Protein AF-0000000069569717 (afdb_homodimer)

pLDDT: mean 72.47, std 23.27, range [21.38, 97.19]

InterPro domains:
  IPR011645 Haem NO binding associated [PF07701] (36-197)
  IPR042463 Haem NO binding associated domain superfamily [G3DSA:3.30.450.260] (37-169)

Sequence (420 aa):
MHQNNYSSFRRFDNTPYQKAQTARRNMIERTDLEPVSCVYLFQLFPFSIAFDRTMTIREVGEKIRELFGGEEMVGLPVETFFLIHRPRVIFTWANIYILQKVVVELECLNSHFTKHPICDRRNSASTRNLLLKGQMRLIEEWDAIIYLCVPLLSNLQEMQEVGLYLTDLCLHDSSREIVLAGWQHGARLEISYEKVQISYFFISYMFCRLMHQNNYSSFRRFDNTPYQKAQTARRNMIERTDLEPVSCVYLFQLFPFSIAFDRTMTIREVGEKIRELFGGEEMVGLPVETFFLIHRPRVIFTWANIYILQKVVVELECLNSHFTKHPICDRRNSASTRNLLLKGQMRLIEEWDAIIYLCVPLLSNLQEMQEVGLYLTDLCLHDSSREIVLAGWQHGARLEISYEKVQISYFFISYMFCRL

Radius of gyration: 22.86 Å; Cα contacts (8 Å, |Δi|>4): 633; chains: 2; bounding box: 54×61×109 Å

Organism: Araneus ventricosus (NCBI:txid182803)

Secondary structure (DSSP, 8-state):
--------------HHHHHHHHHHHHHHHH--PPPB-HHHHHHH-TT-EEEETTSBEEEE-HHHHHHTTT---TTSBGGGTEEEEES-----HHHHHHGGGSEEEEEE-GGG----GGG--SS----PPPEEEEEEEEEGGGTEEEEEEEE---SHHHHHHTT--GGGS-TTSSHHHHHHHHHHHHHHHHHTSS-STHHHHHHHHHHHT-/--------------HHHHHHHHHHHHHHHH--PPPB-HHHHHHH-TT-EEEETTSBEEEE-HHHHHHTTT---TTSBGGGTEEEEES-----HHHHHHGGGSEEEEEE-GGG----GGG--SS----PPPEEEEEEEEEGGGTEEEEEEEE---SHHHHHHTT--GGGS-SSSSHHHHHHHHHHHHHHHHHTSS-STHHHHHHHHHHHT-

Structure (mmCIF, N/CA/C/O backbone):
data_AF-0000000069569717-model_v1
#
loop_
_entity.id
_entity.type
_entity.pdbx_description
1 polymer 'guanylate cyclase'
#
loop_
_atom_site.group_PDB
_atom_site.id
_atom_site.type_symbol
_atom_site.label_atom_id
_atom_site.label_alt_id
_atom_site.label_comp_id
_atom_site.label_asym_id
_atom_site.label_entity_id
_atom_site.label_seq_id
_atom_site.pdbx_PDB_ins_code
_atom_site.Cartn_x
_atom_site.Cartn_y
_atom_site.Cartn_z
_atom_site.occupancy
_atom_site.B_iso_or_equiv
_atom_site.auth_seq_id
_atom_site.auth_comp_id
_atom_site.auth_asym_id
_atom_site.auth_atom_id
_atom_site.pdbx_PDB_model_num
ATOM 1 N N . MET A 1 1 ? -8.305 8.938 -55.375 1 29.94 1 MET A N 1
ATOM 2 C CA . MET A 1 1 ? -8.016 9.914 -54.312 1 29.94 1 MET A CA 1
ATOM 3 C C . MET A 1 1 ? -8.219 9.297 -52.938 1 29.94 1 MET A C 1
ATOM 5 O O . MET A 1 1 ? -9.359 9.055 -52.531 1 29.94 1 MET A O 1
ATOM 9 N N . HIS A 1 2 ? -7.441 8.258 -52.5 1 34.59 2 HIS A N 1
ATOM 10 C CA . HIS A 1 2 ? -7.43 7.395 -51.344 1 34.59 2 HIS A CA 1
ATOM 11 C C . HIS A 1 2 ? -7.168 8.203 -50.062 1 34.59 2 HIS A C 1
ATOM 13 O O . HIS A 1 2 ? -6.176 8.93 -49.969 1 34.59 2 HIS A O 1
ATOM 19 N N . GLN A 1 3 ? -8.281 8.758 -49.406 1 32.41 3 GLN A N 1
ATOM 20 C CA . GLN A 1 3 ? -8.328 9.523 -48.156 1 32.41 3 GLN A CA 1
ATOM 21 C C . GLN A 1 3 ? -7.613 8.781 -47.031 1 32.41 3 GLN A C 1
ATOM 23 O O . GLN A 1 3 ? -7.969 7.645 -46.688 1 32.41 3 GLN A O 1
ATOM 28 N N . ASN A 1 4 ? -6.266 8.898 -46.906 1 32.41 4 ASN A N 1
ATOM 29 C CA . ASN A 1 4 ? -5.391 8.484 -45.812 1 32.41 4 ASN A CA 1
ATOM 30 C C . ASN A 1 4 ? -5.934 8.93 -44.469 1 32.41 4 ASN A C 1
ATOM 32 O O . ASN A 1 4 ? -6.02 10.125 -44.188 1 32.41 4 ASN A O 1
ATOM 36 N N . ASN A 1 5 ? -7.02 8.305 -44 1 31.39 5 ASN A N 1
ATOM 37 C CA . ASN A 1 5 ? -7.539 8.469 -42.656 1 31.39 5 ASN A CA 1
ATOM 38 C C . ASN A 1 5 ? -6.434 8.352 -41.625 1 31.39 5 ASN A C 1
ATOM 40 O O . ASN A 1 5 ? -5.926 7.254 -41.375 1 31.39 5 ASN A O 1
ATOM 44 N N . TYR A 1 6 ? -5.441 9.273 -41.656 1 28.61 6 TYR A N 1
ATOM 45 C CA . TYR A 1 6 ? -4.473 9.414 -40.562 1 28.61 6 TYR A CA 1
ATOM 46 C C . TYR A 1 6 ? -5.16 9.375 -39.219 1 28.61 6 TYR A C 1
ATOM 48 O O . TYR A 1 6 ? -6.062 10.18 -38.938 1 28.61 6 TYR A O 1
ATOM 56 N N . SER A 1 7 ? -5.48 8.211 -38.75 1 33.25 7 SER A N 1
ATOM 57 C CA . SER A 1 7 ? -5.875 7.938 -37.375 1 33.25 7 SER A CA 1
ATOM 58 C C . SER A 1 7 ? -5.062 8.773 -36.375 1 33.25 7 SER A C 1
ATOM 60 O O . SER A 1 7 ? -3.83 8.766 -36.438 1 33.25 7 SER A O 1
ATOM 62 N N . SER A 1 8 ? -5.465 10 -36.062 1 31.42 8 SER A N 1
ATOM 63 C CA . SER A 1 8 ? -5.02 10.859 -34.969 1 31.42 8 SER A CA 1
ATOM 64 C C . SER A 1 8 ? -4.676 10.047 -33.719 1 31.42 8 SER A C 1
ATOM 66 O O . SER A 1 8 ? -5.559 9.461 -33.094 1 31.42 8 SER A O 1
ATOM 68 N N . PHE A 1 9 ? -3.691 9.281 -33.75 1 29.78 9 PHE A N 1
ATOM 69 C CA . PHE A 1 9 ? -3.125 8.773 -32.5 1 29.78 9 PHE A CA 1
ATOM 70 C C . PHE A 1 9 ? -2.996 9.891 -31.469 1 29.78 9 PHE A C 1
ATOM 72 O O . PHE A 1 9 ? -2.223 10.828 -31.656 1 29.78 9 PHE A O 1
ATOM 79 N N . ARG A 1 10 ? -4.008 10.266 -30.781 1 32.44 10 ARG A N 1
ATOM 80 C CA . ARG A 1 10 ? -3.973 11.156 -29.625 1 32.44 10 ARG A CA 1
ATOM 81 C C . ARG A 1 10 ? -2.725 10.922 -28.781 1 32.44 10 ARG A C 1
ATOM 83 O O . ARG A 1 10 ? -2.412 9.781 -28.438 1 32.44 10 ARG A O 1
ATOM 90 N N . ARG A 1 11 ? -1.742 11.766 -28.797 1 32.84 11 ARG A N 1
ATOM 91 C CA . ARG A 1 11 ? -0.466 11.922 -28.109 1 32.84 11 ARG A CA 1
ATOM 92 C C . ARG A 1 11 ? -0.593 11.555 -26.625 1 32.84 11 ARG A C 1
ATOM 94 O O . ARG A 1 11 ? -1.501 12.031 -25.953 1 32.84 11 ARG A O 1
ATOM 101 N N . PHE A 1 12 ? -0.183 10.367 -26.234 1 38.44 12 PHE A N 1
ATOM 102 C CA . PHE A 1 12 ? 0.017 9.961 -24.844 1 38.44 12 PHE A CA 1
ATOM 103 C C . PHE A 1 12 ? 0.569 11.117 -24.016 1 38.44 12 PHE A C 1
ATOM 105 O O . PHE A 1 12 ? 1.587 11.711 -24.375 1 38.44 12 PHE A O 1
ATOM 112 N N . ASP A 1 13 ? -0.303 11.844 -23.484 1 40.78 13 ASP A N 1
ATOM 113 C CA . ASP A 1 13 ? 0.156 12.875 -22.562 1 40.78 13 ASP A CA 1
ATOM 114 C C . ASP A 1 13 ? 1.09 12.281 -21.5 1 40.78 13 ASP A C 1
ATOM 116 O O . ASP A 1 13 ? 0.637 11.633 -20.562 1 40.78 13 ASP A O 1
ATOM 120 N N . ASN A 1 14 ? 2.32 12.07 -21.969 1 50.09 14 ASN A N 1
ATOM 121 C CA . ASN A 1 14 ? 3.391 11.523 -21.141 1 50.09 14 ASN A CA 1
ATOM 122 C C . ASN A 1 14 ? 3.729 12.461 -19.984 1 50.09 14 ASN A C 1
ATOM 124 O O . ASN A 1 14 ? 4.746 12.281 -19.312 1 50.09 14 ASN A O 1
ATOM 128 N N . THR A 1 15 ? 2.906 13.492 -19.812 1 51.41 15 THR A N 1
ATOM 129 C CA . THR A 1 15 ? 3.205 14.531 -18.828 1 51.41 15 THR A CA 1
ATOM 130 C C . THR A 1 15 ? 3.289 13.938 -17.422 1 51.41 15 THR A C 1
ATOM 132 O O . THR A 1 15 ? 4.223 14.234 -16.672 1 51.41 15 THR A O 1
ATOM 135 N N . PRO A 1 16 ? 2.402 13.062 -17.188 1 55.47 16 PRO A N 1
ATOM 136 C CA . PRO A 1 16 ? 2.506 12.484 -15.844 1 55.47 16 PRO A CA 1
ATOM 137 C C . PRO A 1 16 ? 3.791 11.688 -15.641 1 55.47 16 PRO A C 1
ATOM 139 O O . PRO A 1 16 ? 4.391 11.75 -14.562 1 55.47 16 PRO A O 1
ATOM 142 N N . TYR A 1 17 ? 4.168 11.016 -16.672 1 57.84 17 TYR A N 1
ATOM 143 C CA . TYR A 1 17 ? 5.402 10.242 -16.594 1 57.84 17 TYR A CA 1
ATOM 144 C C . TYR A 1 17 ? 6.609 11.156 -16.438 1 57.84 17 TYR A C 1
ATOM 146 O O . TYR A 1 17 ? 7.508 10.891 -15.633 1 57.84 17 TYR A O 1
ATOM 154 N N . GLN A 1 18 ? 6.566 12.164 -17.203 1 61.44 18 GLN A N 1
ATOM 155 C CA . GLN A 1 18 ? 7.672 13.117 -17.156 1 61.44 18 GLN A CA 1
ATOM 156 C C . GLN A 1 18 ? 7.766 13.781 -15.781 1 61.44 18 GLN A C 1
ATOM 158 O O . GLN A 1 18 ? 8.859 13.984 -15.258 1 61.44 18 GLN A O 1
ATOM 163 N N . LYS A 1 19 ? 6.652 14.031 -15.289 1 61.69 19 LYS A N 1
ATOM 164 C CA . LYS A 1 19 ? 6.621 14.648 -13.961 1 61.69 19 LYS A CA 1
ATOM 165 C C . LYS A 1 19 ? 7.141 13.695 -12.898 1 61.69 19 LYS A C 1
ATOM 167 O O . LYS A 1 19 ? 7.898 14.102 -12.008 1 61.69 19 LYS A O 1
ATOM 172 N N . ALA A 1 20 ? 6.809 12.422 -13.125 1 65.12 20 ALA A N 1
ATOM 173 C CA . ALA A 1 20 ? 7.281 11.422 -12.172 1 65.12 20 ALA A CA 1
ATOM 174 C C . ALA A 1 20 ? 8.797 11.25 -12.258 1 65.12 20 ALA A C 1
ATOM 176 O O . ALA A 1 20 ? 9.469 11.125 -11.234 1 65.12 20 ALA A O 1
ATOM 177 N N . GLN A 1 21 ? 9.266 11.305 -13.445 1 69 21 GLN A N 1
ATOM 178 C CA . GLN A 1 21 ? 10.703 11.156 -13.633 1 69 21 GLN A CA 1
ATOM 179 C C . GLN A 1 21 ? 11.461 12.352 -13.055 1 69 21 GLN A C 1
ATOM 181 O O . GLN A 1 21 ? 12.523 12.188 -12.461 1 69 21 GLN A O 1
ATOM 186 N N . THR A 1 22 ? 10.898 13.461 -13.336 1 70.44 22 THR A N 1
ATOM 187 C CA . THR A 1 22 ? 11.523 14.672 -12.805 1 70.44 22 THR A CA 1
ATOM 188 C C . THR A 1 22 ? 11.508 14.672 -11.281 1 70.44 22 THR A C 1
ATOM 190 O O . THR A 1 22 ? 12.516 15 -10.648 1 70.44 22 THR A O 1
ATOM 193 N N . ALA A 1 23 ? 10.414 14.227 -10.789 1 71.12 23 ALA A N 1
ATOM 194 C CA . ALA A 1 23 ? 10.305 14.156 -9.336 1 71.12 23 ALA A CA 1
ATOM 195 C C . ALA A 1 23 ? 11.336 13.188 -8.758 1 71.12 23 ALA A C 1
ATOM 197 O O . ALA A 1 23 ? 11.953 13.469 -7.73 1 71.12 23 ALA A O 1
ATOM 198 N N . ARG A 1 24 ? 11.484 12.094 -9.445 1 71.75 24 ARG A N 1
ATOM 199 C CA . ARG A 1 24 ? 12.469 11.102 -9.023 1 71.75 24 ARG A CA 1
ATOM 200 C C . ARG A 1 24 ? 13.875 11.68 -9.031 1 71.75 24 ARG A C 1
ATOM 202 O O . ARG A 1 24 ? 14.633 11.508 -8.07 1 71.75 24 ARG A O 1
ATOM 209 N N . ARG A 1 25 ? 14.203 12.336 -10.062 1 72.38 25 ARG A N 1
ATOM 210 C CA . ARG A 1 25 ? 15.539 12.914 -10.203 1 72.38 25 ARG A CA 1
ATOM 211 C C . ARG A 1 25 ? 15.789 13.977 -9.133 1 72.38 25 ARG A C 1
ATOM 213 O O . ARG A 1 25 ? 16.875 14.031 -8.547 1 72.38 25 ARG A O 1
ATOM 220 N N . ASN A 1 26 ? 14.805 14.75 -8.953 1 75.88 26 ASN A N 1
ATOM 221 C CA . ASN A 1 26 ? 14.922 15.789 -7.938 1 75.88 26 ASN A CA 1
ATOM 222 C C . ASN A 1 26 ? 15.133 15.203 -6.547 1 75.88 26 ASN A C 1
ATOM 224 O O . ASN A 1 26 ? 15.938 15.711 -5.766 1 75.88 26 ASN A O 1
ATOM 228 N N . MET A 1 27 ? 14.453 14.141 -6.383 1 78.44 27 MET A N 1
ATOM 229 C CA . MET A 1 27 ? 14.562 13.508 -5.066 1 78.44 27 MET A CA 1
ATOM 230 C C . MET A 1 27 ? 15.938 12.875 -4.887 1 78.44 27 MET A C 1
ATOM 232 O O . MET A 1 27 ? 16.531 12.953 -3.805 1 78.44 27 MET A O 1
ATOM 236 N N . ILE A 1 28 ? 16.359 12.258 -5.891 1 71.88 28 ILE A N 1
ATOM 237 C CA . ILE A 1 28 ? 17.672 11.617 -5.84 1 71.88 28 ILE A CA 1
ATOM 238 C C . ILE A 1 28 ? 18.75 12.656 -5.508 1 71.88 28 ILE A C 1
ATOM 240 O O . ILE A 1 28 ? 19.656 12.383 -4.711 1 71.88 28 ILE A O 1
ATOM 244 N N . GLU A 1 29 ? 18.625 13.727 -6.094 1 76.19 29 GLU A N 1
ATOM 245 C CA . GLU A 1 29 ? 19.625 14.781 -5.914 1 76.19 29 GLU A CA 1
ATOM 246 C C . GLU A 1 29 ? 19.531 15.398 -4.523 1 76.19 29 GLU A C 1
ATOM 248 O O . GLU A 1 29 ? 20.547 15.82 -3.957 1 76.19 29 GLU A O 1
ATOM 253 N N . ARG A 1 30 ? 18.406 15.367 -3.992 1 78.88 30 ARG A N 1
ATOM 254 C CA . ARG A 1 30 ? 18.188 16.125 -2.768 1 78.88 30 ARG A CA 1
ATOM 255 C C . ARG A 1 30 ? 18.312 15.242 -1.538 1 78.88 30 ARG A C 1
ATOM 257 O O . ARG A 1 30 ? 18.688 15.703 -0.46 1 78.88 30 ARG A O 1
ATOM 264 N N . THR A 1 31 ? 18.031 13.977 -1.781 1 81.88 31 THR A N 1
ATOM 265 C CA . THR A 1 31 ? 17.906 13.164 -0.581 1 81.88 31 THR A CA 1
ATOM 266 C C . THR A 1 31 ? 19.266 12.672 -0.104 1 81.88 31 THR A C 1
ATOM 268 O O . THR A 1 31 ? 20.125 12.344 -0.917 1 81.88 31 THR A O 1
ATOM 271 N N . ASP A 1 32 ? 19.484 12.766 1.186 1 85.5 32 ASP A N 1
ATOM 272 C CA . ASP A 1 32 ? 20.703 12.266 1.801 1 85.5 32 ASP A CA 1
ATOM 273 C C . ASP A 1 32 ? 20.484 10.883 2.418 1 85.5 32 ASP A C 1
ATOM 275 O O . ASP A 1 32 ? 21.328 10.391 3.17 1 85.5 32 ASP A O 1
ATOM 279 N N . LEU A 1 33 ? 19.422 10.281 2.078 1 90.75 33 LEU A N 1
ATOM 280 C CA 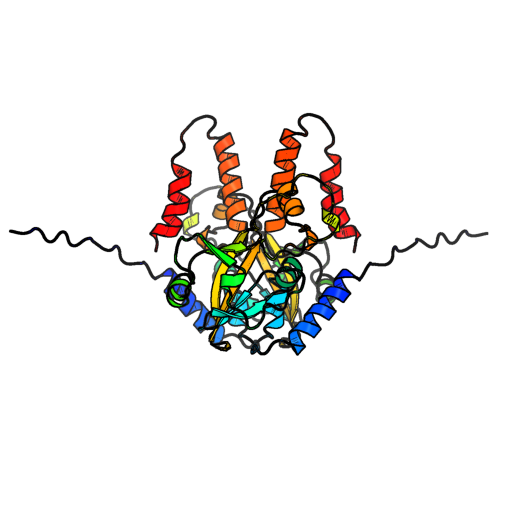. LEU A 1 33 ? 19.094 8.984 2.666 1 90.75 33 LEU A CA 1
ATOM 281 C C . LEU A 1 33 ? 19.781 7.855 1.905 1 90.75 33 LEU A C 1
ATOM 283 O O . LEU A 1 33 ? 19.859 7.891 0.675 1 90.75 33 LEU A O 1
ATOM 287 N N . GLU A 1 34 ? 20.281 6.941 2.617 1 90.69 34 GLU A N 1
ATOM 288 C CA . GLU A 1 34 ? 20.984 5.789 2.062 1 90.69 34 GLU A CA 1
ATOM 289 C C . GLU A 1 34 ? 20 4.785 1.457 1 90.69 34 GLU A C 1
ATOM 291 O O . GLU A 1 34 ? 18.828 4.766 1.814 1 90.69 34 GLU A O 1
ATOM 296 N N . PRO A 1 35 ? 20.547 3.943 0.555 1 91.44 35 PRO A N 1
ATOM 297 C CA . PRO A 1 35 ? 19.719 2.848 0.05 1 91.44 35 PRO A CA 1
ATOM 298 C C . PRO A 1 35 ? 19.266 1.897 1.154 1 91.44 35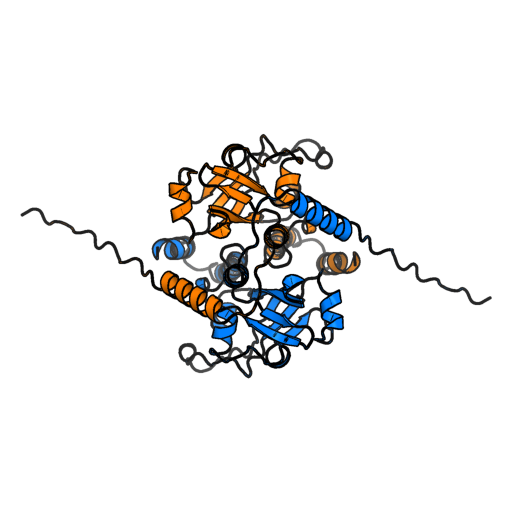 PRO A C 1
ATOM 300 O O . PRO A 1 35 ? 19.922 1.793 2.195 1 91.44 35 PRO A O 1
ATOM 303 N N . VAL A 1 36 ? 18.172 1.292 0.895 1 89.94 36 VAL A N 1
ATOM 304 C CA . VAL A 1 36 ? 17.594 0.417 1.906 1 89.94 36 VAL A CA 1
ATOM 305 C C . VAL A 1 36 ? 17.625 -1.031 1.422 1 89.94 36 VAL A C 1
ATOM 307 O O . VAL A 1 36 ? 17.578 -1.291 0.218 1 89.94 36 VAL A O 1
ATOM 310 N N . SER A 1 37 ? 17.703 -1.924 2.385 1 88.44 37 SER A N 1
ATOM 311 C CA . SER A 1 37 ? 17.688 -3.346 2.059 1 88.44 37 SER A CA 1
ATOM 312 C C . SER A 1 37 ? 16.391 -3.732 1.358 1 88.44 37 SER A C 1
ATOM 314 O O . SER A 1 37 ? 15.32 -3.225 1.699 1 88.44 37 SER A O 1
ATOM 316 N N . CYS A 1 38 ? 16.484 -4.676 0.414 1 88.62 38 CYS A N 1
ATOM 317 C CA . CYS A 1 38 ? 15.312 -5.125 -0.319 1 88.62 38 CYS A CA 1
ATOM 318 C C . CYS A 1 38 ? 14.352 -5.883 0.596 1 88.62 38 CYS A C 1
ATOM 320 O O . CYS A 1 38 ? 13.164 -6 0.296 1 88.62 38 CYS A O 1
ATOM 322 N N . VAL A 1 39 ? 14.852 -6.359 1.654 1 87.31 39 VAL A N 1
ATOM 323 C CA . VAL A 1 39 ? 14.055 -7.117 2.613 1 87.31 39 VAL A CA 1
ATOM 324 C C . VAL A 1 39 ? 12.898 -6.258 3.113 1 87.31 39 VAL A C 1
ATOM 326 O O . VAL A 1 39 ? 11.797 -6.762 3.344 1 87.31 39 VAL A O 1
ATOM 329 N N . TYR A 1 40 ? 13.148 -4.996 3.172 1 84.25 40 TYR A N 1
ATOM 330 C CA . TYR A 1 40 ? 12.125 -4.078 3.65 1 84.25 40 TYR A CA 1
ATOM 331 C C . TYR A 1 40 ? 10.945 -4.023 2.688 1 84.25 40 TYR A C 1
ATOM 333 O O . TYR A 1 40 ? 9.789 -3.961 3.111 1 84.25 40 TYR A O 1
ATOM 341 N N . LEU A 1 41 ? 11.227 -4.086 1.438 1 88.12 41 LEU A N 1
ATOM 342 C CA . LEU A 1 41 ? 10.172 -4.051 0.434 1 88.12 41 LEU A CA 1
ATOM 343 C C . LEU A 1 41 ? 9.273 -5.281 0.547 1 88.12 41 LEU A C 1
ATOM 345 O O . LEU A 1 41 ? 8.047 -5.164 0.515 1 88.12 41 LEU A O 1
ATOM 349 N N . PHE A 1 42 ? 9.906 -6.379 0.802 1 90.88 42 PHE A N 1
ATOM 350 C CA . PHE A 1 42 ? 9.156 -7.629 0.861 1 90.88 42 PHE A CA 1
ATOM 351 C C . PHE A 1 42 ? 8.406 -7.75 2.184 1 90.88 42 PHE A C 1
ATOM 353 O O . PHE A 1 42 ? 7.402 -8.453 2.271 1 90.88 42 PHE A O 1
ATOM 360 N N . GLN A 1 43 ? 8.867 -7.07 3.164 1 85.81 43 GLN A N 1
ATOM 361 C CA . GLN A 1 43 ? 8.133 -7.027 4.426 1 85.81 43 GLN A CA 1
ATOM 362 C C . GLN A 1 43 ? 6.914 -6.117 4.324 1 85.81 43 GLN A C 1
ATOM 364 O O . GLN A 1 43 ? 5.871 -6.398 4.918 1 85.81 43 GLN A O 1
ATOM 369 N N . LEU A 1 44 ? 7.109 -5.082 3.607 1 85.62 44 LEU A N 1
ATOM 370 C CA . LEU A 1 44 ? 6.02 -4.133 3.422 1 85.62 44 LEU A CA 1
ATOM 371 C C . LEU A 1 44 ? 4.945 -4.711 2.506 1 85.62 44 LEU A C 1
ATOM 373 O O . LEU A 1 44 ? 3.76 -4.418 2.67 1 85.62 44 LEU A O 1
ATOM 377 N N . PHE A 1 45 ? 5.395 -5.465 1.612 1 91 45 PHE A N 1
ATOM 378 C CA . PHE A 1 45 ? 4.496 -6.109 0.663 1 91 45 PHE A CA 1
ATOM 379 C C . PHE A 1 45 ? 4.684 -7.621 0.68 1 91 45 PHE A C 1
ATOM 381 O O . PHE A 1 45 ? 5.312 -8.188 -0.217 1 91 45 PHE A O 1
ATOM 388 N N . PRO A 1 46 ? 4.066 -8.234 1.558 1 91.94 46 PRO A N 1
ATOM 389 C CA . PRO A 1 46 ? 4.312 -9.664 1.765 1 91.94 46 PRO A CA 1
ATOM 390 C C . PRO A 1 46 ? 3.828 -10.516 0.598 1 91.94 46 PRO A C 1
ATOM 392 O O . PRO A 1 46 ? 4.199 -11.688 0.493 1 91.94 46 PRO A O 1
ATOM 395 N N . PHE A 1 47 ? 3.08 -9.969 -0.278 1 94.56 47 PHE A N 1
ATOM 396 C CA . PHE A 1 47 ? 2.588 -10.703 -1.435 1 94.56 47 PHE A CA 1
ATOM 397 C C . PHE A 1 47 ? 3.385 -10.352 -2.684 1 94.56 47 PHE A C 1
ATOM 399 O O . PHE A 1 47 ? 3.008 -10.727 -3.795 1 94.56 47 PHE A O 1
ATOM 406 N N . SER A 1 48 ? 4.414 -9.68 -2.527 1 95.69 48 SER A N 1
ATOM 407 C CA . SER A 1 48 ? 5.18 -9.203 -3.674 1 95.69 48 SER A CA 1
ATOM 408 C C . SER A 1 48 ? 5.992 -10.328 -4.301 1 95.69 48 SER A C 1
ATOM 410 O O . SER A 1 48 ? 6.219 -11.367 -3.668 1 95.69 48 SER A O 1
ATOM 412 N N . ILE A 1 49 ? 6.391 -10.109 -5.508 1 96.62 49 ILE A N 1
ATOM 413 C CA . ILE A 1 49 ? 7.152 -11.07 -6.301 1 96.62 49 ILE A CA 1
ATOM 414 C C . ILE A 1 49 ? 8.211 -10.344 -7.117 1 96.62 49 ILE A C 1
ATOM 416 O O . ILE A 1 49 ? 7.93 -9.32 -7.746 1 96.62 49 ILE A O 1
ATOM 420 N N . ALA A 1 50 ? 9.414 -10.836 -7.055 1 97 50 ALA A N 1
ATOM 421 C CA . ALA A 1 50 ? 10.477 -10.328 -7.91 1 97 50 ALA A CA 1
ATOM 422 C C . ALA A 1 50 ? 10.938 -11.383 -8.906 1 97 50 ALA A C 1
ATOM 424 O O . ALA A 1 50 ? 11.18 -12.531 -8.531 1 97 50 ALA A O 1
ATOM 425 N N . PHE A 1 51 ? 11.031 -11.023 -10.141 1 96.94 51 PHE A N 1
ATOM 426 C CA . PHE A 1 51 ? 11.5 -11.953 -11.164 1 96.94 51 PHE A CA 1
ATOM 427 C C . PHE A 1 51 ? 12.336 -11.227 -12.211 1 96.94 51 PHE A C 1
ATOM 429 O O . PHE A 1 51 ? 12.164 -10.031 -12.422 1 96.94 51 PHE A O 1
ATOM 436 N N . ASP A 1 52 ? 13.18 -11.891 -12.805 1 96.31 52 ASP A N 1
ATOM 437 C CA . ASP A 1 52 ? 14.172 -11.266 -13.68 1 96.31 52 ASP A CA 1
ATOM 438 C C . ASP A 1 52 ? 13.742 -11.344 -15.141 1 96.31 52 ASP A C 1
ATOM 440 O O . ASP A 1 52 ? 12.609 -11.727 -15.438 1 96.31 52 ASP A O 1
ATOM 444 N N . ARG A 1 53 ? 14.664 -10.992 -16.016 1 94.94 53 ARG A N 1
ATOM 445 C CA . ARG A 1 53 ? 14.383 -10.859 -17.438 1 94.94 53 ARG A CA 1
ATOM 446 C C . ARG A 1 53 ? 14.008 -12.203 -18.047 1 94.94 53 ARG A C 1
ATOM 448 O O . ARG A 1 53 ? 13.305 -12.258 -19.062 1 94.94 53 ARG A O 1
ATOM 455 N N . THR A 1 54 ? 14.5 -13.25 -17.562 1 96.19 54 THR A N 1
ATOM 456 C CA . THR A 1 54 ? 14.195 -14.586 -18.062 1 96.19 54 THR A CA 1
ATOM 457 C C . THR A 1 54 ? 12.891 -15.102 -17.453 1 96.19 54 THR A C 1
ATOM 459 O O . THR A 1 54 ? 12.555 -16.281 -17.609 1 96.19 54 THR A O 1
ATOM 462 N N . MET A 1 55 ? 12.219 -14.266 -16.703 1 96.5 55 MET A N 1
ATOM 463 C CA . MET A 1 55 ? 10.945 -14.578 -16.062 1 96.5 55 MET A CA 1
ATOM 464 C C . MET A 1 55 ? 11.125 -15.602 -14.953 1 96.5 55 MET A C 1
ATOM 466 O O . MET A 1 55 ? 10.227 -16.406 -14.695 1 96.5 55 MET A O 1
ATOM 470 N N . THR A 1 56 ? 12.266 -15.578 -14.406 1 97.12 56 THR A N 1
ATOM 471 C CA . THR A 1 56 ? 12.586 -16.469 -13.297 1 97.12 56 THR A CA 1
ATOM 472 C C . THR A 1 56 ? 12.43 -15.734 -11.961 1 97.12 56 THR A C 1
ATOM 474 O O . THR A 1 56 ? 12.93 -14.625 -11.797 1 97.12 56 THR A O 1
ATOM 477 N N . ILE A 1 57 ? 11.75 -16.344 -11.039 1 96.75 57 ILE A N 1
ATOM 478 C CA . ILE A 1 57 ? 11.5 -15.75 -9.734 1 96.75 57 ILE A CA 1
ATOM 479 C C . ILE A 1 57 ? 12.812 -15.617 -8.969 1 96.75 57 ILE A C 1
ATOM 481 O O . ILE A 1 57 ? 13.578 -16.578 -8.875 1 96.75 57 ILE A O 1
ATOM 485 N N . ARG A 1 58 ? 13.047 -14.461 -8.422 1 96.06 58 ARG A N 1
ATOM 486 C CA . ARG A 1 58 ? 14.25 -14.188 -7.648 1 96.06 58 ARG A CA 1
ATOM 487 C C . ARG A 1 58 ? 13.938 -14.133 -6.156 1 96.06 58 ARG A C 1
ATOM 489 O O . ARG A 1 58 ? 14.797 -14.445 -5.324 1 96.06 58 ARG A O 1
ATOM 496 N N . GLU A 1 59 ? 12.773 -13.68 -5.848 1 94.94 59 GLU A N 1
ATOM 497 C CA . GLU A 1 59 ? 12.344 -13.578 -4.457 1 94.94 59 GLU A CA 1
ATOM 498 C C . GLU A 1 59 ? 10.828 -13.414 -4.359 1 94.94 59 GLU A C 1
ATOM 500 O O . GLU A 1 59 ? 10.195 -12.906 -5.289 1 94.94 59 GLU A O 1
ATOM 505 N N . VAL A 1 60 ? 10.281 -13.922 -3.344 1 95.12 60 VAL A N 1
ATOM 506 C CA . VAL A 1 60 ? 8.852 -13.742 -3.08 1 95.12 60 VAL A CA 1
ATOM 507 C C . VAL A 1 60 ? 8.641 -13.336 -1.622 1 95.12 60 VAL A C 1
ATOM 509 O O . VAL A 1 60 ? 9.461 -13.672 -0.757 1 95.12 60 VAL A O 1
ATOM 512 N N . GLY A 1 61 ? 7.562 -12.594 -1.411 1 93.88 61 GLY A N 1
ATOM 513 C CA . GLY A 1 61 ? 7.188 -12.266 -0.044 1 93.88 61 GLY A CA 1
ATOM 514 C C . GLY A 1 61 ? 6.754 -13.477 0.762 1 93.88 61 GLY A C 1
ATOM 515 O O . GLY A 1 61 ? 6.426 -14.523 0.195 1 93.88 61 GLY A O 1
ATOM 516 N N . GLU A 1 62 ? 6.703 -13.281 2.016 1 90.06 62 GLU A N 1
ATOM 517 C CA . GLU A 1 62 ? 6.465 -14.375 2.949 1 90.06 62 GLU A CA 1
ATOM 518 C C . GLU A 1 62 ? 5.07 -14.961 2.766 1 90.06 62 GLU A C 1
ATOM 520 O O . GLU A 1 62 ? 4.887 -16.188 2.857 1 90.06 62 GLU A O 1
ATOM 525 N N . LYS A 1 63 ? 4.117 -14.141 2.521 1 89.88 63 LYS A N 1
ATOM 526 C CA . LYS A 1 63 ? 2.746 -14.633 2.4 1 89.88 63 LYS A CA 1
ATOM 527 C C . LYS A 1 63 ? 2.553 -15.406 1.1 1 89.88 63 LYS A C 1
ATOM 529 O O . LYS A 1 63 ? 1.773 -16.359 1.049 1 89.88 63 LYS A O 1
ATOM 534 N N . ILE A 1 64 ? 3.246 -15.008 0.063 1 92.31 64 ILE A N 1
ATOM 535 C CA . ILE A 1 64 ? 3.232 -15.789 -1.172 1 92.31 64 ILE A CA 1
ATOM 536 C C . ILE A 1 64 ? 3.842 -17.156 -0.923 1 92.31 64 ILE A C 1
ATOM 538 O O . ILE A 1 64 ? 3.295 -18.172 -1.356 1 92.31 64 ILE A O 1
ATOM 542 N N . ARG A 1 65 ? 4.977 -17.141 -0.28 1 90.19 65 ARG A N 1
ATOM 543 C CA . ARG A 1 65 ? 5.633 -18.406 0.042 1 90.19 65 ARG A CA 1
ATOM 544 C C . ARG A 1 65 ? 4.707 -19.312 0.834 1 90.19 65 ARG A C 1
ATOM 546 O O . ARG A 1 65 ? 4.625 -20.516 0.561 1 90.19 65 ARG A O 1
ATOM 553 N N . GLU A 1 66 ? 4.047 -18.734 1.796 1 86 66 GLU A N 1
ATOM 554 C CA . GLU A 1 66 ? 3.121 -19.516 2.621 1 86 66 GLU A CA 1
ATOM 555 C C . GLU A 1 66 ? 1.947 -20.031 1.797 1 86 66 GLU A C 1
ATOM 557 O O . GLU A 1 66 ? 1.503 -21.172 1.986 1 86 66 GLU A O 1
ATOM 562 N N . LEU A 1 67 ? 1.415 -19.203 0.998 1 85.19 67 LEU A N 1
ATOM 563 C CA . LEU A 1 67 ? 0.269 -19.547 0.164 1 85.19 67 LEU A CA 1
ATOM 564 C C . LEU A 1 67 ? 0.569 -20.781 -0.694 1 85.19 67 LEU A C 1
ATOM 566 O O . LEU A 1 67 ? -0.312 -21.609 -0.925 1 85.19 67 LEU A O 1
ATOM 570 N N . PHE A 1 68 ? 1.747 -20.875 -1.104 1 88.25 68 PHE A N 1
ATOM 571 C CA . PHE A 1 68 ? 2.113 -21.984 -1.978 1 88.25 68 PHE A CA 1
ATOM 572 C C . PHE A 1 68 ? 2.754 -23.109 -1.179 1 88.25 68 PHE A C 1
ATOM 574 O O . PHE A 1 68 ? 3.408 -23.984 -1.747 1 88.25 68 PHE A O 1
ATOM 581 N N . GLY A 1 69 ? 2.59 -23.078 0.12 1 79.25 69 GLY A N 1
ATOM 582 C CA . GLY A 1 69 ? 2.961 -24.188 0.985 1 79.25 69 GLY A CA 1
ATOM 583 C C . GLY A 1 69 ? 4.449 -24.25 1.285 1 79.25 69 GLY A C 1
ATOM 584 O O . GLY A 1 69 ? 5.012 -25.328 1.48 1 79.25 69 GLY A O 1
ATOM 585 N N . GLY A 1 70 ? 5.039 -23.094 1.162 1 76.38 70 GLY A N 1
ATOM 586 C CA . GLY A 1 70 ? 6.461 -23.062 1.469 1 76.38 70 GLY A CA 1
ATOM 587 C C . GLY A 1 70 ? 7.316 -23.625 0.344 1 76.38 70 GLY A C 1
ATOM 588 O O . GLY A 1 70 ? 8.516 -23.844 0.524 1 76.38 70 GLY A O 1
ATOM 589 N N . GLU A 1 71 ? 6.766 -23.922 -0.719 1 73.25 71 GLU A N 1
ATOM 590 C CA . GLU A 1 71 ? 7.516 -24.422 -1.863 1 73.25 71 GLU A CA 1
ATOM 591 C C . GLU A 1 71 ? 8.625 -23.453 -2.264 1 73.25 71 GLU A C 1
ATOM 593 O O . GLU A 1 71 ? 8.492 -22.25 -2.107 1 73.25 71 GLU A O 1
ATOM 598 N N . GLU A 1 72 ? 9.617 -24.172 -2.654 1 85.88 72 GLU A N 1
ATOM 599 C CA . GLU A 1 72 ? 10.688 -23.344 -3.203 1 85.88 72 GLU A CA 1
ATOM 600 C C . GLU A 1 72 ? 10.297 -22.766 -4.566 1 85.88 72 GLU A C 1
ATOM 602 O O . GLU A 1 72 ? 10.117 -23.516 -5.527 1 85.88 72 GLU A O 1
ATOM 607 N N . MET A 1 73 ? 10.031 -21.531 -4.605 1 92.25 73 MET A N 1
ATOM 608 C CA . MET A 1 73 ? 9.578 -20.859 -5.812 1 92.25 73 MET A CA 1
ATOM 609 C C . MET A 1 73 ? 10.742 -20.156 -6.508 1 92.25 73 MET A C 1
ATOM 611 O O . MET A 1 73 ? 10.719 -19.953 -7.723 1 92.25 73 MET A O 1
ATOM 615 N N . VAL A 1 74 ? 11.727 -19.844 -5.754 1 93.25 74 VAL A N 1
ATOM 616 C CA . VAL A 1 74 ? 12.875 -19.109 -6.285 1 93.25 74 VAL A CA 1
ATOM 617 C C . VAL A 1 74 ? 13.609 -19.969 -7.309 1 93.25 74 VAL A C 1
ATOM 619 O O . VAL A 1 74 ? 13.875 -21.156 -7.062 1 93.25 74 VAL A O 1
ATOM 622 N N . GLY A 1 75 ? 13.898 -19.406 -8.414 1 94.88 75 GLY A N 1
ATOM 623 C CA . GLY A 1 75 ? 14.586 -20.141 -9.469 1 94.88 75 GLY A CA 1
ATOM 624 C C . GLY A 1 75 ? 13.633 -20.766 -10.477 1 94.88 75 GLY A C 1
ATOM 625 O O . GLY A 1 75 ? 14.07 -21.297 -11.492 1 94.88 75 GLY A O 1
ATOM 626 N N . LEU A 1 76 ? 12.383 -20.719 -10.25 1 95.62 76 LEU A N 1
ATOM 627 C CA . LEU A 1 76 ? 11.391 -21.297 -11.148 1 95.62 76 LEU A CA 1
ATOM 628 C C . LEU A 1 76 ? 10.695 -20.203 -11.961 1 95.62 76 LEU A C 1
ATOM 630 O O . LEU A 1 76 ? 10.719 -19.031 -11.578 1 95.62 76 LEU A O 1
ATOM 634 N N . PRO A 1 77 ? 10.086 -20.578 -13.094 1 96.5 77 PRO A N 1
ATOM 635 C CA . PRO A 1 77 ? 9.367 -19.594 -13.906 1 96.5 77 PRO A CA 1
ATOM 636 C C . PRO A 1 77 ? 8.125 -19.047 -13.211 1 96.5 77 PRO A C 1
ATOM 638 O O . PRO A 1 77 ? 7.344 -19.812 -12.633 1 96.5 77 PRO A O 1
ATOM 641 N N . VAL A 1 78 ? 7.957 -17.734 -13.258 1 96.19 78 VAL A N 1
ATOM 642 C CA . VAL A 1 78 ? 6.863 -17.047 -12.57 1 96.19 78 VAL A CA 1
ATOM 643 C C . VAL A 1 78 ? 5.527 -17.578 -13.094 1 96.19 78 VAL A C 1
ATOM 645 O O . VAL A 1 78 ? 4.559 -17.672 -12.336 1 96.19 78 VAL A O 1
ATOM 648 N N . GLU A 1 79 ? 5.465 -17.969 -14.352 1 94.38 79 GLU A N 1
ATOM 649 C CA . GLU A 1 79 ? 4.23 -18.422 -14.977 1 94.38 79 GLU A CA 1
ATOM 650 C C . GLU A 1 79 ? 3.801 -19.781 -14.43 1 94.38 79 GLU A C 1
ATOM 652 O O . GLU A 1 79 ? 2.676 -20.234 -14.672 1 94.38 79 GLU A O 1
ATOM 657 N N . THR A 1 80 ? 4.66 -20.5 -13.789 1 93.44 80 THR A N 1
ATOM 658 C CA . THR A 1 80 ? 4.309 -21.75 -13.133 1 93.44 80 THR A CA 1
ATOM 659 C C . THR A 1 80 ? 3.271 -21.516 -12.031 1 93.44 80 THR A C 1
ATOM 661 O O . THR A 1 80 ? 2.432 -22.375 -11.773 1 93.44 80 THR A O 1
ATOM 664 N N . PHE A 1 81 ? 3.262 -20.266 -11.523 1 94.06 81 PHE A N 1
ATOM 665 C CA . PHE A 1 81 ? 2.473 -20.047 -10.312 1 94.06 81 PHE A CA 1
ATOM 666 C C . PHE A 1 81 ? 1.416 -18.969 -10.555 1 94.06 81 PHE A C 1
ATOM 668 O O . PHE A 1 81 ? 0.424 -18.891 -9.828 1 94.06 81 PHE A O 1
ATOM 675 N N . PHE A 1 82 ? 1.692 -18.156 -11.562 1 94.94 82 PHE A N 1
ATOM 676 C CA . PHE A 1 82 ? 0.843 -16.984 -11.734 1 94.94 82 PHE A CA 1
ATOM 677 C C . PHE A 1 82 ? 0.454 -16.812 -13.195 1 94.94 82 PHE A C 1
ATOM 679 O O . PHE A 1 82 ? 1.247 -17.094 -14.094 1 94.94 82 PHE A O 1
ATOM 686 N N . LEU A 1 83 ? -0.724 -16.25 -13.359 1 94.19 83 LEU A N 1
ATOM 687 C CA . LEU A 1 83 ? -1.209 -15.82 -14.664 1 94.19 83 LEU A CA 1
ATOM 688 C C . LEU A 1 83 ? -1.7 -14.375 -14.609 1 94.19 83 LEU A C 1
ATOM 690 O O . LEU A 1 83 ? -2.27 -13.945 -13.609 1 94.19 83 LEU A O 1
ATOM 694 N N . ILE A 1 84 ? -1.468 -13.672 -15.711 1 93.25 84 ILE A N 1
ATOM 695 C CA . ILE A 1 84 ? -2.004 -12.312 -15.781 1 93.25 84 ILE A CA 1
ATOM 696 C C . ILE A 1 84 ? -3.512 -12.367 -16.016 1 93.25 84 ILE A C 1
ATOM 698 O O . ILE A 1 84 ? -3.973 -12.93 -17.016 1 93.25 84 ILE A O 1
ATOM 702 N N . HIS A 1 85 ? -4.227 -11.859 -15.117 1 91.81 85 HIS A N 1
ATOM 703 C CA . HIS A 1 85 ? -5.68 -11.797 -15.227 1 91.81 85 HIS A CA 1
ATOM 704 C C . HIS A 1 85 ? -6.129 -10.523 -15.938 1 91.81 85 HIS A C 1
ATOM 706 O O . HIS A 1 85 ? -6.988 -10.578 -16.828 1 91.81 85 HIS A O 1
ATOM 712 N N . ARG A 1 86 ? -5.641 -9.391 -15.547 1 89.44 86 ARG A N 1
ATOM 713 C CA . ARG A 1 86 ? -5.84 -8.094 -16.172 1 89.44 86 ARG A CA 1
ATOM 714 C C . ARG A 1 86 ? -4.559 -7.273 -16.156 1 89.44 86 ARG A C 1
ATOM 716 O O . ARG A 1 86 ? -3.824 -7.277 -15.164 1 89.44 86 ARG A O 1
ATOM 723 N N . PRO A 1 87 ? -4.164 -6.594 -17.188 1 87.38 87 PRO A N 1
ATOM 724 C CA . PRO A 1 87 ? -4.809 -6.672 -18.5 1 87.38 87 PRO A CA 1
ATOM 725 C C . PRO A 1 87 ? -4.582 -8.016 -19.188 1 87.38 87 PRO A C 1
ATOM 727 O O . PRO A 1 87 ? -3.727 -8.797 -18.766 1 87.38 87 PRO A O 1
ATOM 730 N N . ARG A 1 88 ? -5.316 -8.258 -20.172 1 85.19 88 ARG A N 1
ATOM 731 C CA . ARG A 1 88 ? -5.207 -9.531 -20.875 1 85.19 88 ARG A CA 1
ATOM 732 C C . ARG A 1 88 ? -4.062 -9.516 -21.875 1 85.19 88 ARG A C 1
ATOM 734 O O . ARG A 1 88 ? -4.25 -9.133 -23.031 1 85.19 88 ARG A O 1
ATOM 741 N N . VAL A 1 89 ? -2.945 -9.836 -21.516 1 87.25 89 VAL A N 1
ATOM 742 C CA . VAL A 1 89 ? -1.742 -9.938 -22.328 1 87.25 89 VAL A CA 1
ATOM 743 C C . VAL A 1 89 ? -0.967 -11.203 -21.969 1 87.25 89 VAL A C 1
ATOM 745 O O . VAL A 1 89 ? -1.227 -11.812 -20.922 1 87.25 89 VAL A O 1
ATOM 748 N N . ILE A 1 90 ? -0.11 -11.594 -22.875 1 90.62 90 ILE A N 1
ATOM 749 C CA . ILE A 1 90 ? 0.751 -12.734 -22.578 1 90.62 90 ILE A CA 1
ATOM 750 C C . ILE A 1 90 ? 1.769 -12.352 -21.5 1 90.62 90 ILE A C 1
ATOM 752 O O . ILE A 1 90 ? 2.281 -11.227 -21.5 1 90.62 90 ILE A O 1
ATOM 756 N N . PHE A 1 91 ? 2.08 -13.219 -20.578 1 92.25 91 PHE A N 1
ATOM 757 C CA . PHE A 1 91 ? 2.975 -12.969 -19.453 1 92.25 91 PHE A CA 1
ATOM 758 C C . PHE A 1 91 ? 4.43 -13.102 -19.891 1 92.25 91 PHE A C 1
ATOM 760 O O . PHE A 1 91 ? 5.082 -14.102 -19.578 1 92.25 91 PHE A O 1
ATOM 767 N N . THR A 1 92 ? 4.895 -12.109 -20.578 1 92.19 92 THR A N 1
ATOM 768 C CA . THR A 1 92 ? 6.273 -12.055 -21.031 1 92.19 92 THR A CA 1
ATOM 769 C C . THR A 1 92 ? 6.969 -10.797 -20.516 1 92.19 92 THR A C 1
ATOM 771 O O . THR A 1 92 ? 6.309 -9.836 -20.125 1 92.19 92 THR A O 1
ATOM 774 N N . TRP A 1 93 ? 8.289 -10.883 -20.562 1 92.56 93 TRP A N 1
ATOM 775 C CA . TRP A 1 93 ? 9.086 -9.734 -20.125 1 92.56 93 TRP A CA 1
ATOM 776 C C . TRP A 1 93 ? 8.742 -8.492 -20.938 1 92.56 93 TRP A C 1
ATOM 778 O O . TRP A 1 93 ? 8.586 -7.402 -20.391 1 92.56 93 TRP A O 1
ATOM 788 N N . ALA A 1 94 ? 8.656 -8.633 -22.219 1 90.75 94 ALA A N 1
ATOM 789 C CA . ALA A 1 94 ? 8.375 -7.508 -23.109 1 90.75 94 ALA A CA 1
ATOM 790 C C . ALA A 1 94 ? 7.051 -6.848 -22.75 1 90.75 94 ALA A C 1
ATOM 792 O O . ALA A 1 94 ? 6.957 -5.621 -22.672 1 90.75 94 ALA A O 1
ATOM 793 N N . ASN A 1 95 ? 6.059 -7.598 -22.5 1 88.69 95 ASN A N 1
ATOM 794 C CA . ASN A 1 95 ? 4.742 -7.07 -22.156 1 88.69 95 ASN A CA 1
ATOM 795 C C . ASN A 1 95 ? 4.742 -6.414 -20.781 1 88.69 95 ASN A C 1
ATOM 797 O O . ASN A 1 95 ? 4.133 -5.359 -20.594 1 88.69 95 ASN A O 1
ATOM 801 N N . ILE A 1 96 ? 5.441 -7.016 -19.891 1 86.94 96 ILE A N 1
ATOM 802 C CA . ILE A 1 96 ? 5.469 -6.527 -18.516 1 86.94 96 ILE A CA 1
ATOM 803 C C . ILE A 1 96 ? 6.199 -5.188 -18.453 1 86.94 96 ILE A C 1
ATOM 805 O O . ILE A 1 96 ? 5.82 -4.297 -17.688 1 86.94 96 ILE A O 1
ATOM 809 N N . TYR A 1 97 ? 7.137 -5.156 -19.266 1 83.88 97 TYR A N 1
ATOM 810 C CA . TYR A 1 97 ? 7.938 -3.938 -19.297 1 83.88 97 TYR A CA 1
ATOM 811 C C . TYR A 1 97 ? 7.078 -2.73 -19.656 1 83.88 97 TYR A C 1
ATOM 813 O O . TYR A 1 97 ? 7.27 -1.642 -19.094 1 83.88 97 TYR A O 1
ATOM 821 N N . ILE A 1 98 ? 6.105 -2.938 -20.438 1 81.25 98 ILE A N 1
ATOM 822 C CA . ILE A 1 98 ? 5.273 -1.831 -20.891 1 81.25 98 ILE A CA 1
ATOM 823 C C . ILE A 1 98 ? 4.164 -1.567 -19.875 1 81.25 98 ILE A C 1
ATOM 825 O O . ILE A 1 98 ? 3.568 -0.487 -19.859 1 81.25 98 ILE A O 1
ATOM 829 N N . LEU A 1 99 ? 3.863 -2.512 -18.984 1 79.19 99 LEU A N 1
ATOM 830 C CA . LEU A 1 99 ? 2.744 -2.422 -18.062 1 79.19 99 LEU A CA 1
ATOM 831 C C . LEU A 1 99 ? 3.17 -1.734 -16.766 1 79.19 99 LEU A C 1
ATOM 833 O O . LEU A 1 99 ? 2.414 -1.714 -15.789 1 79.19 99 LEU A O 1
ATOM 837 N N . GLN A 1 100 ? 4.305 -1.068 -16.672 1 79.88 100 GLN A N 1
ATOM 838 C CA . GLN A 1 100 ? 4.848 -0.53 -15.438 1 79.88 100 GLN A CA 1
ATOM 839 C C . GLN A 1 100 ? 3.998 0.63 -14.922 1 79.88 100 GLN A C 1
ATOM 841 O O . GLN A 1 100 ? 4.039 0.958 -13.734 1 79.88 100 GLN A O 1
ATOM 846 N N . LYS A 1 101 ? 3.201 1.162 -15.766 1 73.31 101 LYS A N 1
ATOM 847 C CA . LYS A 1 101 ? 2.449 2.346 -15.359 1 73.31 101 LYS A CA 1
ATOM 848 C C . LYS A 1 101 ? 0.974 2.018 -15.156 1 73.31 101 LYS A C 1
ATOM 850 O O . LYS A 1 101 ? 0.15 2.918 -14.977 1 73.31 101 LYS A O 1
ATOM 855 N N . VAL A 1 102 ? 0.681 0.741 -15.211 1 79.25 102 VAL A N 1
ATOM 856 C CA . VAL A 1 102 ? -0.724 0.38 -15.047 1 79.25 102 VAL A CA 1
ATOM 857 C C . VAL A 1 102 ? -0.859 -0.683 -13.961 1 79.25 102 VAL A C 1
ATOM 859 O O . VAL A 1 102 ? 0.125 -1.321 -13.578 1 79.25 102 VAL A O 1
ATOM 862 N N . VAL A 1 103 ? -2.07 -0.703 -13.461 1 86.25 103 VAL A N 1
ATOM 863 C CA . VAL A 1 103 ? -2.404 -1.729 -12.477 1 86.25 103 VAL A CA 1
ATOM 864 C C . VAL A 1 103 ? -2.51 -3.088 -13.164 1 86.25 103 VAL A C 1
ATOM 866 O O . VAL A 1 103 ? -3.08 -3.199 -14.25 1 86.25 103 VAL A O 1
ATOM 869 N N . VAL A 1 104 ? -1.916 -4.082 -12.578 1 91.56 104 VAL A N 1
ATOM 870 C CA . VAL A 1 104 ? -1.939 -5.445 -13.094 1 91.56 104 VAL A CA 1
ATOM 871 C C . VAL A 1 104 ? -2.582 -6.379 -12.07 1 91.56 104 VAL A C 1
ATOM 873 O O . VAL A 1 104 ? -2.311 -6.277 -10.875 1 91.56 104 VAL A O 1
ATOM 876 N N . GLU A 1 105 ? -3.477 -7.184 -12.578 1 92 105 GLU A N 1
ATOM 877 C CA . GLU A 1 105 ? -4.051 -8.242 -11.75 1 92 105 GLU A CA 1
ATOM 878 C C . GLU A 1 105 ? -3.469 -9.602 -12.109 1 92 105 GLU A C 1
ATOM 880 O O . GLU A 1 105 ? -3.492 -10.008 -13.273 1 92 105 GLU A O 1
ATOM 885 N N . LEU A 1 106 ? -2.926 -10.297 -11.094 1 95.38 106 LEU A N 1
ATOM 886 C CA . LEU A 1 106 ? -2.408 -11.648 -11.281 1 95.38 106 LEU A CA 1
ATOM 887 C C . LEU A 1 106 ? -3.293 -12.672 -10.57 1 95.38 106 LEU A C 1
ATOM 889 O O . LEU A 1 106 ? -3.816 -12.406 -9.484 1 95.38 106 LEU A O 1
ATOM 893 N N . GLU A 1 107 ? -3.422 -13.781 -11.227 1 93.81 107 GLU A N 1
ATOM 894 C CA . GLU A 1 107 ? -4.105 -14.93 -10.641 1 93.81 107 GLU A CA 1
ATOM 895 C C . GLU A 1 107 ? -3.105 -15.953 -10.102 1 93.81 107 GLU A C 1
ATOM 897 O O . GLU A 1 107 ? -2.17 -16.344 -10.805 1 93.81 107 GLU A O 1
ATOM 902 N N . CYS A 1 108 ? -3.324 -16.344 -8.812 1 93.5 108 CYS A N 1
ATOM 903 C CA . CYS A 1 108 ? -2.504 -17.391 -8.227 1 93.5 108 CYS A CA 1
ATOM 904 C C . CYS A 1 108 ? -3.039 -18.766 -8.594 1 93.5 108 CYS A C 1
ATOM 906 O O . CYS A 1 108 ? -4.172 -19.109 -8.258 1 93.5 108 CYS A O 1
ATOM 908 N N . LEU A 1 109 ? -2.209 -19.531 -9.164 1 89 109 LEU A N 1
ATOM 909 C CA . LEU A 1 109 ? -2.65 -20.828 -9.633 1 89 109 LEU A CA 1
ATOM 910 C C . LEU A 1 109 ? -2.604 -21.859 -8.516 1 89 109 LEU A C 1
ATOM 912 O O . LEU A 1 109 ? -1.553 -22.078 -7.902 1 89 109 LEU A O 1
ATOM 916 N N . ASN A 1 110 ? -3.885 -22.234 -7.98 1 71.62 110 ASN A N 1
ATOM 917 C CA . ASN A 1 110 ? -4.109 -23.125 -6.844 1 71.62 110 ASN A CA 1
ATOM 918 C C . ASN A 1 110 ? -3.455 -24.484 -7.059 1 71.62 110 ASN A C 1
ATOM 920 O O . ASN A 1 110 ? -3.246 -25.234 -6.105 1 71.62 110 ASN A O 1
ATOM 924 N N . SER A 1 111 ? -3.475 -24.891 -8.273 1 58.59 111 SER A N 1
ATOM 925 C CA . SER A 1 111 ? -2.979 -26.25 -8.422 1 58.59 111 SER A CA 1
ATOM 926 C C . SER A 1 111 ? -1.777 -26.5 -7.516 1 58.59 111 SER A C 1
ATOM 928 O O . SER A 1 111 ? -1.485 -27.641 -7.172 1 58.59 111 SER A O 1
ATOM 930 N N . HIS A 1 112 ? -1.239 -25.438 -6.918 1 55.44 112 HIS A N 1
ATOM 931 C CA . HIS A 1 112 ? -0.036 -25.594 -6.109 1 55.44 112 HIS A CA 1
ATOM 932 C C . HIS A 1 112 ? -0.251 -25.047 -4.699 1 55.44 112 HIS A C 1
ATOM 934 O O . HIS A 1 112 ? 0.708 -24.859 -3.949 1 55.44 112 HIS A O 1
ATOM 940 N N . PHE A 1 113 ? -1.517 -24.656 -4.469 1 57.66 113 PHE A N 1
ATOM 941 C CA . PHE A 1 113 ? -1.76 -24.156 -3.119 1 57.66 113 PHE A CA 1
ATOM 942 C C . PHE A 1 113 ? -1.693 -25.297 -2.104 1 57.66 113 PHE A C 1
ATOM 944 O O . PHE A 1 113 ? -2.082 -26.422 -2.402 1 57.66 113 PHE A O 1
ATOM 951 N N . THR A 1 114 ? -0.744 -25.25 -1.155 1 53.34 114 THR A N 1
ATOM 952 C CA . THR A 1 114 ? -0.787 -26.234 -0.09 1 53.34 114 THR A CA 1
ATOM 953 C C . THR A 1 114 ? -2.143 -26.219 0.613 1 53.34 114 THR A C 1
ATOM 955 O O . THR A 1 114 ? -2.709 -25.156 0.849 1 53.34 114 THR A O 1
ATOM 958 N N . LYS A 1 115 ? -2.908 -27.188 0.371 1 48 115 LYS A N 1
ATOM 959 C CA . LYS A 1 115 ? -4.109 -27.438 1.163 1 48 115 LYS A CA 1
ATOM 960 C C . LYS A 1 115 ? -3.863 -27.141 2.641 1 48 115 LYS A C 1
ATOM 962 O O . LYS A 1 115 ? -2.994 -27.75 3.264 1 48 115 LYS A O 1
ATOM 967 N N . HIS A 1 116 ? -3.732 -25.953 3.057 1 46.44 116 HIS A N 1
ATOM 968 C CA . HIS A 1 116 ? -3.674 -25.859 4.512 1 46.44 116 HIS A CA 1
ATOM 969 C C . HIS A 1 116 ? -4.73 -26.734 5.168 1 46.44 116 HIS A C 1
ATOM 971 O O . HIS A 1 116 ? -5.883 -26.766 4.727 1 46.44 116 HIS A O 1
ATOM 977 N N . PRO A 1 117 ? -4.285 -27.781 5.961 1 41.06 117 PRO A N 1
ATOM 978 C CA . PRO A 1 117 ? -5.164 -28.688 6.695 1 41.06 117 PRO A CA 1
ATOM 979 C C . PRO A 1 117 ? -6.336 -27.984 7.359 1 41.06 117 PRO A C 1
ATOM 981 O O . PRO A 1 117 ? -7.309 -28.625 7.762 1 41.06 117 PRO A O 1
ATOM 984 N N . ILE A 1 118 ? -6.039 -26.922 8.039 1 39.19 118 ILE A N 1
ATOM 985 C CA . ILE A 1 118 ? -7.156 -26.391 8.805 1 39.19 118 ILE A CA 1
ATOM 986 C C . ILE A 1 118 ? -8.375 -26.219 7.898 1 39.19 118 ILE A C 1
ATOM 988 O O . ILE A 1 118 ? -9.492 -26.047 8.383 1 39.19 118 ILE A O 1
ATOM 992 N N . CYS A 1 119 ? -8.133 -25.688 6.754 1 40.28 119 CYS A N 1
ATOM 993 C CA . CYS A 1 119 ? -9.336 -25.734 5.938 1 40.28 119 CYS A CA 1
ATOM 994 C C . CYS A 1 119 ? -9.695 -27.172 5.574 1 40.28 119 CYS A C 1
ATOM 996 O O . CYS A 1 119 ? -9.57 -27.578 4.418 1 40.28 119 CYS A O 1
ATOM 998 N N . ASP A 1 120 ? -9.148 -28.109 6.215 1 36.78 120 ASP A N 1
ATOM 999 C CA . ASP A 1 120 ? -9.727 -29.438 6.082 1 36.78 120 ASP A CA 1
ATOM 1000 C C . ASP A 1 120 ? -11.25 -29.359 6.004 1 36.78 120 ASP A C 1
ATOM 1002 O O . ASP A 1 120 ? -11.945 -30.359 6.254 1 36.78 120 ASP A O 1
ATOM 1006 N N . ARG A 1 121 ? -11.922 -28.438 6.773 1 34.84 121 ARG A N 1
ATOM 1007 C CA . ARG A 1 121 ? -13.336 -28.781 6.652 1 34.84 121 ARG A CA 1
ATOM 1008 C C . ARG A 1 121 ? -13.68 -29.172 5.219 1 34.84 121 ARG A C 1
ATOM 1010 O O . ARG A 1 121 ? -13.07 -28.672 4.27 1 34.84 121 ARG A O 1
ATOM 1017 N N . ARG A 1 122 ? -14.719 -30.094 5.145 1 37.38 122 ARG A N 1
ATOM 1018 C CA . ARG A 1 122 ? -15.344 -30.875 4.086 1 37.38 122 ARG A CA 1
ATOM 1019 C C . ARG A 1 122 ? -15.289 -30.141 2.754 1 37.38 122 ARG A C 1
ATOM 1021 O O . ARG A 1 122 ? -14.773 -30.656 1.766 1 37.38 122 ARG A O 1
ATOM 1028 N N . ASN A 1 123 ? -16.531 -29.656 2.285 1 37.03 123 ASN A N 1
ATOM 1029 C CA . ASN A 1 123 ? -17.344 -29.484 1.089 1 37.03 123 ASN A CA 1
ATOM 1030 C C . ASN A 1 123 ? -16.828 -28.344 0.217 1 37.03 123 ASN A C 1
ATOM 1032 O O . ASN A 1 123 ? -17.016 -28.359 -1.003 1 37.03 123 ASN A O 1
ATOM 1036 N N . SER A 1 124 ? -16.828 -27.016 0.683 1 39.56 124 SER A N 1
ATOM 1037 C CA . SER A 1 124 ? -16.844 -25.969 -0.323 1 39.56 124 SER A CA 1
ATOM 1038 C C . SER A 1 124 ? -15.43 -25.594 -0.761 1 39.56 124 SER A C 1
ATOM 1040 O O . SER A 1 124 ? -14.703 -24.922 -0.032 1 39.56 124 SER A O 1
ATOM 1042 N N . ALA A 1 125 ? -14.438 -26.406 -1.032 1 43.28 125 ALA A N 1
ATOM 1043 C CA . ALA A 1 125 ? -13.305 -26.109 -1.907 1 43.28 125 ALA A CA 1
ATOM 1044 C C . ALA A 1 125 ? -13.5 -24.781 -2.623 1 43.28 125 ALA A C 1
ATOM 1046 O O . ALA A 1 125 ? -14.258 -24.703 -3.594 1 43.28 125 ALA A O 1
ATOM 1047 N N . SER A 1 126 ? -13.602 -23.781 -1.975 1 49.44 126 SER A N 1
ATOM 1048 C CA . SER A 1 126 ? -13.711 -22.594 -2.818 1 49.44 126 SER A CA 1
ATOM 1049 C C . SER A 1 126 ? -12.648 -22.594 -3.91 1 49.44 126 SER A C 1
ATOM 1051 O O . SER A 1 126 ? -11.453 -22.766 -3.627 1 49.44 126 SER A O 1
ATOM 1053 N N . THR A 1 127 ? -12.852 -23.234 -4.977 1 58.31 127 THR A N 1
ATOM 1054 C CA . THR A 1 127 ? -12.219 -23.375 -6.285 1 58.31 127 THR A CA 1
ATOM 1055 C C . THR A 1 127 ? -11.688 -22.031 -6.781 1 58.31 127 THR A C 1
ATOM 1057 O O . THR A 1 127 ? -11.094 -21.953 -7.859 1 58.31 127 THR A O 1
ATOM 1060 N N . ARG A 1 128 ? -11.758 -21.078 -5.82 1 71.94 128 ARG A N 1
ATOM 1061 C CA . ARG A 1 128 ? -11.43 -19.797 -6.461 1 71.94 128 ARG A CA 1
ATOM 1062 C C . ARG A 1 128 ? -9.961 -19.453 -6.258 1 71.94 128 ARG A C 1
ATOM 1064 O O . ARG A 1 128 ? -9.438 -19.547 -5.145 1 71.94 128 ARG A O 1
ATOM 1071 N N . ASN A 1 129 ? -9.32 -19.188 -7.246 1 87.62 129 ASN A N 1
ATOM 1072 C CA . ASN A 1 129 ? -7.938 -18.719 -7.223 1 87.62 129 ASN A CA 1
ATOM 1073 C C . ASN A 1 129 ? -7.836 -17.312 -6.645 1 87.62 129 ASN A C 1
ATOM 1075 O O . ASN A 1 129 ? -8.727 -16.484 -6.859 1 87.62 129 ASN A O 1
ATOM 1079 N N . LEU A 1 130 ? -6.812 -17.156 -5.855 1 90.5 130 LEU A N 1
ATOM 1080 C CA . LEU A 1 130 ? -6.559 -15.82 -5.316 1 90.5 130 LEU A CA 1
ATOM 1081 C C . LEU A 1 130 ? -6.098 -14.867 -6.414 1 90.5 130 LEU A C 1
ATOM 1083 O O . LEU A 1 130 ? -5.242 -15.219 -7.23 1 90.5 130 LEU A O 1
ATOM 1087 N N . LEU A 1 131 ? -6.746 -13.734 -6.41 1 92.06 131 LEU A N 1
ATOM 1088 C CA . LEU A 1 131 ? -6.297 -12.672 -7.297 1 92.06 131 LEU A CA 1
ATOM 1089 C C . LEU A 1 131 ? -5.484 -11.633 -6.535 1 92.06 131 LEU A C 1
ATOM 1091 O O . LEU A 1 131 ? -5.812 -11.297 -5.395 1 92.06 131 LEU A O 1
ATOM 1095 N N . LEU A 1 132 ? -4.461 -11.203 -7.137 1 93.88 132 LEU A N 1
ATOM 1096 C CA . LEU A 1 132 ? -3.623 -10.125 -6.625 1 93.88 132 LEU A CA 1
ATOM 1097 C C . LEU A 1 132 ? -3.762 -8.875 -7.484 1 93.88 132 LEU A C 1
ATOM 1099 O O . LEU A 1 132 ? -3.945 -8.969 -8.703 1 93.88 132 LEU A O 1
ATOM 1103 N N . LYS A 1 133 ? -3.713 -7.789 -6.887 1 92.06 133 LYS A N 1
ATOM 1104 C CA . LYS A 1 133 ? -3.73 -6.492 -7.559 1 92.06 133 LYS A CA 1
ATOM 1105 C C . LYS A 1 133 ? -2.486 -5.68 -7.215 1 92.06 133 LYS A C 1
ATOM 1107 O O . LYS A 1 133 ? -2.154 -5.508 -6.039 1 92.06 133 LYS A O 1
ATOM 1112 N N . GLY A 1 134 ? -1.846 -5.219 -8.258 1 92.06 134 GLY A N 1
ATOM 1113 C CA . GLY A 1 134 ? -0.625 -4.484 -7.969 1 92.06 134 GLY A CA 1
ATOM 1114 C C . GLY A 1 134 ? -0.007 -3.844 -9.195 1 92.06 134 GLY A C 1
ATOM 1115 O O . GLY A 1 134 ? -0.66 -3.723 -10.234 1 92.06 134 GLY A O 1
ATOM 1116 N N . GLN A 1 135 ? 1.161 -3.346 -8.945 1 88.62 135 GLN A N 1
ATOM 1117 C CA . GLN A 1 135 ? 1.911 -2.664 -9.992 1 88.62 135 GLN A CA 1
ATOM 1118 C C . GLN A 1 135 ? 3.295 -3.281 -10.172 1 88.62 135 GLN A C 1
ATOM 1120 O O . GLN A 1 135 ? 3.945 -3.652 -9.195 1 88.62 135 GLN A O 1
ATOM 1125 N N . MET A 1 136 ? 3.713 -3.385 -11.453 1 91.75 136 MET A N 1
ATOM 1126 C CA . MET A 1 136 ? 5.051 -3.855 -11.805 1 91.75 136 MET A CA 1
ATOM 1127 C C . MET A 1 136 ? 6.02 -2.686 -11.945 1 91.75 136 MET A C 1
ATOM 1129 O O . MET A 1 136 ? 5.664 -1.643 -12.5 1 91.75 136 MET A O 1
ATOM 1133 N N . ARG A 1 137 ? 7.145 -2.912 -11.367 1 90.31 137 ARG A N 1
ATOM 1134 C CA . ARG A 1 137 ? 8.172 -1.879 -11.453 1 90.31 137 ARG A CA 1
ATOM 1135 C C . ARG A 1 137 ? 9.539 -2.49 -11.719 1 90.31 137 ARG A C 1
ATOM 1137 O O . ARG A 1 137 ? 9.938 -3.461 -11.07 1 90.31 137 ARG A O 1
ATOM 1144 N N . LEU A 1 138 ? 10.195 -1.827 -12.648 1 91.38 138 LEU A N 1
ATOM 1145 C CA . LEU A 1 138 ? 11.57 -2.236 -12.914 1 91.38 138 LEU A CA 1
ATOM 1146 C C . LEU A 1 138 ? 12.516 -1.68 -11.852 1 91.38 138 LEU A C 1
ATOM 1148 O O . LEU A 1 138 ? 12.5 -0.479 -11.57 1 91.38 138 LEU A O 1
ATOM 1152 N N . ILE A 1 139 ? 13.227 -2.545 -11.219 1 90.94 139 ILE A N 1
ATOM 1153 C CA . ILE A 1 139 ? 14.32 -2.158 -10.328 1 90.94 139 ILE A CA 1
ATOM 1154 C C . ILE A 1 139 ? 15.656 -2.338 -11.047 1 90.94 139 ILE A C 1
ATOM 1156 O O . ILE A 1 139 ? 16.125 -3.465 -11.227 1 90.94 139 ILE A O 1
ATOM 1160 N N . GLU A 1 140 ? 16.25 -1.209 -11.344 1 87.88 140 GLU A N 1
ATOM 1161 C CA . GLU A 1 140 ? 17.469 -1.231 -12.148 1 87.88 140 GLU A CA 1
ATOM 1162 C C . GLU A 1 140 ? 18.594 -1.971 -11.43 1 87.88 140 GLU A C 1
ATOM 1164 O O . GLU A 1 140 ? 19.328 -2.75 -12.039 1 87.88 140 GLU A O 1
ATOM 1169 N N . GLU A 1 141 ? 18.734 -1.764 -10.117 1 88.06 141 GLU A N 1
ATOM 1170 C CA . GLU A 1 141 ? 19.781 -2.4 -9.32 1 88.06 141 GLU A CA 1
ATOM 1171 C C . GLU A 1 141 ? 19.688 -3.922 -9.406 1 88.06 141 GLU A C 1
ATOM 1173 O O . GLU A 1 141 ? 20.703 -4.617 -9.297 1 88.06 141 GLU A O 1
ATOM 1178 N N . TRP A 1 142 ? 18.453 -4.426 -9.656 1 91.94 142 TRP A N 1
ATOM 1179 C CA . TRP A 1 142 ? 18.203 -5.863 -9.695 1 91.94 142 TRP A CA 1
ATOM 1180 C C . TRP A 1 142 ? 18.203 -6.383 -11.125 1 91.94 142 TRP A C 1
ATOM 1182 O O . TRP A 1 142 ? 18.281 -7.59 -11.359 1 91.94 142 TRP A O 1
ATOM 1192 N N . ASP A 1 143 ? 18.141 -5.488 -12.062 1 92 143 ASP A N 1
ATOM 1193 C CA . ASP A 1 143 ? 17.766 -5.891 -13.414 1 92 143 ASP A CA 1
ATOM 1194 C C . ASP A 1 143 ? 16.594 -6.871 -13.375 1 92 143 ASP A C 1
ATOM 1196 O O . ASP A 1 143 ? 16.656 -7.957 -13.953 1 92 143 ASP A O 1
ATOM 1200 N N . ALA A 1 144 ? 15.68 -6.52 -12.594 1 94.69 144 ALA A N 1
ATOM 1201 C CA . ALA A 1 144 ? 14.5 -7.344 -12.328 1 94.69 144 ALA A CA 1
ATOM 1202 C C . ALA A 1 144 ? 13.273 -6.477 -12.07 1 94.69 144 ALA A C 1
ATOM 1204 O O . ALA A 1 144 ? 13.398 -5.281 -11.789 1 94.69 144 ALA A O 1
ATOM 1205 N N . ILE A 1 145 ? 12.141 -7.125 -12.25 1 95 145 ILE A N 1
ATOM 1206 C CA . ILE A 1 145 ? 10.867 -6.477 -11.961 1 95 145 ILE A CA 1
ATOM 1207 C C . ILE A 1 145 ? 10.344 -6.934 -10.602 1 95 145 ILE A C 1
ATOM 1209 O O . ILE A 1 145 ? 10.453 -8.109 -10.25 1 95 145 ILE A O 1
ATOM 1213 N N . ILE A 1 146 ? 9.922 -5.977 -9.883 1 95.06 146 ILE A N 1
ATOM 1214 C CA . ILE A 1 146 ? 9.172 -6.328 -8.688 1 95.06 146 ILE A CA 1
ATOM 1215 C C . ILE A 1 146 ? 7.691 -6.039 -8.906 1 95.06 146 ILE A C 1
ATOM 1217 O O . ILE A 1 146 ? 7.328 -5.008 -9.477 1 95.06 146 ILE A O 1
ATOM 1221 N N . TYR A 1 147 ? 6.895 -7 -8.609 1 95.81 147 TYR A N 1
ATOM 1222 C CA . TYR A 1 147 ? 5.445 -6.848 -8.578 1 95.81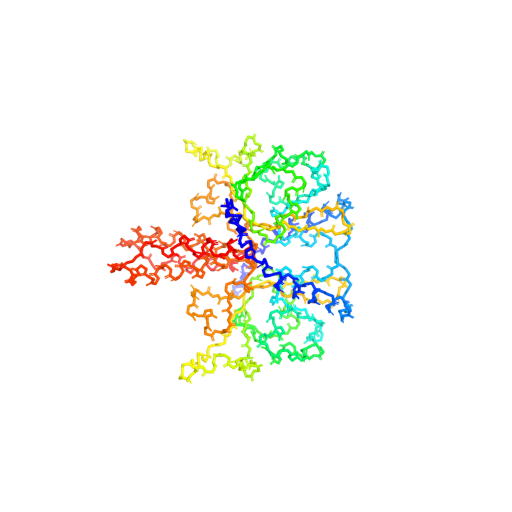 147 TYR A CA 1
ATOM 1223 C C . TYR A 1 147 ? 4.961 -6.555 -7.16 1 95.81 147 TYR A C 1
ATOM 1225 O O . TYR A 1 147 ? 4.961 -7.441 -6.305 1 95.81 147 TYR A O 1
ATOM 1233 N N . LEU A 1 148 ? 4.617 -5.281 -6.918 1 93.31 148 LEU A N 1
ATOM 1234 C CA . LEU A 1 148 ? 4.082 -4.84 -5.637 1 93.31 148 LEU A CA 1
ATOM 1235 C C . LEU A 1 148 ? 2.561 -4.941 -5.617 1 93.31 148 LEU A C 1
ATOM 1237 O O . LEU A 1 148 ? 1.88 -4.25 -6.383 1 93.31 148 LEU A O 1
ATOM 1241 N N . CYS A 1 149 ? 2.068 -5.773 -4.672 1 93.5 149 CYS A N 1
ATOM 1242 C CA . CYS A 1 149 ? 0.654 -6.105 -4.82 1 93.5 149 CYS A CA 1
ATOM 1243 C C . CYS A 1 149 ? 0.022 -6.41 -3.467 1 93.5 149 CYS A C 1
ATOM 1245 O O . CYS A 1 149 ? 0.721 -6.504 -2.457 1 93.5 149 CYS A O 1
ATOM 1247 N N . VAL A 1 150 ? -1.293 -6.426 -3.49 1 89.56 150 VAL A N 1
ATOM 1248 C CA . VAL A 1 150 ? -2.131 -6.848 -2.371 1 89.56 150 VAL A CA 1
ATOM 1249 C C . VAL A 1 150 ? -3.201 -7.82 -2.865 1 89.56 150 VAL A C 1
ATOM 1251 O O . VAL A 1 150 ? -3.533 -7.836 -4.051 1 89.56 150 VAL A O 1
ATOM 1254 N N . PRO A 1 151 ? -3.645 -8.695 -2.012 1 91.56 151 PRO A N 1
ATOM 1255 C CA . PRO A 1 151 ? -4.742 -9.57 -2.428 1 91.56 151 PRO A CA 1
ATOM 1256 C C . PRO A 1 151 ? -6.012 -8.805 -2.775 1 91.56 151 PRO A C 1
ATOM 1258 O O . PRO A 1 151 ? -6.34 -7.816 -2.113 1 91.56 151 PRO A O 1
ATOM 1261 N N . LEU A 1 152 ? -6.59 -9.211 -3.826 1 89.56 152 LEU A N 1
ATOM 1262 C CA . LEU A 1 152 ? -7.883 -8.656 -4.211 1 89.56 152 LEU A CA 1
ATOM 1263 C C . LEU A 1 152 ? -9.023 -9.406 -3.527 1 89.56 152 LEU A C 1
ATOM 1265 O O . LEU A 1 152 ? -9.453 -10.461 -4.008 1 89.56 152 LEU A O 1
ATOM 1269 N N . LEU A 1 153 ? -9.484 -8.844 -2.404 1 86.19 153 LEU A N 1
ATOM 1270 C CA . LEU A 1 153 ? -10.523 -9.469 -1.595 1 86.19 153 LEU A CA 1
ATOM 1271 C C . LEU A 1 153 ? -11.672 -8.5 -1.346 1 86.19 153 LEU A C 1
ATOM 1273 O O . LEU A 1 153 ? -11.445 -7.309 -1.114 1 86.19 153 LEU A O 1
ATOM 1277 N N . SER A 1 154 ? -12.875 -9.039 -1.387 1 80 154 SER A N 1
ATOM 1278 C CA . SER A 1 154 ? -14.023 -8.148 -1.262 1 80 154 SER A CA 1
ATOM 1279 C C . SER A 1 154 ? -14.703 -8.305 0.097 1 80 154 SER A C 1
ATOM 1281 O O . SER A 1 154 ? -15.453 -7.43 0.524 1 80 154 SER A O 1
ATOM 1283 N N . ASN A 1 155 ? -14.477 -9.469 0.694 1 78.69 155 ASN A N 1
ATOM 1284 C CA . ASN A 1 155 ? -15.133 -9.719 1.972 1 78.69 155 ASN A CA 1
ATOM 1285 C C . ASN A 1 155 ? -14.422 -10.805 2.766 1 78.69 155 ASN A C 1
ATOM 1287 O O . ASN A 1 155 ? -13.492 -11.445 2.26 1 78.69 155 ASN A O 1
ATOM 1291 N N . LEU A 1 156 ? -14.898 -10.969 3.939 1 79.62 156 LEU A N 1
ATOM 1292 C CA . LEU A 1 156 ? -14.266 -11.898 4.875 1 79.62 156 LEU A CA 1
ATOM 1293 C C . LEU A 1 156 ? -14.406 -13.336 4.395 1 79.62 156 LEU A C 1
ATOM 1295 O O . LEU A 1 156 ? -13.508 -14.156 4.594 1 79.62 156 LEU A O 1
ATOM 1299 N N . GLN A 1 157 ? -15.602 -13.609 3.83 1 78.94 157 GLN A N 1
ATOM 1300 C CA . GLN A 1 157 ? -15.828 -14.961 3.346 1 78.94 157 GLN A CA 1
ATOM 1301 C C . GLN A 1 157 ? -14.805 -15.344 2.279 1 78.94 157 GLN A C 1
ATOM 1303 O O . GLN A 1 157 ? -14.188 -16.422 2.354 1 78.94 157 GLN A O 1
ATOM 1308 N N . GLU A 1 158 ? -14.656 -14.469 1.319 1 81.75 158 GLU A N 1
ATOM 1309 C CA . GLU A 1 158 ? -13.664 -14.688 0.274 1 81.75 158 GLU A CA 1
ATOM 1310 C C . GLU A 1 158 ? -12.266 -14.844 0.866 1 81.75 158 GLU A C 1
ATOM 1312 O O . GLU A 1 158 ? -11.492 -15.703 0.435 1 81.75 158 GLU A O 1
ATOM 1317 N N . MET A 1 159 ? -11.953 -14.008 1.807 1 83.56 159 MET A N 1
ATOM 1318 C CA . MET A 1 159 ? -10.648 -14.047 2.469 1 83.56 159 MET A CA 1
ATOM 1319 C C . MET A 1 159 ? -10.414 -15.406 3.125 1 83.56 159 MET A C 1
ATOM 1321 O O . MET A 1 159 ? -9.344 -16 2.973 1 83.56 159 MET A O 1
ATOM 1325 N N . GLN A 1 160 ? -11.406 -15.898 3.789 1 78.75 160 GLN A N 1
ATOM 1326 C CA . GLN A 1 160 ? -11.312 -17.188 4.465 1 78.75 160 GLN A CA 1
ATOM 1327 C C . GLN A 1 160 ? -11.172 -18.328 3.461 1 78.75 160 GLN A C 1
ATOM 1329 O O . GLN A 1 160 ? -10.43 -19.281 3.697 1 78.75 160 GLN A O 1
ATOM 1334 N N . GLU A 1 161 ? -11.883 -18.219 2.406 1 81.94 161 GLU A N 1
ATOM 1335 C CA . GLU A 1 161 ? -11.883 -19.25 1.383 1 81.94 161 GLU A CA 1
ATOM 1336 C C . GLU A 1 161 ? -10.492 -19.453 0.801 1 81.94 161 GLU A C 1
ATOM 1338 O O . GLU A 1 161 ? -10.141 -20.562 0.387 1 81.94 161 GLU A O 1
ATOM 1343 N N . VAL A 1 162 ? -9.758 -18.438 0.805 1 81 162 VAL A N 1
ATOM 1344 C CA . VAL A 1 162 ? -8.422 -18.562 0.227 1 81 162 VAL A CA 1
ATOM 1345 C C . VAL A 1 162 ? -7.395 -18.781 1.338 1 81 162 VAL A C 1
ATOM 1347 O O . VAL A 1 162 ? -6.188 -18.75 1.087 1 81 162 VAL A O 1
ATOM 1350 N N . GLY A 1 163 ? -7.809 -18.828 2.555 1 77.5 163 GLY A N 1
ATOM 1351 C CA . GLY A 1 163 ? -6.945 -19.172 3.674 1 77.5 163 GLY A CA 1
ATOM 1352 C C . GLY A 1 163 ? -6.176 -17.984 4.223 1 77.5 163 GLY A C 1
ATOM 1353 O O . GLY A 1 163 ? -5.074 -18.141 4.754 1 77.5 163 GLY A O 1
ATOM 1354 N N . LEU A 1 164 ? -6.691 -16.891 4.039 1 82.44 164 LEU A N 1
ATOM 1355 C CA . LEU A 1 164 ? -6.039 -15.688 4.547 1 82.44 164 LEU A CA 1
ATOM 1356 C C . LEU A 1 164 ? -6.797 -15.117 5.742 1 82.44 164 LEU A C 1
ATOM 1358 O O . LEU A 1 164 ? -7.973 -15.43 5.941 1 82.44 164 LEU A O 1
ATOM 1362 N N . TYR A 1 165 ? -6.039 -14.367 6.508 1 80.25 165 TYR A N 1
ATOM 1363 C CA . TYR A 1 165 ? -6.594 -13.656 7.652 1 80.25 165 TYR A CA 1
ATOM 1364 C C . TYR A 1 165 ? -6.352 -12.156 7.535 1 80.25 165 TYR A C 1
ATOM 1366 O O . TYR A 1 165 ? -5.48 -11.719 6.777 1 80.25 165 TYR A O 1
ATOM 1374 N N . LEU A 1 166 ? -7.133 -11.438 8.234 1 80.25 166 LEU A N 1
ATOM 1375 C CA . LEU A 1 166 ? -6.996 -9.984 8.219 1 80.25 166 LEU A CA 1
ATOM 1376 C C . LEU A 1 166 ? -5.574 -9.578 8.594 1 80.25 166 LEU A C 1
ATOM 1378 O O . LEU A 1 166 ? -5.059 -8.578 8.078 1 80.25 166 LEU A O 1
ATOM 1382 N N . THR A 1 167 ? -4.934 -10.352 9.438 1 76.81 167 THR A N 1
ATOM 1383 C CA . THR A 1 167 ? -3.59 -10.055 9.922 1 76.81 167 THR A CA 1
ATOM 1384 C C . THR A 1 167 ? -2.564 -10.242 8.805 1 76.81 167 THR A C 1
ATOM 1386 O O . THR A 1 167 ? -1.422 -9.797 8.922 1 76.81 167 THR A O 1
ATOM 1389 N N . ASP A 1 168 ? -3.006 -10.906 7.789 1 79 168 ASP A N 1
ATOM 1390 C CA . ASP A 1 168 ? -2.109 -11.141 6.656 1 79 168 ASP A CA 1
ATOM 1391 C C . ASP A 1 168 ? -2.113 -9.945 5.699 1 79 168 ASP A C 1
ATOM 1393 O O . ASP A 1 168 ? -1.247 -9.844 4.832 1 79 168 ASP A O 1
ATOM 1397 N N . LEU A 1 169 ? -3.094 -9.07 5.828 1 84.12 169 LEU A N 1
ATOM 1398 C CA . LEU A 1 169 ? -3.207 -7.91 4.953 1 84.12 169 LEU A CA 1
ATOM 1399 C C . LEU A 1 169 ? -2.314 -6.773 5.438 1 84.12 169 LEU A C 1
ATOM 1401 O O . LEU A 1 169 ? -2.064 -6.645 6.641 1 84.12 169 LEU A O 1
ATOM 1405 N N . CYS A 1 170 ? -1.924 -5.984 4.508 1 80.19 170 CYS A N 1
ATOM 1406 C CA . CYS A 1 170 ? -0.99 -4.906 4.82 1 80.19 170 CYS A CA 1
ATOM 1407 C C . CYS A 1 170 ? -1.644 -3.859 5.711 1 80.19 170 CYS A C 1
ATOM 1409 O O . CYS A 1 170 ? -2.812 -3.521 5.527 1 80.19 170 CYS A O 1
ATOM 1411 N N . LEU A 1 171 ? -0.849 -3.311 6.602 1 72.5 171 LEU A N 1
ATOM 1412 C CA . LEU A 1 171 ? -1.337 -2.314 7.547 1 72.5 171 LEU A CA 1
ATOM 1413 C C . LEU A 1 171 ? -1.39 -0.933 6.906 1 72.5 171 LEU A C 1
ATOM 1415 O O . LEU A 1 171 ? -2.156 -0.071 7.34 1 72.5 171 LEU A O 1
ATOM 1419 N N . HIS A 1 172 ? -0.69 -0.724 5.898 1 76.62 172 HIS A N 1
ATOM 1420 C CA . HIS A 1 172 ? -0.566 0.607 5.316 1 76.62 172 HIS A CA 1
ATOM 1421 C C . HIS A 1 172 ? -1.504 0.774 4.125 1 76.62 172 HIS A C 1
ATOM 1423 O O . HIS A 1 172 ? -1.546 1.842 3.508 1 76.62 172 HIS A O 1
ATOM 1429 N N . ASP A 1 173 ? -2.271 -0.268 3.779 1 79.75 173 ASP A N 1
ATOM 1430 C CA . ASP A 1 173 ? -3.203 -0.093 2.67 1 79.75 173 ASP A CA 1
ATOM 1431 C C . ASP A 1 173 ? -4.648 -0.171 3.148 1 79.75 173 ASP A C 1
ATOM 1433 O O . ASP A 1 173 ? -4.906 -0.277 4.348 1 79.75 173 ASP A O 1
ATOM 1437 N N . SER A 1 174 ? -5.523 -0.077 2.277 1 83.62 174 SER A N 1
ATOM 1438 C CA . SER A 1 174 ? -6.938 0.015 2.629 1 83.62 174 SER A CA 1
ATOM 1439 C C . SER A 1 174 ? -7.641 -1.327 2.453 1 83.62 174 SER A C 1
ATOM 1441 O O . SER A 1 174 ? -8.867 -1.402 2.504 1 83.62 174 SER A O 1
ATOM 1443 N N . SER A 1 175 ? -6.855 -2.363 2.238 1 82.75 175 SER A N 1
ATOM 1444 C CA . SER A 1 175 ? -7.445 -3.664 1.934 1 82.75 175 SER A CA 1
ATOM 1445 C C . SER A 1 175 ? -8.266 -4.188 3.107 1 82.75 175 SER A C 1
ATOM 1447 O O . SER A 1 175 ? -9.328 -4.777 2.912 1 82.75 175 SER A O 1
ATOM 1449 N N . ARG A 1 176 ? -7.828 -3.93 4.258 1 79.19 176 ARG A N 1
ATOM 1450 C CA . ARG A 1 176 ? -8.547 -4.379 5.445 1 79.19 176 ARG A CA 1
ATOM 1451 C C . ARG A 1 176 ? -9.922 -3.713 5.539 1 79.19 176 ARG A C 1
ATOM 1453 O O . ARG A 1 176 ? -10.906 -4.363 5.879 1 79.19 176 ARG A O 1
ATOM 1460 N N . GLU A 1 177 ? -9.898 -2.51 5.207 1 81 177 GLU A N 1
ATOM 1461 C CA . GLU A 1 177 ? -11.156 -1.763 5.227 1 81 177 GLU A CA 1
ATOM 1462 C C . GLU A 1 177 ? -12.148 -2.32 4.211 1 81 177 GLU A C 1
ATOM 1464 O O . GLU A 1 177 ? -13.344 -2.396 4.488 1 81 177 GLU A O 1
ATOM 1469 N N . ILE A 1 178 ? -11.695 -2.672 3.107 1 81.12 178 ILE A N 1
ATOM 1470 C CA . ILE A 1 178 ? -12.547 -3.199 2.047 1 81.12 178 ILE A CA 1
ATOM 1471 C C . ILE A 1 178 ? -13.172 -4.516 2.496 1 81.12 178 ILE A C 1
ATOM 1473 O O . ILE A 1 178 ? -14.383 -4.719 2.352 1 81.12 178 ILE A O 1
ATOM 1477 N N . VAL A 1 179 ? -12.406 -5.344 3.057 1 78.19 179 VAL A N 1
ATOM 1478 C CA . VAL A 1 179 ? -12.875 -6.66 3.486 1 78.19 179 VAL A CA 1
ATOM 1479 C C . VAL A 1 179 ? -13.891 -6.508 4.617 1 78.19 179 VAL A C 1
ATOM 1481 O O . VAL A 1 179 ? -14.938 -7.156 4.613 1 78.19 179 VAL A O 1
ATOM 1484 N N . LEU A 1 180 ? -13.523 -5.59 5.457 1 78.94 180 LEU A N 1
ATOM 1485 C CA . LEU A 1 180 ? -14.406 -5.363 6.594 1 78.94 180 LEU A CA 1
ATOM 1486 C C . LEU A 1 180 ? -15.703 -4.695 6.152 1 78.94 180 LEU A C 1
ATOM 1488 O O . LEU A 1 180 ? -16.781 -5.035 6.645 1 78.94 180 LEU A O 1
ATOM 1492 N N . ALA A 1 181 ? -15.602 -3.801 5.266 1 75.44 181 ALA A N 1
ATOM 1493 C CA . ALA A 1 181 ? -16.781 -3.148 4.711 1 75.44 181 ALA A CA 1
ATOM 1494 C C . ALA A 1 181 ? -17.688 -4.152 3.986 1 75.44 181 ALA A C 1
ATOM 1496 O O . ALA A 1 181 ? -18.906 -4.09 4.094 1 75.44 181 ALA A O 1
ATOM 1497 N N . GLY A 1 182 ? -17.094 -4.988 3.273 1 69.31 182 GLY A N 1
ATOM 1498 C CA . GLY A 1 182 ? -17.844 -6.035 2.596 1 69.31 182 GLY A CA 1
ATOM 1499 C C . GLY A 1 182 ? -18.594 -6.938 3.551 1 69.31 182 GLY A C 1
ATOM 1500 O O . GLY A 1 182 ? -19.719 -7.34 3.27 1 69.31 182 GLY A O 1
ATOM 1501 N N . TRP A 1 183 ? -17.984 -7.113 4.602 1 64.56 183 TRP A N 1
ATOM 1502 C CA . TRP A 1 183 ? -18.594 -7.926 5.648 1 64.56 183 TRP A CA 1
ATOM 1503 C C . TRP A 1 183 ? -19.766 -7.191 6.289 1 64.56 183 TRP A C 1
ATOM 1505 O O . TRP A 1 183 ? -20.828 -7.773 6.504 1 64.56 183 TRP A O 1
ATOM 1515 N N . GLN A 1 184 ? -19.578 -5.922 6.539 1 62.81 184 GLN A N 1
ATOM 1516 C CA . GLN A 1 184 ? -20.625 -5.117 7.16 1 62.81 184 GLN A CA 1
ATOM 1517 C C . GLN A 1 184 ? -21.844 -5.004 6.25 1 62.81 184 GLN A C 1
ATOM 1519 O O . GLN A 1 184 ? -22.984 -5.047 6.719 1 62.81 184 GLN A O 1
ATOM 1524 N N . HIS A 1 185 ? -21.562 -4.832 5.016 1 59.53 185 HIS A N 1
ATOM 1525 C CA . HIS A 1 185 ? -22.656 -4.742 4.059 1 59.53 185 HIS A CA 1
ATOM 1526 C C . HIS A 1 185 ? -23.406 -6.066 3.953 1 59.53 185 HIS A C 1
ATOM 1528 O O . HIS A 1 185 ? -24.641 -6.086 3.902 1 59.53 185 HIS A O 1
ATOM 1534 N N . GLY A 1 186 ? -22.578 -7.039 3.924 1 50.03 186 GLY A N 1
ATOM 1535 C CA . GLY A 1 186 ? -23.219 -8.344 3.953 1 50.03 186 GLY A CA 1
ATOM 1536 C C . GLY A 1 186 ? -24 -8.594 5.234 1 50.03 186 GLY A C 1
ATOM 1537 O O . GLY A 1 186 ? -25.094 -9.148 5.203 1 50.03 186 GLY A O 1
ATOM 1538 N N . ALA A 1 187 ? -23.375 -8.109 6.293 1 46.28 187 ALA A N 1
ATOM 1539 C CA . ALA A 1 187 ? -24.031 -8.242 7.594 1 46.28 187 ALA A CA 1
ATOM 1540 C C . ALA A 1 187 ? -25.281 -7.375 7.664 1 46.28 187 ALA A C 1
ATOM 1542 O O . ALA A 1 187 ? -26.297 -7.777 8.258 1 46.28 187 ALA A O 1
ATOM 1543 N N . ARG A 1 188 ? -25.031 -6.051 7.262 1 43 188 ARG A N 1
ATOM 1544 C CA . ARG A 1 188 ? -26.234 -5.207 7.211 1 43 188 ARG A CA 1
ATOM 1545 C C . ARG A 1 188 ? -27.328 -5.867 6.391 1 43 188 ARG A C 1
ATOM 1547 O O . ARG A 1 188 ? -28.516 -5.785 6.746 1 43 188 ARG A O 1
ATOM 1554 N N . LEU A 1 189 ? -26.891 -6.43 5.355 1 40.72 189 LEU A N 1
ATOM 1555 C CA . LEU A 1 189 ? -27.906 -7.207 4.645 1 40.72 189 LEU A CA 1
ATOM 1556 C C . LEU A 1 189 ? -28.453 -8.32 5.527 1 40.72 189 LEU A C 1
ATOM 1558 O O . LEU A 1 189 ? -29.656 -8.617 5.492 1 40.72 189 LEU A O 1
ATOM 1562 N N . GLU A 1 190 ? -27.484 -8.75 6.293 1 35.5 190 GLU A N 1
ATOM 1563 C CA . GLU A 1 190 ? -27.953 -9.766 7.227 1 35.5 190 GLU A CA 1
ATOM 1564 C C . GLU A 1 190 ? -28.484 -9.133 8.516 1 35.5 190 GLU A C 1
ATOM 1566 O O . GLU A 1 190 ? -29.453 -9.625 9.102 1 35.5 190 GLU A O 1
ATOM 1571 N N . ILE A 1 191 ? -27.75 -8.117 9.07 1 38 191 ILE A N 1
ATOM 1572 C CA . ILE A 1 191 ? -28.188 -7.465 10.305 1 38 191 ILE A CA 1
ATOM 1573 C C . ILE A 1 191 ? -29.422 -6.613 10.016 1 38 191 ILE A C 1
ATOM 1575 O O . ILE A 1 191 ? -30.078 -6.137 10.945 1 38 191 ILE A O 1
ATOM 1579 N N . SER A 1 192 ? -30.188 -6.031 9.094 1 34.41 192 SER A N 1
ATOM 1580 C CA . SER A 1 192 ? -31.578 -5.719 9.398 1 34.41 192 SER A CA 1
ATOM 1581 C C . SER A 1 192 ? -32.125 -6.66 10.461 1 34.41 192 SER A C 1
ATOM 1583 O O . SER A 1 192 ? -33.188 -6.387 11.055 1 34.41 192 SER A O 1
ATOM 1585 N N . TYR A 1 193 ? -31.781 -7.762 10.82 1 28.7 193 TYR A N 1
ATOM 1586 C CA . TYR A 1 193 ? -32.125 -8.43 12.07 1 28.7 193 TYR A CA 1
ATOM 1587 C C . TYR A 1 193 ? -31.188 -8.023 13.188 1 28.7 193 TYR A C 1
ATOM 1589 O O . TYR A 1 193 ? -31.625 -7.633 14.273 1 28.7 193 TYR A O 1
ATOM 1597 N N . GLU A 1 194 ? -30.078 -8.633 13.891 1 29.75 194 GLU A N 1
ATOM 1598 C CA . GLU A 1 194 ? -29.516 -8.562 15.234 1 29.75 194 GLU A CA 1
ATOM 1599 C C . GLU A 1 194 ? -28.422 -7.512 15.328 1 29.75 194 GLU A C 1
ATOM 1601 O O . GLU A 1 194 ? -27.891 -7.062 14.305 1 29.75 194 GLU A O 1
ATOM 1606 N N . LYS A 1 195 ? -27.094 -7.547 16.219 1 30.47 195 LYS A N 1
ATOM 1607 C CA . LYS A 1 195 ? -26.188 -6.801 17.062 1 30.47 195 LYS A CA 1
ATOM 1608 C C . LYS A 1 195 ? -25.312 -5.855 16.25 1 30.47 195 LYS A C 1
ATOM 1610 O O . LYS A 1 195 ? -24.828 -6.227 15.172 1 30.47 195 LYS A O 1
ATOM 1615 N N . VAL A 1 196 ? -25.125 -4.496 16.438 1 31.03 196 VAL A N 1
ATOM 1616 C CA . VAL A 1 196 ? -24.312 -3.311 16.688 1 31.03 196 VAL A CA 1
ATOM 1617 C C . VAL A 1 196 ? -22.969 -3.717 17.312 1 31.03 196 VAL A C 1
ATOM 1619 O O . VAL A 1 196 ? -21.984 -2.998 17.188 1 31.03 196 VAL A O 1
ATOM 1622 N N . GLN A 1 197 ? -22.781 -4.742 18.172 1 30.78 197 GLN A N 1
ATOM 1623 C CA . GLN A 1 197 ? -21.734 -5.105 19.125 1 30.78 197 GLN A CA 1
ATOM 1624 C C . GLN A 1 197 ? -20.438 -5.449 18.406 1 30.78 197 GLN A C 1
ATOM 1626 O O . GLN A 1 197 ? -19.344 -5.191 18.922 1 30.78 197 GLN A O 1
ATOM 1631 N N . ILE A 1 198 ? -20.453 -6.082 17.312 1 30.77 198 ILE A N 1
ATOM 1632 C CA . ILE A 1 198 ? -19.266 -6.77 16.828 1 30.77 198 ILE A CA 1
ATOM 1633 C C . ILE A 1 198 ? -18.328 -5.762 16.172 1 30.77 198 ILE A C 1
ATOM 1635 O O . ILE A 1 198 ? -17.156 -6.07 15.922 1 30.77 198 ILE A O 1
ATOM 1639 N N . SER A 1 199 ? -18.734 -4.609 15.938 1 30.86 199 SER A N 1
ATOM 1640 C CA . SER A 1 199 ? -17.891 -3.662 15.211 1 30.86 199 SER A CA 1
ATOM 1641 C C . SER A 1 199 ? -16.672 -3.273 16.031 1 30.86 199 SER A C 1
ATOM 1643 O O . SER A 1 199 ? -15.578 -3.092 15.469 1 30.86 199 SER A O 1
ATOM 1645 N N . TYR A 1 200 ? -16.844 -2.875 17.344 1 31.17 200 TYR A N 1
ATOM 1646 C CA . TYR A 1 200 ? -15.82 -2.42 18.266 1 31.17 200 TYR A CA 1
ATOM 1647 C C . TYR A 1 200 ? -14.812 -3.531 18.562 1 31.17 200 TYR A C 1
ATOM 1649 O O . TYR A 1 200 ? -13.633 -3.264 18.797 1 31.17 200 TYR A O 1
ATOM 1657 N N . PHE A 1 201 ? -15.297 -4.754 18.75 1 30.66 201 PHE A N 1
ATOM 1658 C CA . PHE A 1 201 ? -14.461 -5.875 19.156 1 30.66 201 PHE A CA 1
ATOM 1659 C C . PHE A 1 201 ? -13.383 -6.16 18.125 1 30.66 201 PHE A C 1
ATOM 1661 O O . PHE A 1 201 ? -12.234 -6.43 18.469 1 30.66 201 PHE A O 1
ATOM 1668 N N . PHE A 1 202 ? -13.773 -6.086 16.906 1 31.39 202 PHE A N 1
ATOM 1669 C CA . PHE A 1 202 ? -12.781 -6.473 15.922 1 31.39 202 PHE A CA 1
ATOM 1670 C C . PHE A 1 202 ? -11.695 -5.406 15.797 1 31.39 202 PHE A C 1
ATOM 1672 O O . PHE A 1 202 ? -10.516 -5.73 15.656 1 31.39 202 PHE A O 1
ATOM 1679 N N . ILE A 1 203 ? -12.039 -4.152 15.922 1 33.53 203 ILE A N 1
ATOM 1680 C CA . ILE A 1 203 ? -11.023 -3.107 15.984 1 33.53 203 ILE A CA 1
ATOM 1681 C C . ILE A 1 203 ? -10.219 -3.246 17.266 1 33.53 203 ILE A C 1
ATOM 1683 O O . ILE A 1 203 ? -8.992 -3.141 17.266 1 33.53 203 ILE A O 1
ATOM 1687 N N . SER A 1 204 ? -10.891 -3.373 18.406 1 30.69 204 SER A N 1
ATOM 1688 C CA . SER A 1 204 ? -10.266 -3.576 19.703 1 30.69 204 SER A CA 1
ATOM 1689 C C . SER A 1 204 ? -9.445 -4.863 19.734 1 30.69 204 SER A C 1
ATOM 1691 O O . SER A 1 204 ? -8.406 -4.922 20.391 1 30.69 204 SER A O 1
ATOM 1693 N N . TYR A 1 205 ? -10.023 -6.043 19.281 1 30.42 205 TYR A N 1
ATOM 1694 C CA . TYR A 1 205 ? -9.258 -7.281 19.281 1 30.42 205 TYR A CA 1
ATOM 1695 C C . TYR A 1 205 ? -7.996 -7.141 18.438 1 30.42 205 TYR A C 1
ATOM 1697 O O . TYR A 1 205 ? -7.016 -7.859 18.641 1 30.42 205 TYR A O 1
ATOM 1705 N N . MET A 1 206 ? -8.047 -6.434 17.391 1 30.8 206 MET A N 1
ATOM 1706 C CA . MET A 1 206 ? -6.809 -6.156 16.672 1 30.8 206 MET A CA 1
ATOM 1707 C C . MET A 1 206 ? -5.863 -5.32 17.531 1 30.8 206 MET A C 1
ATOM 1709 O O . MET A 1 206 ? -4.645 -5.391 17.375 1 30.8 206 MET A O 1
ATOM 1713 N N . PHE A 1 207 ? -6.355 -4.355 18.375 1 27.84 207 PHE A N 1
ATOM 1714 C CA . PHE A 1 207 ? -5.547 -3.68 19.375 1 27.84 207 PHE A CA 1
ATOM 1715 C C . PHE A 1 207 ? -5.215 -4.621 20.531 1 27.84 207 PHE A C 1
ATOM 1717 O O . PHE A 1 207 ? -4.227 -4.418 21.25 1 27.84 207 PHE A O 1
ATOM 1724 N N . CYS A 1 208 ? -6.23 -5.348 21.078 1 26.62 208 CYS A N 1
ATOM 1725 C CA . CYS A 1 208 ? -5.957 -6.066 22.312 1 26.62 208 CYS A CA 1
ATOM 1726 C C . CYS A 1 208 ? -4.883 -7.125 22.109 1 26.62 208 CYS A C 1
ATOM 1728 O O . CYS A 1 208 ? -4.363 -7.688 23.062 1 26.62 208 CYS A O 1
ATOM 1730 N N . ARG A 1 209 ? -4.863 -7.828 21.016 1 26.44 209 ARG A N 1
ATOM 1731 C CA . ARG A 1 209 ? -3.77 -8.789 21.125 1 26.44 209 ARG A CA 1
ATOM 1732 C C . ARG A 1 209 ? -2.416 -8.094 21.078 1 26.44 209 ARG A C 1
ATOM 1734 O O . ARG A 1 209 ? -1.374 -8.75 21.031 1 26.44 209 ARG A O 1
ATOM 1741 N N . LEU A 1 210 ? -2.363 -6.734 21.062 1 21.41 210 LEU A N 1
ATOM 1742 C CA . LEU A 1 210 ? -1.14 -6.227 21.688 1 21.41 210 LEU A CA 1
ATOM 1743 C C . LEU A 1 210 ? -1.272 -6.176 23.203 1 21.41 210 LEU A C 1
ATOM 1745 O O . LEU A 1 210 ? -2.299 -5.734 23.719 1 21.41 210 LEU A O 1
ATOM 1749 N N . MET B 1 1 ? -4.77 -9.492 55.344 1 30.23 1 MET B N 1
ATOM 1750 C CA . MET B 1 1 ? -4.531 -10.453 54.25 1 30.23 1 MET B CA 1
ATOM 1751 C C . MET B 1 1 ? -4.824 -9.836 52.906 1 30.23 1 MET B C 1
ATOM 1753 O O . MET B 1 1 ? -5.984 -9.609 52.562 1 30.23 1 MET B O 1
ATOM 1757 N N . HIS B 1 2 ? -4.086 -8.781 52.438 1 34.53 2 HIS B N 1
ATOM 1758 C CA . HIS B 1 2 ? -4.133 -7.914 51.281 1 34.53 2 HIS B CA 1
ATOM 1759 C C . HIS B 1 2 ? -3.926 -8.711 49.969 1 34.53 2 HIS B C 1
ATOM 1761 O O . HIS B 1 2 ? -2.926 -9.422 49.844 1 34.53 2 HIS B O 1
ATOM 1767 N N . GLN B 1 3 ? -5.066 -9.32 49.406 1 32.84 3 GLN B N 1
ATOM 1768 C CA . GLN B 1 3 ? -5.148 -10.086 48.156 1 32.84 3 GLN B CA 1
ATOM 1769 C C . GLN B 1 3 ? -4.547 -9.312 47 1 32.84 3 GLN B C 1
ATOM 1771 O O . GLN B 1 3 ? -4.98 -8.195 46.688 1 32.84 3 GLN B O 1
ATOM 1776 N N . ASN B 1 4 ? -3.213 -9.359 46.844 1 32.66 4 ASN B N 1
ATOM 1777 C CA . ASN B 1 4 ? -2.436 -8.891 45.688 1 32.66 4 ASN B CA 1
ATOM 1778 C C . ASN B 1 4 ? -3.033 -9.375 44.375 1 32.66 4 ASN B C 1
ATOM 1780 O O . ASN B 1 4 ? -3.057 -10.578 44.094 1 32.66 4 ASN B O 1
ATOM 1784 N N . ASN B 1 5 ? -4.176 -8.812 44 1 31.5 5 ASN B N 1
ATOM 1785 C CA . ASN B 1 5 ? -4.77 -9 42.656 1 31.5 5 ASN B CA 1
ATOM 1786 C C . ASN B 1 5 ? -3.742 -8.805 41.562 1 31.5 5 ASN B C 1
ATOM 1788 O O . ASN B 1 5 ? -3.336 -7.68 41.281 1 31.5 5 ASN B O 1
ATOM 1792 N N . TYR B 1 6 ? -2.668 -9.625 41.562 1 28.8 6 TYR B N 1
ATOM 1793 C CA . TYR B 1 6 ? -1.759 -9.68 40.438 1 28.8 6 TYR B CA 1
ATOM 1794 C C . TYR B 1 6 ? -2.529 -9.742 39.125 1 28.8 6 TYR B C 1
ATOM 1796 O O . TYR B 1 6 ? -3.35 -10.641 38.906 1 28.8 6 TYR B O 1
ATOM 1804 N N . SER B 1 7 ? -2.98 -8.617 38.656 1 33.06 7 SER B N 1
ATOM 1805 C CA . SER B 1 7 ? -3.498 -8.398 37.281 1 33.06 7 SER B CA 1
ATOM 1806 C C . SER B 1 7 ? -2.693 -9.188 36.25 1 33.06 7 SER B C 1
ATOM 1808 O O . SER B 1 7 ? -1.463 -9.125 36.25 1 33.06 7 SER B O 1
ATOM 1810 N N . SER B 1 8 ? -3.047 -10.43 35.938 1 32.22 8 SER B N 1
ATOM 1811 C CA . SER B 1 8 ? -2.623 -11.273 34.812 1 32.22 8 SER B CA 1
ATOM 1812 C C . SER B 1 8 ? -2.371 -10.445 33.562 1 32.22 8 SER B C 1
ATOM 1814 O O . SER B 1 8 ? -3.301 -9.859 33 1 32.22 8 SER B O 1
ATOM 1816 N N . PHE B 1 9 ? -1.405 -9.648 33.562 1 28.95 9 PHE B N 1
ATOM 1817 C CA . PHE B 1 9 ? -0.929 -9.109 32.281 1 28.95 9 PHE B CA 1
ATOM 1818 C C . PHE B 1 9 ? -0.815 -10.211 31.25 1 28.95 9 PHE B C 1
ATOM 1820 O O . PHE B 1 9 ? 0.012 -11.117 31.375 1 28.95 9 PHE B O 1
ATOM 1827 N N . ARG B 1 10 ? -1.875 -10.609 30.594 1 32.94 10 ARG B N 1
ATOM 1828 C CA . ARG B 1 10 ? -1.886 -11.492 29.438 1 32.94 10 ARG B CA 1
ATOM 1829 C C . ARG B 1 10 ? -0.675 -11.234 28.547 1 32.94 10 ARG B C 1
ATOM 1831 O O . ARG B 1 10 ? -0.382 -10.094 28.203 1 32.94 10 ARG B O 1
ATOM 1838 N N . ARG B 1 11 ? 0.318 -12.078 28.531 1 33.06 11 ARG B N 1
ATOM 1839 C CA . ARG B 1 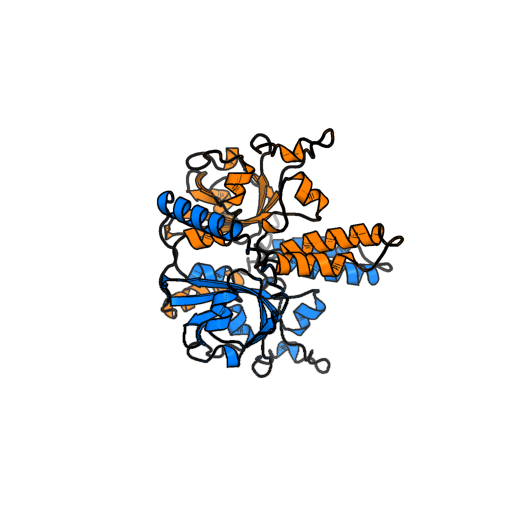11 ? 1.553 -12.211 27.766 1 33.06 11 ARG B CA 1
ATOM 1840 C C . ARG B 1 11 ? 1.333 -11.844 26.297 1 33.06 11 ARG B C 1
ATOM 1842 O O . ARG B 1 11 ? 0.395 -12.328 25.656 1 33.06 11 ARG B O 1
ATOM 1849 N N . PHE B 1 12 ? 1.741 -10.633 25.891 1 38.28 12 PHE B N 1
ATOM 1850 C CA . PHE B 1 12 ? 1.845 -10.219 24.5 1 38.28 12 PHE B CA 1
ATOM 1851 C C . PHE B 1 12 ? 2.352 -11.359 23.625 1 38.28 12 PHE B C 1
ATOM 1853 O O . PHE B 1 12 ? 3.402 -11.945 23.906 1 38.28 12 PHE B O 1
ATOM 1860 N N . ASP B 1 13 ? 1.452 -12.109 23.141 1 41.28 13 ASP B N 1
ATOM 1861 C CA . ASP B 1 13 ? 1.86 -13.117 22.172 1 41.28 13 ASP B CA 1
ATOM 1862 C C . ASP B 1 13 ? 2.713 -12.508 21.062 1 41.28 13 ASP B C 1
ATOM 1864 O O . ASP B 1 13 ? 2.189 -11.852 20.156 1 41.28 13 ASP B O 1
ATOM 1868 N N . ASN B 1 14 ? 3.963 -12.273 21.469 1 49.56 14 ASN B N 1
ATOM 1869 C CA . ASN B 1 14 ? 4.965 -11.711 20.562 1 49.56 14 ASN B CA 1
ATOM 1870 C C . ASN B 1 14 ? 5.246 -12.641 19.391 1 49.56 14 ASN B C 1
ATOM 1872 O O . ASN B 1 14 ? 6.219 -12.438 18.656 1 49.56 14 ASN B O 1
ATOM 1876 N N . THR B 1 15 ? 4.438 -13.688 19.25 1 51.34 15 THR B N 1
ATOM 1877 C CA . THR B 1 15 ? 4.691 -14.711 18.25 1 51.34 15 THR B CA 1
ATOM 1878 C C . THR B 1 15 ? 4.68 -14.109 16.844 1 51.34 15 THR B C 1
ATOM 1880 O O . THR B 1 15 ? 5.57 -14.391 16.031 1 51.34 15 THR B O 1
ATOM 1883 N N . PRO B 1 16 ? 3.758 -13.258 16.656 1 55.34 16 PRO B N 1
ATOM 1884 C CA . PRO B 1 16 ? 3.77 -12.68 15.312 1 55.34 16 PRO B CA 1
ATOM 1885 C C . PRO B 1 16 ? 5.027 -11.859 15.039 1 55.34 16 PRO B C 1
ATOM 1887 O O . PRO B 1 16 ? 5.562 -11.898 13.93 1 55.34 16 PRO B O 1
ATOM 1890 N N . TYR B 1 17 ? 5.469 -11.188 16.047 1 57.72 17 TYR B N 1
ATOM 1891 C CA . TYR B 1 17 ? 6.68 -10.391 15.891 1 57.72 17 TYR B CA 1
ATOM 1892 C C . TYR B 1 17 ? 7.895 -11.281 15.664 1 57.72 17 TYR B C 1
ATOM 1894 O O . TYR B 1 17 ? 8.727 -10.992 14.805 1 57.72 17 TYR B O 1
ATOM 1902 N N . GLN B 1 18 ? 7.93 -12.305 16.438 1 62.09 18 GLN B N 1
ATOM 1903 C CA . GLN B 1 18 ? 9.047 -13.234 16.297 1 62.09 18 GLN B CA 1
ATOM 1904 C C . GLN B 1 18 ? 9.055 -13.891 14.93 1 62.09 18 GLN B C 1
ATOM 1906 O O . GLN B 1 18 ? 10.117 -14.078 14.328 1 62.09 18 GLN B O 1
ATOM 1911 N N . LYS B 1 19 ? 7.926 -14.148 14.484 1 62.59 19 LYS B N 1
ATOM 1912 C CA . LYS B 1 19 ? 7.812 -14.766 13.164 1 62.59 19 LYS B CA 1
ATOM 1913 C C . LYS B 1 19 ? 8.242 -13.797 12.07 1 62.59 19 LYS B C 1
ATOM 1915 O O . LYS B 1 19 ? 8.945 -14.188 11.133 1 62.59 19 LYS B O 1
ATOM 1920 N N . ALA B 1 20 ? 7.91 -12.539 12.344 1 65.56 20 ALA B N 1
ATOM 1921 C CA . ALA B 1 20 ? 8.297 -11.531 11.359 1 65.56 20 ALA B CA 1
ATOM 1922 C C . ALA B 1 20 ? 9.812 -11.336 11.344 1 65.56 20 ALA B C 1
ATOM 1924 O O . ALA B 1 20 ? 10.414 -11.188 10.281 1 65.56 20 ALA B O 1
ATOM 1925 N N . GLN B 1 21 ? 10.367 -11.391 12.492 1 69.75 21 GLN B N 1
ATOM 1926 C CA . GLN B 1 21 ? 11.812 -11.219 12.586 1 69.75 21 GLN B CA 1
ATOM 1927 C C . GLN B 1 21 ? 12.547 -12.398 11.953 1 69.75 21 GLN B C 1
ATOM 1929 O O . GLN B 1 21 ? 13.57 -12.219 11.281 1 69.75 21 GLN B O 1
ATOM 1934 N N . THR B 1 22 ? 12.023 -13.516 12.258 1 71.31 22 THR B N 1
ATOM 1935 C CA . THR B 1 22 ? 12.633 -14.711 11.688 1 71.31 22 THR B CA 1
ATOM 1936 C C . THR B 1 22 ? 12.508 -14.703 10.164 1 71.31 22 THR B C 1
ATOM 1938 O O . THR B 1 22 ? 13.477 -15.008 9.461 1 71.31 22 THR B O 1
ATOM 1941 N N . ALA B 1 23 ? 11.359 -14.289 9.75 1 71.69 23 ALA B N 1
ATOM 1942 C CA . ALA B 1 23 ? 11.148 -14.211 8.305 1 71.69 23 ALA B CA 1
ATOM 1943 C C . ALA B 1 23 ? 12.117 -13.227 7.656 1 71.69 23 ALA B C 1
ATOM 1945 O O . ALA B 1 23 ? 12.672 -13.492 6.59 1 71.69 23 ALA B O 1
ATOM 1946 N N . ARG B 1 24 ? 12.289 -12.125 8.344 1 72.06 24 ARG B N 1
ATOM 1947 C CA . ARG B 1 24 ? 13.219 -11.117 7.852 1 72.06 24 ARG B CA 1
ATOM 1948 C C . ARG B 1 24 ? 14.641 -11.672 7.766 1 72.06 24 ARG B C 1
ATOM 1950 O O . ARG B 1 24 ? 15.328 -11.477 6.762 1 72.06 24 ARG B O 1
ATOM 1957 N N . ARG B 1 25 ? 15.047 -12.312 8.766 1 73.19 25 ARG B N 1
ATOM 1958 C CA . ARG B 1 25 ? 16.391 -12.859 8.82 1 73.19 25 ARG B CA 1
ATOM 1959 C C . ARG B 1 25 ? 16.594 -13.922 7.734 1 73.19 25 ARG B C 1
ATOM 1961 O O . ARG B 1 25 ? 17.641 -13.953 7.078 1 73.19 25 ARG B O 1
ATOM 1968 N N . ASN B 1 26 ? 15.625 -14.719 7.617 1 76.25 26 ASN B N 1
ATOM 1969 C CA . ASN B 1 26 ? 15.688 -15.758 6.594 1 76.25 26 ASN B CA 1
ATOM 1970 C C . ASN B 1 26 ? 15.797 -15.156 5.195 1 76.25 26 ASN B C 1
ATOM 1972 O O . ASN B 1 26 ? 16.562 -15.648 4.359 1 76.25 26 ASN B O 1
ATOM 1976 N N . MET B 1 27 ? 15.078 -14.109 5.082 1 78.88 27 MET B N 1
ATOM 1977 C CA . MET B 1 27 ? 15.094 -13.477 3.766 1 78.88 27 MET B CA 1
ATOM 1978 C C . MET B 1 27 ? 16.438 -12.812 3.492 1 78.88 27 MET B C 1
ATOM 1980 O O . MET B 1 27 ? 16.953 -12.883 2.375 1 78.88 27 MET B O 1
ATOM 1984 N N . ILE B 1 28 ? 16.922 -12.195 4.473 1 72.12 28 ILE B N 1
ATOM 1985 C CA . ILE B 1 28 ? 18.219 -11.531 4.336 1 72.12 28 ILE B CA 1
ATOM 1986 C C . ILE B 1 28 ? 19.281 -12.547 3.934 1 72.12 28 ILE B C 1
ATOM 1988 O O . ILE B 1 28 ? 20.125 -12.258 3.084 1 72.12 28 ILE B O 1
ATOM 1992 N N . GLU B 1 29 ? 19.219 -13.625 4.516 1 76.75 29 GLU B N 1
ATOM 1993 C CA . GLU B 1 29 ? 20.219 -14.656 4.27 1 76.75 29 GLU B CA 1
ATOM 1994 C C . GLU B 1 29 ? 20.047 -15.273 2.883 1 76.75 29 GLU B C 1
ATOM 1996 O O . GLU B 1 29 ? 21.031 -15.672 2.246 1 76.75 29 GLU B O 1
ATOM 2001 N N . ARG B 1 30 ? 18.891 -15.281 2.434 1 79.25 30 ARG B N 1
ATOM 2002 C CA . ARG B 1 30 ? 18.609 -16.047 1.227 1 79.25 30 ARG B CA 1
ATOM 2003 C C . ARG B 1 30 ? 18.625 -15.156 -0.008 1 79.25 30 ARG B C 1
ATOM 2005 O O . ARG B 1 30 ? 18.938 -15.609 -1.107 1 79.25 30 ARG B O 1
ATOM 2012 N N . THR B 1 31 ? 18.328 -13.906 0.244 1 82.25 31 THR B N 1
ATOM 2013 C CA . THR B 1 31 ? 18.094 -13.094 -0.945 1 82.25 31 THR B CA 1
ATOM 2014 C C . THR B 1 31 ? 19.406 -12.578 -1.515 1 82.25 31 THR B C 1
ATOM 2016 O O . THR B 1 31 ? 20.328 -12.227 -0.763 1 82.25 31 THR B O 1
ATOM 2019 N N . ASP B 1 32 ? 19.547 -12.656 -2.822 1 85.75 32 ASP B N 1
ATOM 2020 C CA . ASP B 1 32 ? 20.719 -12.133 -3.52 1 85.75 32 ASP B CA 1
ATOM 2021 C C . ASP B 1 32 ? 20.422 -10.766 -4.125 1 85.75 32 ASP B C 1
ATOM 2023 O O . ASP B 1 32 ? 21.188 -10.273 -4.953 1 85.75 32 ASP B O 1
ATOM 2027 N N . LEU B 1 33 ? 19.375 -10.18 -3.703 1 90.81 33 LEU B N 1
ATOM 2028 C CA . LEU B 1 33 ? 18.984 -8.898 -4.27 1 90.81 33 LEU B CA 1
ATOM 2029 C C . LEU B 1 33 ? 19.703 -7.75 -3.562 1 90.81 33 LEU B C 1
ATOM 2031 O O . LEU B 1 33 ? 19.875 -7.781 -2.342 1 90.81 33 LEU B O 1
ATOM 2035 N N . GLU B 1 34 ? 20.141 -6.832 -4.309 1 90.75 34 GLU B N 1
ATOM 2036 C CA . GLU B 1 34 ? 20.859 -5.664 -3.809 1 90.75 34 GLU B CA 1
ATOM 2037 C C . GLU B 1 34 ? 19.922 -4.68 -3.131 1 90.75 34 GLU B C 1
ATOM 2039 O O . GLU B 1 34 ? 18.719 -4.668 -3.412 1 90.75 34 GLU B O 1
ATOM 2044 N N . PRO B 1 35 ? 20.516 -3.826 -2.268 1 91.56 35 PRO B N 1
ATOM 2045 C CA . PRO B 1 35 ? 19.703 -2.744 -1.703 1 91.56 35 PRO B CA 1
ATOM 2046 C C . PRO B 1 35 ? 19.156 -1.8 -2.771 1 91.56 35 PRO B C 1
ATOM 2048 O O . PRO B 1 35 ? 19.734 -1.685 -3.854 1 91.56 35 PRO B O 1
ATOM 2051 N N . VAL B 1 36 ? 18.078 -1.218 -2.443 1 90.12 36 VAL B N 1
ATOM 2052 C CA . VAL B 1 36 ? 17.406 -0.353 -3.412 1 90.12 36 VAL B CA 1
ATOM 2053 C C . VAL B 1 36 ? 17.453 1.095 -2.932 1 90.12 36 VAL B C 1
ATOM 2055 O O . VAL B 1 36 ? 17.469 1.355 -1.726 1 90.12 36 VAL B O 1
ATOM 2058 N N . SER B 1 37 ? 17.469 1.997 -3.891 1 88.38 37 SER B N 1
ATOM 2059 C CA . SER B 1 37 ? 17.438 3.42 -3.564 1 88.38 37 SER B CA 1
ATOM 2060 C C . SER B 1 37 ? 16.188 3.787 -2.773 1 88.38 37 SER B C 1
ATOM 2062 O O . SER B 1 37 ? 15.102 3.268 -3.041 1 88.38 37 SER B O 1
ATOM 2064 N N . CYS B 1 38 ? 16.344 4.734 -1.837 1 88.75 38 CYS B N 1
ATOM 2065 C CA . CYS B 1 38 ? 15.211 5.168 -1.021 1 88.75 38 CYS B CA 1
ATOM 2066 C C . CYS B 1 38 ? 14.18 5.906 -1.866 1 88.75 38 CYS B C 1
ATOM 2068 O O . CYS B 1 38 ? 13.016 6.008 -1.481 1 88.75 38 CYS B O 1
ATOM 2070 N N . VAL B 1 39 ? 14.594 6.391 -2.957 1 87.31 39 VAL B N 1
ATOM 2071 C CA . VAL B 1 39 ? 13.719 7.137 -3.854 1 87.31 39 VAL B CA 1
ATOM 2072 C C . VAL B 1 39 ? 12.547 6.254 -4.273 1 87.31 39 VAL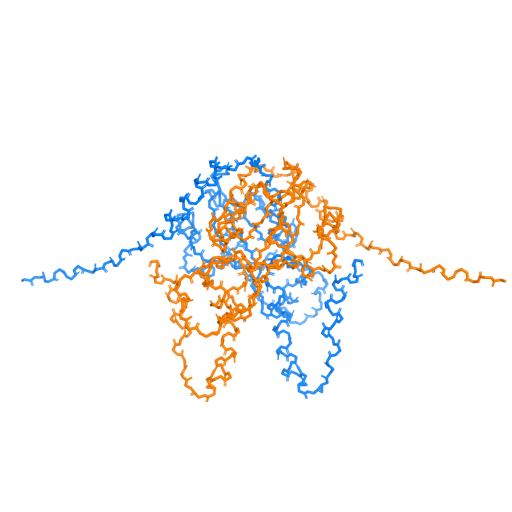 B C 1
ATOM 2074 O O . VAL B 1 39 ? 11.422 6.738 -4.426 1 87.31 39 VAL B O 1
ATOM 2077 N N . TYR B 1 40 ? 12.828 5 -4.352 1 84.19 40 TYR B N 1
ATOM 2078 C CA . TYR B 1 40 ? 11.789 4.059 -4.758 1 84.19 40 TYR B CA 1
ATOM 2079 C C . TYR B 1 40 ? 10.68 3.984 -3.711 1 84.19 40 TYR B C 1
ATOM 2081 O O . TYR B 1 40 ? 9.5 3.9 -4.055 1 84.19 40 TYR B O 1
ATOM 2089 N N . LEU B 1 41 ? 11.039 4.043 -2.484 1 88.06 41 LEU B N 1
ATOM 2090 C CA . LEU B 1 41 ? 10.055 3.988 -1.408 1 88.06 41 LEU B CA 1
ATOM 2091 C C . LEU B 1 41 ? 9.133 5.199 -1.454 1 88.06 41 LEU B C 1
ATOM 2093 O O . LEU B 1 41 ? 7.914 5.059 -1.333 1 88.06 41 LEU B O 1
ATOM 2097 N N . PHE B 1 42 ? 9.719 6.32 -1.753 1 90.88 42 PHE B N 1
ATOM 2098 C CA . PHE B 1 42 ? 8.938 7.555 -1.753 1 90.88 42 PHE B CA 1
ATOM 2099 C C . PHE B 1 42 ? 8.102 7.664 -3.02 1 90.88 42 PHE B C 1
ATOM 2101 O O . PHE B 1 42 ? 7.078 8.359 -3.033 1 90.88 42 PHE B O 1
ATOM 2108 N N . GLN B 1 43 ? 8.5 6.992 -4.027 1 85.88 43 GLN B N 1
ATOM 2109 C CA . GLN B 1 43 ? 7.68 6.938 -5.234 1 85.88 43 GLN B CA 1
ATOM 2110 C C . GLN B 1 43 ? 6.484 6.008 -5.047 1 85.88 43 GLN B C 1
ATOM 2112 O O . GLN B 1 43 ? 5.398 6.27 -5.566 1 85.88 43 GLN B O 1
ATOM 2117 N N . LEU B 1 44 ? 6.754 4.973 -4.355 1 85.62 44 LEU B N 1
ATOM 2118 C CA . LEU B 1 44 ? 5.695 4.004 -4.094 1 85.62 44 LEU B CA 1
ATOM 2119 C C . LEU B 1 44 ? 4.684 4.559 -3.1 1 85.62 44 LEU B C 1
ATOM 2121 O O . LEU B 1 44 ? 3.492 4.246 -3.178 1 85.62 44 LEU B O 1
ATOM 2125 N N . PHE B 1 45 ? 5.184 5.312 -2.238 1 91.06 45 PHE B N 1
ATOM 2126 C CA . PHE B 1 45 ? 4.34 5.941 -1.227 1 91.06 45 PHE B CA 1
ATOM 2127 C C . PHE B 1 45 ? 4.496 7.457 -1.255 1 91.06 45 PHE B C 1
ATOM 2129 O O . PHE B 1 45 ? 5.184 8.031 -0.405 1 91.06 45 PHE B O 1
ATOM 2136 N N . PRO B 1 46 ? 3.812 8.062 -2.09 1 92 46 PRO B N 1
ATOM 2137 C CA . PRO B 1 46 ? 4.02 9.492 -2.312 1 92 46 PRO B CA 1
ATOM 2138 C C . PRO B 1 46 ? 3.605 10.344 -1.113 1 92 46 PRO B C 1
ATOM 2140 O O . PRO B 1 46 ? 3.967 11.523 -1.032 1 92 46 PRO B O 1
ATOM 2143 N N . PHE B 1 47 ? 2.93 9.773 -0.185 1 94.56 47 PHE B N 1
ATOM 2144 C CA . PHE B 1 47 ? 2.506 10.508 1.004 1 94.56 47 PHE B CA 1
ATOM 2145 C C . PHE B 1 47 ? 3.396 10.164 2.193 1 94.56 47 PHE B C 1
ATOM 2147 O O . PHE B 1 47 ? 3.096 10.539 3.328 1 94.56 47 PHE B O 1
ATOM 2154 N N . SER B 1 48 ? 4.426 9.508 1.959 1 95.69 48 SER B N 1
ATOM 2155 C CA . SER B 1 48 ? 5.277 9.047 3.049 1 95.69 48 SER B CA 1
ATOM 2156 C C . SER B 1 48 ? 6.117 10.195 3.613 1 95.69 48 SER B C 1
ATOM 2158 O O . SER B 1 48 ? 6.277 11.227 2.967 1 95.69 48 SER B O 1
ATOM 2160 N N . ILE B 1 49 ? 6.594 9.984 4.801 1 96.62 49 ILE B N 1
ATOM 2161 C CA . ILE B 1 49 ? 7.395 10.953 5.539 1 96.62 49 ILE B CA 1
ATOM 2162 C C . ILE B 1 49 ? 8.531 10.242 6.273 1 96.62 49 ILE B C 1
ATOM 2164 O O . ILE B 1 49 ? 8.312 9.211 6.914 1 96.62 49 ILE B O 1
ATOM 2168 N N . ALA B 1 50 ? 9.711 10.766 6.133 1 97.06 50 ALA B N 1
ATOM 2169 C CA . ALA B 1 50 ? 10.844 10.273 6.91 1 97.06 50 ALA B CA 1
ATOM 2170 C C . ALA B 1 50 ? 11.352 11.344 7.875 1 97.06 50 ALA B C 1
ATOM 2172 O O . ALA B 1 50 ? 11.539 12.5 7.488 1 97.06 50 ALA B O 1
ATOM 2173 N N . PHE B 1 51 ? 11.547 10.984 9.086 1 97 51 PHE B N 1
ATOM 2174 C CA . PHE B 1 51 ? 12.062 11.922 10.078 1 97 51 PHE B CA 1
ATOM 2175 C C . PHE B 1 51 ? 12.984 11.211 11.062 1 97 51 PHE B C 1
ATOM 2177 O O . PHE B 1 51 ? 12.859 10.008 11.289 1 97 51 PHE B O 1
ATOM 2184 N N . ASP B 1 52 ? 13.867 11.891 11.594 1 96.38 52 ASP B N 1
ATOM 2185 C CA . ASP B 1 52 ? 14.93 11.289 12.391 1 96.38 52 ASP B CA 1
ATOM 2186 C C . ASP B 1 52 ? 14.602 11.367 13.883 1 96.38 52 ASP B C 1
ATOM 2188 O O . ASP B 1 52 ? 13.484 11.719 14.258 1 96.38 52 ASP B O 1
ATOM 2192 N N . ARG B 1 53 ? 15.594 11.016 14.688 1 95 53 ARG B N 1
ATOM 2193 C CA . ARG B 1 53 ? 15.422 10.883 16.125 1 95 53 ARG B CA 1
ATOM 2194 C C . ARG B 1 53 ? 15.07 12.219 16.766 1 95 53 ARG B C 1
ATOM 2196 O O . ARG B 1 53 ? 14.438 12.266 17.828 1 95 53 ARG B O 1
ATOM 2203 N N . THR B 1 54 ? 15.508 13.273 16.234 1 96.31 54 THR B N 1
ATOM 2204 C CA . THR B 1 54 ? 15.211 14.602 16.75 1 96.31 54 THR B CA 1
ATOM 2205 C C . THR B 1 54 ? 13.859 15.094 16.25 1 96.31 54 THR B C 1
ATOM 2207 O O . THR B 1 54 ? 13.516 16.266 16.422 1 96.31 54 THR B O 1
ATOM 2210 N N . MET B 1 55 ? 13.148 14.25 15.555 1 96.62 55 MET B N 1
ATOM 2211 C CA . MET B 1 55 ? 11.82 14.539 15.016 1 96.62 55 MET B CA 1
ATOM 2212 C C . MET B 1 55 ? 11.906 15.57 13.891 1 96.62 55 MET B C 1
ATOM 2214 O O . MET B 1 55 ? 10.977 16.359 13.695 1 96.62 55 MET B O 1
ATOM 2218 N N . THR B 1 56 ? 13.008 15.555 13.258 1 97.19 56 THR B N 1
ATOM 2219 C CA . THR B 1 56 ? 13.227 16.453 12.125 1 97.19 56 THR B CA 1
ATOM 2220 C C . THR B 1 56 ? 12.992 15.711 10.805 1 97.19 56 THR B C 1
ATOM 2222 O O . THR B 1 56 ? 13.492 14.609 10.609 1 97.19 56 THR B O 1
ATOM 2225 N N . ILE B 1 57 ? 12.227 16.312 9.945 1 96.81 57 ILE B N 1
ATOM 2226 C CA . ILE B 1 57 ? 11.898 15.711 8.656 1 96.81 57 ILE B CA 1
ATOM 2227 C C . ILE B 1 57 ? 13.156 15.602 7.797 1 96.81 57 ILE B C 1
ATOM 2229 O O . ILE B 1 57 ? 13.898 16.578 7.652 1 96.81 57 ILE B O 1
ATOM 2233 N N . ARG B 1 58 ? 13.359 14.453 7.242 1 96.12 58 ARG B N 1
ATOM 2234 C CA . ARG B 1 58 ? 14.516 14.203 6.379 1 96.12 58 ARG B CA 1
ATOM 2235 C C . ARG B 1 58 ? 14.094 14.141 4.914 1 96.12 58 ARG B C 1
ATOM 2237 O O . ARG B 1 58 ? 14.891 14.461 4.023 1 96.12 58 ARG B O 1
ATOM 2244 N N . GLU B 1 59 ? 12.922 13.68 4.688 1 95 59 GLU B N 1
ATOM 2245 C CA . GLU B 1 59 ? 12.398 13.562 3.33 1 95 59 GLU B CA 1
ATOM 2246 C C . GLU B 1 59 ? 10.883 13.367 3.342 1 95 59 GLU B C 1
ATOM 2248 O O . GLU B 1 59 ? 10.32 12.852 4.309 1 95 59 GLU B O 1
ATOM 2253 N N . VAL B 1 60 ? 10.25 13.867 2.363 1 95.19 60 VAL B N 1
ATOM 2254 C CA . VAL B 1 60 ? 8.812 13.664 2.201 1 95.19 60 VAL B CA 1
ATOM 2255 C C . VAL B 1 60 ? 8.508 13.25 0.761 1 95.19 60 VAL B C 1
ATOM 2257 O O . VAL B 1 60 ? 9.258 13.594 -0.158 1 95.19 60 VAL B O 1
ATOM 2260 N N . GLY B 1 61 ? 7.441 12.484 0.62 1 93.94 61 GLY B N 1
ATOM 2261 C CA . GLY B 1 61 ? 6.977 12.156 -0.718 1 93.94 61 GLY B CA 1
ATOM 2262 C C . GLY B 1 61 ? 6.461 13.352 -1.489 1 93.94 61 GLY B C 1
ATOM 2263 O O . GLY B 1 61 ? 6.156 14.391 -0.899 1 93.94 61 GLY B O 1
ATOM 2264 N N . GLU B 1 62 ? 6.324 13.156 -2.736 1 90.25 62 GLU B N 1
ATOM 2265 C CA . GLU B 1 62 ? 6 14.25 -3.652 1 90.25 62 GLU B CA 1
ATOM 2266 C C . GLU B 1 62 ? 4.609 14.812 -3.369 1 90.25 62 GLU B C 1
ATOM 2268 O O . GLU B 1 62 ? 4.398 16.016 -3.447 1 90.25 62 GLU B O 1
ATOM 2273 N N . LYS B 1 63 ? 3.695 13.977 -3.045 1 89.88 63 LYS B N 1
ATOM 2274 C CA . LYS B 1 63 ? 2.328 14.445 -2.83 1 89.88 63 LYS B CA 1
ATOM 2275 C C . LYS B 1 63 ? 2.211 15.211 -1.519 1 89.88 63 LYS B C 1
ATOM 2277 O O . LYS B 1 63 ? 1.417 16.156 -1.413 1 89.88 63 LYS B O 1
ATOM 2282 N N . ILE B 1 64 ? 2.988 14.828 -0.541 1 92.38 64 ILE B N 1
ATOM 2283 C CA . ILE B 1 64 ? 3.043 15.602 0.692 1 92.38 64 ILE B CA 1
ATOM 2284 C C . ILE B 1 64 ? 3.611 16.984 0.402 1 92.38 64 ILE B C 1
ATOM 2286 O O . ILE B 1 64 ? 3.076 18 0.874 1 92.38 64 ILE B O 1
ATOM 2290 N N . ARG B 1 65 ? 4.691 16.984 -0.323 1 90.44 65 ARG B N 1
ATOM 2291 C CA . ARG B 1 65 ? 5.301 18.266 -0.688 1 90.44 65 ARG B CA 1
ATOM 2292 C C . ARG B 1 65 ? 4.301 19.156 -1.414 1 90.44 65 ARG B C 1
ATOM 2294 O O . ARG B 1 65 ? 4.215 20.359 -1.133 1 90.44 65 ARG B O 1
ATOM 2301 N N . GLU B 1 66 ? 3.584 18.578 -2.324 1 86.19 66 GLU B N 1
ATOM 2302 C CA . GLU B 1 66 ? 2.588 19.328 -3.086 1 86.19 66 GLU B CA 1
ATOM 2303 C C . GLU B 1 66 ? 1.468 19.828 -2.182 1 86.19 66 GLU B C 1
ATOM 2305 O O . GLU B 1 66 ? 0.992 20.953 -2.344 1 86.19 66 GLU B O 1
ATOM 2310 N N . LEU B 1 67 ? 1.02 19 -1.34 1 85.38 67 LEU B N 1
ATOM 2311 C CA . LEU B 1 67 ? -0.071 19.328 -0.428 1 85.38 67 LEU B CA 1
ATOM 2312 C C . LEU B 1 67 ? 0.269 20.547 0.408 1 85.38 67 LEU B C 1
ATOM 2314 O O . LEU B 1 67 ? -0.607 21.359 0.71 1 85.38 67 LEU B O 1
ATOM 2318 N N . PHE B 1 68 ? 1.469 20.672 0.722 1 88.62 68 PHE B N 1
ATOM 2319 C CA . PHE B 1 68 ? 1.878 21.781 1.569 1 88.62 68 PHE B CA 1
ATOM 2320 C C . PHE B 1 68 ? 2.451 22.922 0.731 1 88.62 68 PHE B C 1
ATOM 2322 O O . PHE B 1 68 ? 3.16 23.781 1.25 1 88.62 68 PHE B O 1
ATOM 2329 N N . GLY B 1 69 ? 2.182 22.891 -0.56 1 80 69 GLY B N 1
ATOM 2330 C CA . GLY B 1 69 ? 2.479 24 -1.446 1 80 69 GLY B CA 1
ATOM 2331 C C . GLY B 1 69 ? 3.938 24.078 -1.854 1 80 69 GLY B C 1
ATOM 2332 O O . GLY B 1 69 ? 4.473 25.156 -2.09 1 80 69 GLY B O 1
ATOM 2333 N N . GLY B 1 70 ? 4.547 22.922 -1.771 1 76.81 70 GLY B N 1
ATOM 2334 C CA . GLY B 1 70 ? 5.941 22.922 -2.176 1 76.81 70 GLY B CA 1
ATOM 2335 C C . GLY B 1 70 ? 6.871 23.484 -1.119 1 76.81 70 GLY B C 1
ATOM 2336 O O . GLY B 1 70 ? 8.039 23.75 -1.394 1 76.81 70 GLY B O 1
ATOM 2337 N N . GLU B 1 71 ? 6.402 23.766 -0.009 1 73.56 71 GLU B N 1
ATOM 2338 C CA . GLU B 1 71 ? 7.223 24.297 1.079 1 73.56 71 GLU B CA 1
ATOM 2339 C C . GLU B 1 71 ? 8.383 23.344 1.401 1 73.56 71 GLU B C 1
ATOM 2341 O O . GLU B 1 71 ? 8.258 22.125 1.253 1 73.56 71 GLU B O 1
ATOM 2346 N N . GLU B 1 72 ? 9.367 24.094 1.723 1 86.19 72 GLU B N 1
ATOM 2347 C CA . GLU B 1 72 ? 10.492 23.281 2.199 1 86.19 72 GLU B CA 1
ATOM 2348 C C . GLU B 1 72 ? 10.203 22.703 3.586 1 86.19 72 GLU B C 1
ATOM 2350 O O . GLU B 1 72 ? 10.086 23.453 4.559 1 86.19 72 GLU B O 1
ATOM 2355 N N . MET B 1 73 ? 9.984 21.453 3.635 1 92.38 73 MET B N 1
ATOM 2356 C CA . MET B 1 73 ? 9.625 20.766 4.871 1 92.38 73 MET B CA 1
ATOM 2357 C C . MET B 1 73 ? 10.844 20.094 5.488 1 92.38 73 MET B C 1
ATOM 2359 O O . MET B 1 73 ? 10.906 19.891 6.703 1 92.38 73 MET B O 1
ATOM 2363 N N . VAL B 1 74 ? 11.781 19.797 4.668 1 93.31 74 VAL B N 1
ATOM 2364 C CA . VAL B 1 74 ? 12.977 19.078 5.117 1 93.31 74 VAL B CA 1
ATOM 2365 C C . VAL B 1 74 ? 13.766 19.969 6.086 1 93.31 74 VAL B C 1
ATOM 2367 O O . VAL B 1 74 ? 13.984 21.141 5.816 1 93.31 74 VAL B O 1
ATOM 2370 N N . GLY B 1 75 ? 14.141 19.406 7.156 1 94.94 75 GLY B N 1
ATOM 2371 C CA . GLY B 1 75 ? 14.883 20.141 8.156 1 94.94 75 GLY B CA 1
ATOM 2372 C C . GLY B 1 75 ? 14 20.766 9.227 1 94.94 75 GLY B C 1
ATOM 2373 O O . GLY B 1 75 ? 14.5 21.312 10.211 1 94.94 75 GLY B O 1
ATOM 2374 N N . LEU B 1 76 ? 12.727 20.688 9.094 1 95.69 76 LEU B N 1
ATOM 2375 C CA . LEU B 1 76 ? 11.789 21.25 10.062 1 95.69 76 LEU B CA 1
ATOM 2376 C C . LEU B 1 76 ? 11.172 20.156 10.922 1 95.69 76 LEU B C 1
ATOM 2378 O O . LEU B 1 76 ? 11.18 18.984 10.539 1 95.69 76 LEU B O 1
ATOM 2382 N N . PRO B 1 77 ? 10.648 20.5 12.102 1 96.69 77 PRO B N 1
ATOM 2383 C CA . PRO B 1 77 ? 10.008 19.516 12.969 1 96.69 77 PRO B CA 1
ATOM 2384 C C . PRO B 1 77 ? 8.727 18.938 12.359 1 96.69 77 PRO B C 1
ATOM 2386 O O . PRO B 1 77 ? 7.898 19.688 11.844 1 96.69 77 PRO B O 1
ATOM 2389 N N . VAL B 1 78 ? 8.586 17.625 12.422 1 96.38 78 VAL B N 1
ATOM 2390 C CA . VAL B 1 78 ? 7.457 16.938 11.82 1 96.38 78 VAL B CA 1
ATOM 2391 C C . VAL B 1 78 ? 6.152 17.438 12.438 1 96.38 78 VAL B C 1
ATOM 2393 O O . VAL B 1 78 ? 5.129 17.516 11.75 1 96.38 78 VAL B O 1
ATOM 2396 N N . GLU B 1 79 ? 6.172 17.844 13.688 1 94.62 79 GLU B N 1
ATOM 2397 C CA . GLU B 1 79 ? 4.977 18.266 14.398 1 94.62 79 GLU B CA 1
ATOM 2398 C C . GLU B 1 79 ? 4.488 19.625 13.891 1 94.62 79 GLU B C 1
ATOM 2400 O O . GLU B 1 79 ? 3.381 20.062 14.211 1 94.62 79 GLU B O 1
ATOM 2405 N N . THR B 1 80 ? 5.293 20.344 13.188 1 93.69 80 THR B N 1
ATOM 2406 C CA . THR B 1 80 ? 4.875 21.594 12.555 1 93.69 80 THR B CA 1
ATOM 2407 C C . THR B 1 80 ? 3.766 21.344 11.539 1 93.69 80 THR B C 1
ATOM 2409 O O . THR B 1 80 ? 2.898 22.188 11.336 1 93.69 80 THR B O 1
ATOM 2412 N N . PHE B 1 81 ? 3.736 20.094 11.023 1 94.44 81 PHE B N 1
ATOM 2413 C CA . PHE B 1 81 ? 2.865 19.844 9.883 1 94.44 81 PHE B CA 1
ATOM 2414 C C . PHE B 1 81 ? 1.849 18.766 10.195 1 94.44 81 PHE B C 1
ATOM 2416 O O . PHE B 1 81 ? 0.81 18.656 9.539 1 94.44 81 PHE B O 1
ATOM 2423 N N . PHE B 1 82 ? 2.207 17.938 11.188 1 95.12 82 PHE B N 1
ATOM 2424 C CA . PHE B 1 82 ? 1.394 16.75 11.414 1 95.12 82 PHE B CA 1
ATOM 2425 C C . PHE B 1 82 ? 1.113 16.578 12.898 1 95.12 82 PHE B C 1
ATOM 2427 O O . PHE B 1 82 ? 1.967 16.875 13.742 1 95.12 82 PHE B O 1
ATOM 2434 N N . LEU B 1 83 ? -0.039 16 13.141 1 94.31 83 LEU B N 1
ATOM 2435 C CA . LEU B 1 83 ? -0.422 15.562 14.477 1 94.31 83 LEU B CA 1
ATOM 2436 C C . LEU B 1 83 ? -0.888 14.109 14.461 1 94.31 83 LEU B C 1
ATOM 2438 O O . LEU B 1 83 ? -1.524 13.672 13.5 1 94.31 83 LEU B O 1
ATOM 2442 N N . ILE B 1 84 ? -0.56 13.406 15.539 1 93.44 84 ILE B N 1
ATOM 2443 C CA . ILE B 1 84 ? -1.066 12.039 15.641 1 93.44 84 ILE B CA 1
ATOM 2444 C C . ILE B 1 84 ? -2.555 12.07 15.984 1 93.44 84 ILE B C 1
ATOM 2446 O O . ILE B 1 84 ? -2.949 12.617 17.016 1 93.44 84 ILE B O 1
ATOM 2450 N N . HIS B 1 85 ? -3.324 11.539 15.141 1 92.12 85 HIS B N 1
ATOM 2451 C CA . HIS B 1 85 ? -4.766 11.461 15.352 1 92.12 85 HIS B CA 1
ATOM 2452 C C . HIS B 1 85 ? -5.145 10.188 16.094 1 92.12 85 HIS B C 1
ATOM 2454 O O . HIS B 1 85 ? -5.941 10.227 17.031 1 92.12 85 HIS B O 1
ATOM 2460 N N . ARG B 1 86 ? -4.668 9.07 15.664 1 89.62 86 ARG B N 1
ATOM 2461 C CA . ARG B 1 86 ? -4.801 7.77 16.312 1 89.62 86 ARG B CA 1
ATOM 2462 C C . ARG B 1 86 ? -3.51 6.969 16.203 1 89.62 86 ARG B C 1
ATOM 2464 O O . ARG B 1 86 ? -2.846 6.988 15.164 1 89.62 86 ARG B O 1
ATOM 2471 N N . PRO B 1 87 ? -3.043 6.309 17.203 1 87.44 87 PRO B N 1
ATOM 2472 C CA . PRO B 1 87 ? -3.594 6.371 18.547 1 87.44 87 PRO B CA 1
ATOM 2473 C C . PRO B 1 87 ? -3.338 7.719 19.234 1 87.44 87 PRO B C 1
ATOM 2475 O O . PRO B 1 87 ? -2.518 8.508 18.75 1 87.44 87 PRO B O 1
ATOM 2478 N N . ARG B 1 88 ? -4.008 7.949 20.25 1 85.5 88 ARG B N 1
ATOM 2479 C CA . ARG B 1 88 ? -3.867 9.227 20.938 1 85.5 88 ARG B CA 1
ATOM 2480 C C . ARG B 1 88 ? -2.654 9.227 21.875 1 85.5 88 ARG B C 1
ATOM 2482 O O . ARG B 1 88 ? -2.758 8.844 23.031 1 85.5 88 ARG B O 1
ATOM 2489 N N . VAL B 1 89 ? -1.568 9.57 21.422 1 87.38 89 VAL B N 1
ATOM 2490 C CA . VAL B 1 89 ? -0.314 9.688 22.172 1 87.38 89 VAL B CA 1
ATOM 2491 C C . VAL B 1 89 ? 0.417 10.961 21.734 1 87.38 89 VAL B C 1
ATOM 2493 O O . VAL B 1 89 ? 0.08 11.57 20.719 1 87.38 89 VAL B O 1
ATOM 2496 N N . ILE B 1 90 ? 1.332 11.367 22.594 1 90.88 90 ILE B N 1
ATOM 2497 C CA . ILE B 1 90 ? 2.154 12.516 22.234 1 90.88 90 ILE B CA 1
ATOM 2498 C C . ILE B 1 90 ? 3.1 12.148 21.094 1 90.88 90 ILE B C 1
ATOM 2500 O O . ILE B 1 90 ? 3.629 11.039 21.047 1 90.88 90 ILE B O 1
ATOM 2504 N N . PHE B 1 91 ? 3.32 13.023 20.156 1 92.5 91 PHE B N 1
ATOM 2505 C CA . PHE B 1 91 ? 4.141 12.781 18.969 1 92.5 91 PHE B CA 1
ATOM 2506 C C . PHE B 1 91 ? 5.621 12.953 19.297 1 92.5 91 PHE B C 1
ATOM 2508 O O . PHE B 1 91 ? 6.227 13.969 18.953 1 92.5 91 PHE B O 1
ATOM 2515 N N . THR B 1 92 ? 6.152 11.969 19.922 1 92.44 92 THR B N 1
ATOM 2516 C CA . THR B 1 92 ? 7.562 11.938 20.297 1 92.44 92 THR B CA 1
ATOM 2517 C C . THR B 1 92 ? 8.242 10.695 19.734 1 92.44 92 THR B C 1
ATOM 2519 O O . THR B 1 92 ? 7.57 9.727 19.375 1 92.44 92 THR B O 1
ATOM 2522 N N . TRP B 1 93 ? 9.562 10.789 19.688 1 92.75 93 TRP B N 1
ATOM 2523 C CA . TRP B 1 93 ? 10.352 9.664 19.188 1 92.75 93 TRP B CA 1
ATOM 2524 C C . TRP B 1 93 ? 10.086 8.414 20.031 1 92.75 93 TRP B C 1
ATOM 2526 O O . TRP B 1 93 ? 9.906 7.32 19.484 1 92.75 93 TRP B O 1
ATOM 2536 N N . ALA B 1 94 ? 10.086 8.555 21.297 1 90.88 94 ALA B N 1
ATOM 2537 C CA . ALA B 1 94 ? 9.891 7.426 22.203 1 90.88 94 ALA B CA 1
ATOM 2538 C C . ALA B 1 94 ? 8.555 6.742 21.938 1 90.88 94 ALA B C 1
ATOM 2540 O O . ALA B 1 94 ? 8.477 5.512 21.875 1 90.88 94 ALA B O 1
ATOM 2541 N N . ASN B 1 95 ? 7.535 7.473 21.766 1 88.81 95 ASN B N 1
ATOM 2542 C CA . ASN B 1 95 ? 6.207 6.922 21.531 1 88.81 95 ASN B CA 1
ATOM 2543 C C . ASN B 1 95 ? 6.117 6.262 20.156 1 88.81 95 ASN B C 1
ATOM 2545 O O . ASN B 1 95 ? 5.504 5.203 20.016 1 88.81 95 ASN B O 1
ATOM 2549 N N . ILE B 1 96 ? 6.738 6.867 19.219 1 87.25 96 ILE B N 1
ATOM 2550 C CA . ILE B 1 96 ? 6.672 6.375 17.844 1 87.25 96 ILE B CA 1
ATOM 2551 C C . ILE B 1 96 ? 7.418 5.051 17.734 1 87.25 96 ILE B C 1
ATOM 2553 O O . ILE B 1 96 ? 7 4.156 16.984 1 87.25 96 ILE B O 1
ATOM 2557 N N . TYR B 1 97 ? 8.414 5.039 18.469 1 83.62 97 TYR B N 1
ATOM 2558 C CA . TYR B 1 97 ? 9.234 3.832 18.438 1 83.62 97 TYR B CA 1
ATOM 2559 C C . TYR B 1 97 ? 8.422 2.609 18.844 1 83.62 97 TYR B C 1
ATOM 2561 O O . TYR B 1 97 ? 8.594 1.526 18.281 1 83.62 97 TYR B O 1
ATOM 2569 N N . ILE B 1 98 ? 7.504 2.805 19.703 1 81.25 98 ILE B N 1
ATOM 2570 C CA . ILE B 1 98 ? 6.719 1.685 20.219 1 81.25 98 ILE B CA 1
ATOM 2571 C C . ILE B 1 98 ? 5.547 1.405 19.281 1 81.25 98 ILE B C 1
ATOM 2573 O O . ILE B 1 98 ? 4.969 0.317 19.312 1 81.25 98 ILE B O 1
ATOM 2577 N N . LEU B 1 99 ? 5.176 2.346 18.422 1 79 99 LEU B N 1
ATOM 2578 C CA . LEU B 1 99 ? 3.996 2.24 17.562 1 79 99 LEU B CA 1
ATOM 2579 C C . LEU B 1 99 ? 4.34 1.558 16.25 1 79 99 LEU B C 1
ATOM 2581 O O . LEU B 1 99 ? 3.518 1.524 15.328 1 79 99 LEU B O 1
ATOM 2585 N N . GLN B 1 100 ? 5.484 0.918 16.078 1 79.88 100 GLN B N 1
ATOM 2586 C CA . GLN B 1 100 ? 5.945 0.386 14.805 1 79.88 100 GLN B CA 1
ATOM 2587 C C . GLN B 1 100 ? 5.082 -0.791 14.359 1 79.88 100 GLN B C 1
ATOM 2589 O O . GLN B 1 100 ? 5.047 -1.127 13.172 1 79.88 100 GLN B O 1
ATOM 2594 N N . LYS B 1 101 ? 4.34 -1.328 15.258 1 73.25 101 LYS B N 1
ATOM 2595 C CA . LYS B 1 101 ? 3.584 -2.527 14.906 1 73.25 101 LYS B CA 1
ATOM 2596 C C . LYS B 1 101 ? 2.092 -2.225 14.805 1 73.25 101 LYS B C 1
ATOM 2598 O O . LYS B 1 101 ? 1.274 -3.139 14.68 1 73.25 101 LYS B O 1
ATOM 2603 N N . VAL B 1 102 ? 1.789 -0.955 14.875 1 79.12 102 VAL B N 1
ATOM 2604 C CA . VAL B 1 102 ? 0.371 -0.619 14.812 1 79.12 102 VAL B CA 1
ATOM 2605 C C . VAL B 1 102 ? 0.138 0.443 13.742 1 79.12 102 VAL B C 1
ATOM 2607 O O . VAL B 1 102 ? 1.081 1.104 13.297 1 79.12 102 VAL B O 1
ATOM 2610 N N . VAL B 1 103 ? -1.104 0.447 13.32 1 86.25 103 VAL B N 1
ATOM 2611 C CA . VAL B 1 103 ? -1.525 1.466 12.367 1 86.25 103 VAL B CA 1
ATOM 2612 C C . VAL B 1 103 ? -1.602 2.824 13.062 1 86.25 103 VAL B C 1
ATOM 2614 O O . VAL B 1 103 ? -2.092 2.926 14.188 1 86.25 103 VAL B O 1
ATOM 2617 N N . VAL B 1 104 ? -1.072 3.82 12.43 1 91.56 104 VAL B N 1
ATOM 2618 C CA . VAL B 1 104 ? -1.082 5.18 12.953 1 91.56 104 VAL B CA 1
ATOM 2619 C C . VAL B 1 104 ? -1.812 6.105 11.977 1 91.56 104 VAL B C 1
ATOM 2621 O O . VAL B 1 104 ? -1.625 6.008 10.766 1 91.56 104 VAL B O 1
ATOM 2624 N N . GLU B 1 105 ? -2.678 6.891 12.555 1 92.06 105 GLU B N 1
ATOM 2625 C CA . GLU B 1 105 ? -3.328 7.938 11.766 1 92.06 105 GLU B CA 1
ATOM 2626 C C . GLU B 1 105 ? -2.742 9.312 12.086 1 92.06 105 GLU B C 1
ATOM 2628 O O . GLU B 1 105 ? -2.686 9.711 13.25 1 92.06 105 GLU B O 1
ATOM 2633 N N . LEU B 1 106 ? -2.289 10.016 11.023 1 95.5 106 LEU B N 1
ATOM 2634 C CA . LEU B 1 106 ? -1.783 11.375 11.172 1 95.5 106 LEU B CA 1
ATOM 2635 C C . LEU B 1 106 ? -2.734 12.383 10.531 1 95.5 106 LEU B C 1
ATOM 2637 O O . LEU B 1 106 ? -3.33 12.102 9.492 1 95.5 106 LEU B O 1
ATOM 2641 N N . GLU B 1 107 ? -2.836 13.484 11.211 1 93.94 107 GLU B N 1
ATOM 2642 C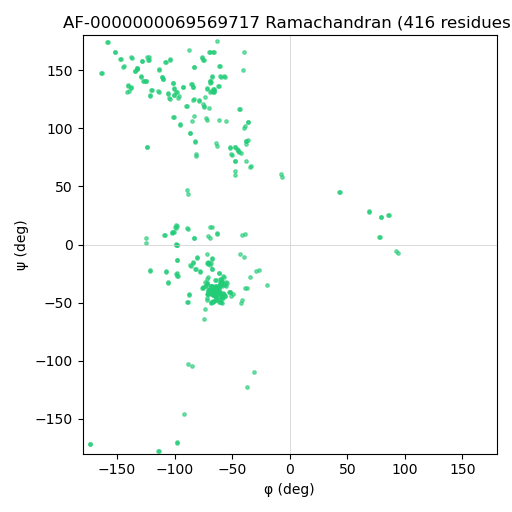 CA . GLU B 1 107 ? -3.584 14.617 10.672 1 93.94 107 GLU B CA 1
ATOM 2643 C C . GLU B 1 107 ? -2.648 15.664 10.078 1 93.94 107 GLU B C 1
ATOM 2645 O O . GLU B 1 107 ? -1.675 16.062 10.711 1 93.94 107 GLU B O 1
ATOM 2650 N N . CYS B 1 108 ? -2.969 16.047 8.805 1 93.75 108 CYS B N 1
ATOM 2651 C CA . CYS B 1 108 ? -2.213 17.109 8.164 1 93.75 108 CYS B CA 1
ATOM 2652 C C . CYS B 1 108 ? -2.752 18.484 8.578 1 93.75 108 CYS B C 1
ATOM 2654 O O . CYS B 1 108 ? -3.92 18.781 8.336 1 93.75 108 CYS B O 1
ATOM 2656 N N . LEU B 1 109 ? -1.905 19.266 9.07 1 89.62 109 LEU B N 1
ATOM 2657 C CA . LEU B 1 109 ? -2.342 20.562 9.586 1 89.62 109 LEU B CA 1
ATOM 2658 C C . LEU B 1 109 ? -2.455 21.578 8.461 1 89.62 109 LEU B C 1
ATOM 2660 O O . LEU B 1 109 ? -1.495 21.797 7.715 1 89.62 109 LEU B O 1
ATOM 2664 N N . ASN B 1 110 ? -3.775 21.969 8.148 1 73.38 110 ASN B N 1
ATOM 2665 C CA . ASN B 1 110 ? -4.172 22.859 7.055 1 73.38 110 ASN B CA 1
ATOM 2666 C C . ASN B 1 110 ? -3.41 24.172 7.098 1 73.38 110 ASN B C 1
ATOM 2668 O O . ASN B 1 110 ? -3.201 24.812 6.059 1 73.38 110 ASN B O 1
ATOM 2672 N N . SER B 1 111 ? -3.283 24.594 8.266 1 60.53 111 SER B N 1
ATOM 2673 C CA . SER B 1 111 ? -2.693 25.938 8.32 1 60.53 111 SER B CA 1
ATOM 2674 C C . SER B 1 111 ? -1.528 26.062 7.344 1 60.53 111 SER B C 1
ATOM 2676 O O . SER B 1 111 ? -1.164 27.172 6.945 1 60.53 111 SER B O 1
ATOM 2678 N N . HIS B 1 112 ? -1.126 24.969 6.754 1 57.91 112 HIS B N 1
ATOM 2679 C CA . HIS B 1 112 ? 0.029 24.984 5.863 1 57.91 112 HIS B CA 1
ATOM 2680 C C . HIS B 1 112 ? -0.329 24.422 4.488 1 57.91 112 HIS B C 1
ATOM 2682 O O . HIS B 1 112 ? 0.545 24.25 3.635 1 57.91 112 HIS B O 1
ATOM 2688 N N . PHE B 1 113 ? -1.603 24.062 4.391 1 59.38 113 PHE B N 1
ATOM 2689 C CA . PHE B 1 113 ? -2.008 23.531 3.09 1 59.38 113 PHE B CA 1
ATOM 2690 C C . PHE B 1 113 ? -2.141 24.656 2.072 1 59.38 113 PHE B C 1
ATOM 2692 O O . PHE B 1 113 ? -2.572 25.766 2.414 1 59.38 113 PHE B O 1
ATOM 2699 N N . THR B 1 114 ? -1.372 24.609 0.964 1 55.88 114 THR B N 1
ATOM 2700 C CA . THR B 1 114 ? -1.59 25.578 -0.1 1 55.88 114 THR B CA 1
ATOM 2701 C C . THR B 1 114 ? -3 25.453 -0.669 1 55.88 114 THR B C 1
ATOM 2703 O O . THR B 1 114 ? -3.498 24.344 -0.867 1 55.88 114 THR B O 1
ATOM 2706 N N . LYS B 1 115 ? -3.844 26.391 -0.36 1 49.66 115 LYS B N 1
ATOM 2707 C CA . LYS B 1 115 ? -5.117 26.516 -1.066 1 49.66 115 LYS B CA 1
ATOM 2708 C C . LYS B 1 115 ? -4.934 26.312 -2.568 1 49.66 115 LYS B C 1
ATOM 2710 O O . LYS B 1 115 ? -4.137 27 -3.201 1 49.66 115 LYS B O 1
ATOM 2715 N N . HIS B 1 116 ? -4.82 25.141 -3.018 1 49.03 116 HIS B N 1
ATOM 2716 C CA . HIS B 1 116 ? -4.832 25.078 -4.473 1 49.03 116 HIS B CA 1
ATOM 2717 C C . HIS B 1 116 ? -5.91 25.984 -5.055 1 49.03 116 HIS B C 1
ATOM 2719 O O . HIS B 1 116 ? -7.039 26 -4.566 1 49.03 116 HIS B O 1
ATOM 2725 N N . PRO B 1 117 ? -5.473 27.031 -5.855 1 42.5 117 PRO B N 1
ATOM 2726 C CA . PRO B 1 117 ? -6.379 27.984 -6.504 1 42.5 117 PRO B CA 1
ATOM 2727 C C . PRO B 1 117 ? -7.609 27.312 -7.105 1 42.5 117 PRO B C 1
ATOM 2729 O O . PRO B 1 117 ? -8.617 27.984 -7.363 1 42.5 117 PRO B O 1
ATOM 2732 N N . ILE B 1 118 ? -7.359 26.297 -7.859 1 40.22 118 ILE B N 1
ATOM 2733 C CA . ILE B 1 118 ? -8.539 25.812 -8.57 1 40.22 118 ILE B CA 1
ATOM 2734 C C . ILE B 1 118 ? -9.695 25.641 -7.59 1 40.22 118 ILE B C 1
ATOM 2736 O O . ILE B 1 118 ? -10.852 25.516 -8.008 1 40.22 118 ILE B O 1
ATOM 2740 N N . CYS B 1 119 ? -9.406 25.109 -6.484 1 40.84 119 CYS B N 1
ATOM 2741 C CA . CYS B 1 119 ? -10.555 25.141 -5.578 1 40.84 119 CYS B CA 1
ATOM 2742 C C . CYS B 1 119 ? -10.859 26.562 -5.133 1 40.84 119 CYS B C 1
ATOM 2744 O O . CYS B 1 119 ? -10.648 26.906 -3.971 1 40.84 119 CYS B O 1
ATOM 2746 N N . ASP B 1 120 ? -10.344 27.5 -5.773 1 37.03 120 ASP B N 1
ATOM 2747 C CA . ASP B 1 120 ? -10.898 28.828 -5.527 1 37.03 120 ASP B CA 1
ATOM 2748 C C . ASP B 1 120 ? -12.414 28.781 -5.371 1 37.03 120 ASP B C 1
ATOM 2750 O O . ASP B 1 120 ? -13.094 29.797 -5.543 1 37.03 120 ASP B O 1
ATOM 2754 N N . ARG B 1 121 ? -13.148 27.922 -6.148 1 35.72 121 ARG B N 1
ATOM 2755 C CA . ARG B 1 121 ? -14.547 28.297 -5.949 1 35.72 121 ARG B CA 1
ATOM 2756 C C . ARG B 1 121 ? -14.812 28.656 -4.492 1 35.72 121 ARG B C 1
ATOM 2758 O O . ARG B 1 121 ? -14.109 28.203 -3.594 1 35.72 121 ARG B O 1
ATOM 2765 N N . ARG B 1 122 ? -16.062 29.344 -4.312 1 37.31 122 ARG B N 1
ATOM 2766 C CA . ARG B 1 122 ? -16.672 30.078 -3.199 1 37.31 122 ARG B CA 1
ATOM 2767 C C . ARG B 1 122 ? -16.344 29.406 -1.868 1 37.31 122 ARG B C 1
ATOM 2769 O O . ARG B 1 122 ? -15.336 28.703 -1.751 1 37.31 122 ARG B O 1
ATOM 2776 N N . ASN B 1 123 ? -17.469 29.016 -1.11 1 36.75 123 ASN B N 1
ATOM 2777 C CA . ASN B 1 123 ? -18.078 28.891 0.208 1 36.75 123 ASN B CA 1
ATOM 2778 C C . ASN B 1 123 ? -17.469 27.734 1.004 1 36.75 123 ASN B C 1
ATOM 2780 O O . ASN B 1 123 ? -17.672 27.641 2.215 1 36.75 123 ASN B O 1
ATOM 2784 N N . SER B 1 124 ? -17.438 26.438 0.522 1 39.84 124 SER B N 1
ATOM 2785 C CA . SER B 1 124 ? -17.359 25.375 1.521 1 39.84 124 SER B CA 1
ATOM 2786 C C . SER B 1 124 ? -15.906 25.047 1.86 1 39.84 124 SER B C 1
ATOM 2788 O O . SER B 1 124 ? -15.195 24.438 1.059 1 39.84 124 SER B O 1
ATOM 2790 N N . ALA B 1 125 ? -14.945 25.906 2.129 1 43.28 125 ALA B N 1
ATOM 2791 C CA . ALA B 1 125 ? -13.766 25.656 2.947 1 43.28 125 ALA B CA 1
ATOM 2792 C C . ALA B 1 125 ? -13.836 24.297 3.615 1 43.28 125 ALA B C 1
ATOM 2794 O O . ALA B 1 125 ? -14.516 24.125 4.629 1 43.28 125 ALA B O 1
ATOM 2795 N N . SER B 1 126 ? -13.953 23.328 2.908 1 49.72 126 SER B N 1
ATOM 2796 C CA . SER B 1 126 ? -13.938 22.109 3.719 1 49.72 126 SER B CA 1
ATOM 2797 C C . SER B 1 126 ? -12.781 22.125 4.715 1 49.72 126 SER B C 1
ATOM 2799 O O . SER B 1 126 ? -11.633 22.328 4.328 1 49.72 126 SER B O 1
ATOM 2801 N N . THR B 1 127 ? -12.93 22.719 5.801 1 58.41 127 THR B N 1
ATOM 2802 C CA . THR B 1 127 ? -12.195 22.875 7.051 1 58.41 127 THR B CA 1
ATOM 2803 C C . THR B 1 127 ? -11.594 21.531 7.492 1 58.41 127 THR B C 1
ATOM 2805 O O . THR B 1 127 ? -10.875 21.484 8.492 1 58.41 127 THR B O 1
ATOM 2808 N N . ARG B 1 128 ? -11.719 20.562 6.543 1 72.56 128 ARG B N 1
ATOM 2809 C CA . ARG B 1 128 ? -11.297 19.297 7.145 1 72.56 128 ARG B CA 1
ATOM 2810 C C . ARG B 1 128 ? -9.844 18.984 6.805 1 72.56 128 ARG B C 1
ATOM 2812 O O . ARG B 1 128 ? -9.43 19.109 5.648 1 72.56 128 ARG B O 1
ATOM 2819 N N . ASN B 1 129 ? -9.117 18.766 7.734 1 87.81 129 ASN B N 1
ATOM 2820 C CA . ASN B 1 129 ? -7.73 18.344 7.578 1 87.81 129 ASN B CA 1
ATOM 2821 C C . ASN B 1 129 ? -7.637 16.938 7 1 87.81 129 ASN B C 1
ATOM 2823 O O . ASN B 1 129 ? -8.484 16.078 7.289 1 87.81 129 ASN B O 1
ATOM 2827 N N . LEU B 1 130 ? -6.684 16.797 6.121 1 90.62 130 LEU B N 1
ATOM 2828 C CA . LEU B 1 130 ? -6.441 15.461 5.562 1 90.62 130 LEU B CA 1
ATOM 2829 C C . LEU B 1 130 ? -5.883 14.523 6.621 1 90.62 130 LEU B C 1
ATOM 2831 O O . LEU B 1 130 ? -4.98 14.898 7.379 1 90.62 130 LEU B O 1
ATOM 2835 N N . LEU B 1 131 ? -6.504 13.383 6.652 1 92.19 131 LEU B N 1
ATOM 2836 C CA . LEU B 1 131 ? -5.969 12.32 7.504 1 92.19 131 LEU B CA 1
ATOM 2837 C C . LEU B 1 131 ? -5.199 11.297 6.676 1 92.19 131 LEU B C 1
ATOM 2839 O O . LEU B 1 131 ? -5.605 10.961 5.562 1 92.19 131 LEU B O 1
ATOM 2843 N N . LEU B 1 132 ? -4.125 10.891 7.207 1 93.88 132 LEU B N 1
ATOM 2844 C CA . LEU B 1 132 ? -3.309 9.828 6.633 1 93.88 132 LEU B CA 1
ATOM 2845 C C . LEU B 1 132 ? -3.359 8.57 7.5 1 93.88 132 LEU B C 1
ATOM 2847 O O . LEU B 1 132 ? -3.443 8.664 8.727 1 93.88 132 LEU B O 1
ATOM 2851 N N . LYS B 1 133 ? -3.342 7.484 6.895 1 92 133 LYS B N 1
ATOM 2852 C CA . LYS B 1 133 ? -3.287 6.191 7.566 1 92 133 LYS B CA 1
ATOM 2853 C C . LYS B 1 133 ? -2.055 5.398 7.133 1 92 133 LYS B C 1
ATOM 2855 O O . LYS B 1 133 ? -1.805 5.234 5.938 1 92 133 LYS B O 1
ATOM 2860 N N . GLY B 1 134 ? -1.334 4.953 8.133 1 92 134 GLY B N 1
ATOM 2861 C CA . GLY B 1 134 ? -0.125 4.242 7.75 1 92 134 GLY B CA 1
ATOM 2862 C C . GLY B 1 134 ? 0.591 3.611 8.93 1 92 134 GLY B C 1
ATOM 2863 O O . GLY B 1 134 ? 0.02 3.49 10.016 1 92 134 GLY B O 1
ATOM 2864 N N . GLN B 1 135 ? 1.748 3.129 8.594 1 88.56 135 GLN B N 1
ATOM 2865 C CA . GLN B 1 135 ? 2.582 2.459 9.594 1 88.56 135 GLN B CA 1
ATOM 2866 C C . GLN B 1 135 ? 3.965 3.1 9.672 1 88.56 135 GLN B C 1
ATOM 2868 O O . GLN B 1 135 ? 4.539 3.475 8.648 1 88.56 135 GLN B O 1
ATOM 2873 N N . MET B 1 136 ? 4.469 3.221 10.914 1 91.75 136 MET B N 1
ATOM 2874 C CA . MET B 1 136 ? 5.816 3.717 11.172 1 91.75 136 MET B CA 1
ATOM 2875 C C . MET B 1 136 ? 6.816 2.564 11.25 1 91.75 136 MET B C 1
ATOM 2877 O O . MET B 1 136 ? 6.52 1.52 11.828 1 91.75 136 MET B O 1
ATOM 2881 N N . ARG B 1 137 ? 7.902 2.814 10.594 1 90.25 137 ARG B N 1
ATOM 2882 C CA . ARG B 1 137 ? 8.953 1.8 10.609 1 90.25 137 ARG B CA 1
ATOM 2883 C C . ARG B 1 137 ? 10.328 2.436 10.781 1 90.25 137 ARG B C 1
ATOM 2885 O O . ARG B 1 137 ? 10.648 3.414 10.109 1 90.25 137 ARG B O 1
ATOM 2892 N N . LEU B 1 138 ? 11.047 1.785 11.664 1 91.38 138 LEU B N 1
ATOM 2893 C CA . LEU B 1 138 ? 12.43 2.221 11.82 1 91.38 138 LEU B CA 1
ATOM 2894 C C . LEU B 1 138 ? 13.305 1.679 10.703 1 91.38 138 LEU B C 1
ATOM 2896 O O . LEU B 1 138 ? 13.289 0.479 10.414 1 91.38 138 LEU B O 1
ATOM 2900 N N . ILE B 1 139 ? 13.961 2.553 10.016 1 91 139 ILE B N 1
ATOM 2901 C CA . ILE B 1 139 ? 14.984 2.182 9.047 1 91 139 ILE B CA 1
ATOM 2902 C C . ILE B 1 139 ? 16.375 2.381 9.664 1 91 139 ILE B C 1
ATOM 2904 O O . ILE B 1 139 ? 16.828 3.516 9.812 1 91 139 ILE B O 1
ATOM 2908 N N . GLU B 1 140 ? 17 1.274 9.914 1 87.94 140 GLU B N 1
ATOM 2909 C CA . GLU B 1 140 ? 18.281 1.313 10.625 1 87.94 140 GLU B CA 1
ATOM 2910 C C . GLU B 1 140 ? 19.328 2.068 9.828 1 87.94 140 GLU B C 1
ATOM 2912 O O . GLU B 1 140 ? 20.094 2.857 10.391 1 87.94 140 GLU B O 1
ATOM 2917 N N . GLU B 1 141 ? 19.391 1.859 8.516 1 88.12 141 GLU B N 1
ATOM 2918 C CA . GLU B 1 141 ? 20.359 2.512 7.645 1 88.12 141 GLU B CA 1
ATOM 2919 C C . GLU B 1 141 ? 20.25 4.031 7.738 1 88.12 141 GLU B C 1
ATOM 2921 O O . GLU B 1 141 ? 21.25 4.742 7.555 1 88.12 141 GLU B O 1
ATOM 2926 N N . TRP B 1 142 ? 19.016 4.52 8.07 1 92.06 142 TRP B N 1
ATOM 2927 C CA . TRP B 1 142 ? 18.75 5.953 8.125 1 92.06 142 TRP B CA 1
ATOM 2928 C C . TRP B 1 142 ? 18.844 6.473 9.555 1 92.06 142 TRP B C 1
ATOM 2930 O O . TRP B 1 142 ? 18.938 7.684 9.773 1 92.06 142 TRP B O 1
ATOM 2940 N N . ASP B 1 143 ? 18.859 5.57 10.492 1 92.19 143 ASP B N 1
ATOM 2941 C CA . ASP B 1 143 ? 18.578 5.969 11.867 1 92.19 143 ASP B CA 1
ATOM 2942 C C . ASP B 1 143 ? 17.391 6.93 11.914 1 92.19 143 ASP B C 1
ATOM 2944 O O . ASP B 1 143 ? 17.484 8.016 12.484 1 92.19 143 ASP B O 1
ATOM 2948 N N . ALA B 1 144 ? 16.422 6.551 11.203 1 94.81 144 ALA B N 1
ATOM 2949 C CA . ALA B 1 144 ? 15.219 7.359 11.023 1 94.81 144 ALA B CA 1
ATOM 2950 C C . ALA B 1 144 ? 13.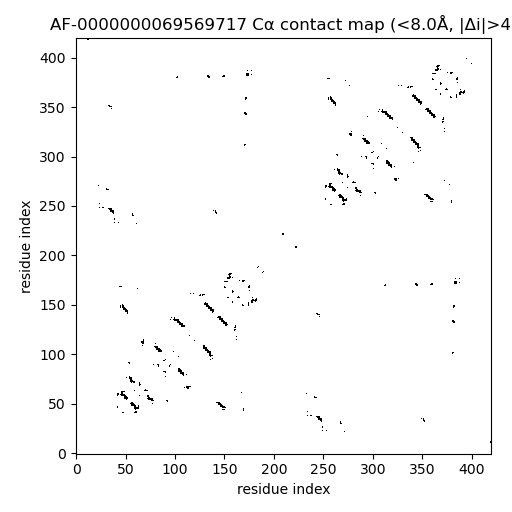984 6.473 10.852 1 94.81 144 ALA B C 1
ATOM 2952 O O . ALA B 1 144 ? 14.109 5.277 10.57 1 94.81 144 ALA B O 1
ATOM 2953 N N . ILE B 1 145 ? 12.859 7.105 11.109 1 95 145 ILE B N 1
ATOM 2954 C CA . ILE B 1 145 ? 11.578 6.438 10.914 1 95 145 ILE B CA 1
ATOM 2955 C C . ILE B 1 145 ? 10.961 6.883 9.594 1 95 145 ILE B C 1
ATOM 2957 O O . ILE B 1 145 ? 11.023 8.062 9.234 1 95 145 ILE B O 1
ATOM 2961 N N . ILE B 1 146 ? 10.508 5.918 8.914 1 95.06 146 ILE B N 1
ATOM 2962 C CA . ILE B 1 146 ? 9.672 6.25 7.773 1 95.06 146 ILE B CA 1
ATOM 2963 C C . ILE B 1 146 ? 8.211 5.938 8.094 1 95.06 146 ILE B C 1
ATOM 2965 O O . ILE B 1 146 ? 7.906 4.902 8.695 1 95.06 146 ILE B O 1
ATOM 2969 N N . TYR B 1 147 ? 7.363 6.875 7.859 1 95.88 147 TYR B N 1
ATOM 2970 C CA . TYR B 1 147 ? 5.918 6.695 7.926 1 95.88 147 TYR B CA 1
ATOM 2971 C C . TYR B 1 147 ? 5.34 6.398 6.551 1 95.88 147 TYR B C 1
ATOM 2973 O O . T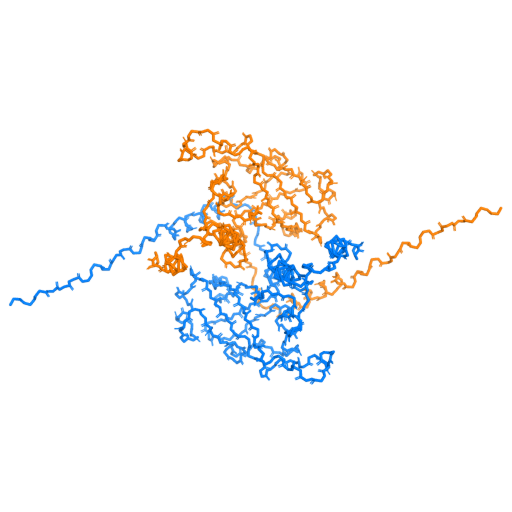YR B 1 147 ? 5.254 7.285 5.699 1 95.88 147 TYR B O 1
ATOM 2981 N N . LEU B 1 148 ? 5.023 5.121 6.32 1 93.31 148 LEU B N 1
ATOM 2982 C CA . LEU B 1 148 ? 4.402 4.672 5.078 1 93.31 148 LEU B CA 1
ATOM 2983 C C . LEU B 1 148 ? 2.881 4.75 5.172 1 93.31 148 LEU B C 1
ATOM 2985 O O . LEU B 1 148 ? 2.27 4.051 5.98 1 93.31 148 LEU B O 1
ATOM 2989 N N . CYS B 1 149 ? 2.301 5.57 4.262 1 93.5 149 CYS B N 1
ATOM 2990 C CA . CYS B 1 149 ? 0.899 5.883 4.516 1 93.5 149 CYS B CA 1
ATOM 2991 C C . CYS B 1 149 ? 0.163 6.18 3.213 1 93.5 149 CYS B C 1
ATOM 2993 O O . CYS B 1 149 ? 0.784 6.281 2.154 1 93.5 149 CYS B O 1
ATOM 2995 N N . VAL B 1 150 ? -1.145 6.18 3.328 1 89.56 150 VAL B N 1
ATOM 2996 C CA . VAL B 1 150 ? -2.068 6.586 2.273 1 89.56 150 VAL B CA 1
ATOM 2997 C C . VAL B 1 150 ? -3.117 7.539 2.844 1 89.56 150 VAL B C 1
ATOM 2999 O O . VAL B 1 150 ? -3.365 7.547 4.051 1 89.56 150 VAL B O 1
ATOM 3002 N N . PRO B 1 151 ? -3.641 8.406 2.031 1 91.62 151 PRO B N 1
ATOM 3003 C CA . PRO B 1 151 ? -4.715 9.273 2.527 1 91.62 151 PRO B CA 1
ATOM 3004 C C . PRO B 1 151 ? -5.949 8.484 2.963 1 91.62 151 PRO B C 1
ATOM 3006 O O . PRO B 1 151 ? -6.309 7.492 2.322 1 91.62 151 PRO B O 1
ATOM 3009 N N . LEU B 1 152 ? -6.461 8.875 4.047 1 89.62 152 LEU B N 1
ATOM 3010 C CA . LEU B 1 152 ? -7.715 8.305 4.52 1 89.62 152 LEU B CA 1
ATOM 3011 C C . LEU B 1 152 ? -8.906 9.039 3.926 1 89.62 152 LEU B C 1
ATOM 3013 O O . LEU B 1 152 ? -9.312 10.086 4.434 1 89.62 152 LEU B O 1
ATOM 3017 N N . LEU B 1 153 ? -9.445 8.477 2.836 1 86.19 153 LEU B N 1
ATOM 3018 C CA . LEU B 1 153 ? -10.547 9.094 2.104 1 86.19 153 LEU B CA 1
ATOM 3019 C C . LEU B 1 153 ? -11.695 8.109 1.935 1 86.19 153 LEU B C 1
ATOM 3021 O O . LEU B 1 153 ? -11.477 6.918 1.687 1 86.19 153 LEU B O 1
ATOM 3025 N N . SER B 1 154 ? -12.898 8.633 2.064 1 79.88 154 SER B N 1
ATOM 3026 C CA . SER B 1 154 ? -14.047 7.727 2.02 1 79.88 154 SER B CA 1
ATOM 3027 C C . SER B 1 154 ? -14.812 7.871 0.712 1 79.88 154 SER B C 1
ATOM 3029 O O . SER B 1 154 ? -15.586 6.988 0.339 1 79.88 154 SER B O 1
ATOM 3031 N N . ASN B 1 155 ? -14.656 9.039 0.112 1 78.56 155 ASN B N 1
ATOM 3032 C CA . ASN B 1 155 ? -15.406 9.281 -1.118 1 78.56 155 ASN B CA 1
ATOM 3033 C C . ASN B 1 155 ? -14.758 10.375 -1.961 1 78.56 155 ASN B C 1
ATOM 3035 O O . ASN B 1 155 ? -13.805 11.023 -1.521 1 78.56 155 ASN B O 1
ATOM 3039 N N . LEU B 1 156 ? -15.32 10.531 -3.102 1 79.81 156 LEU B N 1
ATOM 3040 C CA . LEU B 1 156 ? -14.766 11.461 -4.078 1 79.81 156 LEU B CA 1
ATOM 3041 C C . LEU B 1 156 ? -14.891 12.898 -3.588 1 79.81 156 LEU B C 1
ATOM 3043 O O . LEU B 1 156 ? -14.016 13.727 -3.85 1 79.81 156 LEU B O 1
ATOM 3047 N N . GLN B 1 157 ? -16.031 13.164 -2.951 1 79.06 157 GLN B N 1
ATOM 3048 C CA . GLN B 1 157 ? -16.25 14.516 -2.453 1 79.06 157 GLN B CA 1
ATOM 3049 C C . GLN B 1 157 ? -15.148 14.914 -1.462 1 79.06 157 GLN B C 1
ATOM 3051 O O . GLN B 1 157 ? -14.562 15.992 -1.578 1 79.06 157 GLN B O 1
ATOM 3056 N N . GLU B 1 158 ? -14.93 14.039 -0.504 1 81.88 158 GLU B N 1
ATOM 3057 C CA . GLU B 1 158 ? -13.867 14.273 0.469 1 81.88 158 GLU B CA 1
ATOM 3058 C C . GLU B 1 158 ? -12.516 14.445 -0.22 1 81.88 158 GLU B C 1
ATOM 3060 O O . GLU B 1 158 ? -11.727 15.32 0.156 1 81.88 158 GLU B O 1
ATOM 3065 N N . MET B 1 159 ? -12.266 13.617 -1.186 1 83.81 159 MET B N 1
ATOM 3066 C CA . MET B 1 159 ? -11.016 13.68 -1.938 1 83.81 159 MET B CA 1
ATOM 3067 C C . MET B 1 159 ? -10.844 15.031 -2.611 1 83.81 159 MET B C 1
ATOM 3069 O O . MET B 1 159 ? -9.781 15.641 -2.531 1 83.81 159 MET B O 1
ATOM 3073 N N . GLN B 1 160 ? -11.883 15.508 -3.203 1 78.88 160 GLN B N 1
ATOM 3074 C CA . GLN B 1 160 ? -11.859 16.797 -3.887 1 78.88 160 GLN B CA 1
ATOM 3075 C C . GLN B 1 160 ? -11.664 17.938 -2.895 1 78.88 160 GLN B C 1
ATOM 3077 O O . GLN B 1 160 ? -10.953 18.906 -3.186 1 78.88 160 GLN B O 1
ATOM 3082 N N . GLU B 1 161 ? -12.297 17.828 -1.787 1 82.12 161 GLU B N 1
ATOM 3083 C CA . GLU B 1 161 ? -12.242 18.859 -0.767 1 82.12 161 GLU B CA 1
ATOM 3084 C C . GLU B 1 161 ? -10.812 19.094 -0.286 1 82.12 161 GLU B C 1
ATOM 3086 O O . GLU B 1 161 ? -10.445 20.203 0.097 1 82.12 161 GLU B O 1
ATOM 3091 N N . VAL B 1 162 ? -10.062 18.078 -0.34 1 81 162 VAL B N 1
ATOM 3092 C CA . VAL B 1 162 ? -8.695 18.219 0.143 1 81 162 VAL B CA 1
ATOM 3093 C C . VAL B 1 162 ? -7.754 18.453 -1.036 1 81 162 VAL B C 1
ATOM 3095 O O . VAL B 1 162 ? -6.531 18.438 -0.872 1 81 162 VAL B O 1
ATOM 3098 N N . GLY B 1 163 ? -8.258 18.484 -2.221 1 77.62 163 GLY B N 1
ATOM 3099 C CA . GLY B 1 163 ? -7.477 18.844 -3.396 1 77.62 163 GLY B CA 1
ATOM 3100 C C . GLY B 1 163 ? -6.734 17.656 -3.998 1 77.62 163 GLY B C 1
ATOM 3101 O O . GLY B 1 163 ? -5.68 17.828 -4.605 1 77.62 163 GLY B O 1
ATOM 3102 N N . LEU B 1 164 ? -7.23 16.547 -3.779 1 82.75 164 LEU B N 1
ATOM 3103 C CA . LEU B 1 164 ? -6.602 15.352 -4.324 1 82.75 164 LEU B CA 1
ATOM 3104 C C . LEU B 1 164 ? -7.438 14.766 -5.461 1 82.75 164 LEU B C 1
ATOM 3106 O O . LEU B 1 164 ? -8.633 15.062 -5.574 1 82.75 164 LEU B O 1
ATOM 3110 N N . TYR B 1 165 ? -6.738 14.023 -6.27 1 80.31 165 TYR B N 1
ATOM 3111 C CA . TYR B 1 165 ? -7.363 13.305 -7.375 1 80.31 165 TYR B CA 1
ATOM 3112 C C . TYR B 1 165 ? -7.078 11.812 -7.289 1 80.31 165 TYR B C 1
ATOM 3114 O O . TYR B 1 165 ? -6.145 11.391 -6.602 1 80.31 165 TYR B O 1
ATOM 3122 N N . LEU B 1 166 ? -7.898 11.086 -7.93 1 80.38 166 LEU B N 1
ATOM 3123 C CA . LEU B 1 166 ? -7.73 9.641 -7.938 1 80.38 166 LEU B CA 1
ATOM 3124 C C . LEU B 1 166 ? -6.332 9.258 -8.406 1 80.38 166 LEU B C 1
ATOM 3126 O O . LEU B 1 166 ? -5.758 8.273 -7.934 1 80.38 166 LEU B O 1
ATOM 3130 N N . THR B 1 167 ? -5.773 10.031 -9.289 1 77 167 THR B N 1
ATOM 3131 C CA . THR B 1 167 ? -4.461 9.773 -9.867 1 77 167 THR B CA 1
ATOM 3132 C C . THR B 1 167 ? -3.361 9.977 -8.828 1 77 167 THR B C 1
ATOM 3134 O O . THR B 1 167 ? -2.221 9.555 -9.031 1 77 167 THR B O 1
ATOM 3137 N N . ASP B 1 168 ? -3.732 10.633 -7.789 1 79.25 168 ASP B N 1
ATOM 3138 C CA . ASP B 1 168 ? -2.766 10.883 -6.727 1 79.25 168 ASP B CA 1
ATOM 3139 C C . ASP B 1 168 ? -2.674 9.695 -5.773 1 79.25 168 ASP B C 1
ATOM 3141 O O . ASP B 1 168 ? -1.745 9.609 -4.969 1 79.25 168 ASP B O 1
ATOM 3145 N N . LEU B 1 169 ? -3.643 8.789 -5.832 1 84.31 169 LEU B N 1
ATOM 3146 C CA . LEU B 1 169 ? -3.672 7.625 -4.953 1 84.31 169 LEU B CA 1
ATOM 3147 C C . LEU B 1 169 ? -2.801 6.504 -5.508 1 84.31 169 LEU B C 1
ATOM 3149 O O . LEU B 1 169 ? -2.633 6.387 -6.723 1 84.31 169 LEU B O 1
ATOM 3153 N N . CYS B 1 170 ? -2.336 5.727 -4.605 1 80.5 170 CYS B N 1
ATOM 3154 C CA . CYS B 1 170 ? -1.413 4.664 -4.988 1 80.5 170 CYS B CA 1
ATOM 3155 C C . CYS B 1 170 ? -2.117 3.605 -5.832 1 80.5 170 CYS B C 1
ATOM 3157 O O . CYS B 1 170 ? -3.268 3.254 -5.559 1 80.5 170 CYS B O 1
ATOM 3159 N N . LEU B 1 171 ? -1.379 3.068 -6.773 1 72.88 171 LEU B N 1
ATOM 3160 C CA . LEU B 1 171 ? -1.921 2.062 -7.68 1 72.88 171 LEU B CA 1
ATOM 3161 C C . LEU B 1 171 ? -1.898 0.68 -7.035 1 72.88 171 LEU B C 1
ATOM 3163 O O . LEU B 1 171 ? -2.678 -0.198 -7.41 1 72.88 171 LEU B O 1
ATOM 3167 N N . HIS B 1 172 ? -1.117 0.492 -6.09 1 76.62 172 HIS B N 1
ATOM 3168 C CA . HIS B 1 172 ? -0.925 -0.834 -5.512 1 76.62 172 HIS B CA 1
ATOM 3169 C C . HIS B 1 172 ? -1.768 -1.018 -4.254 1 76.62 172 HIS B C 1
ATOM 3171 O O . HIS B 1 172 ? -1.747 -2.086 -3.639 1 76.62 172 HIS B O 1
ATOM 3177 N N . ASP B 1 173 ? -2.525 0.009 -3.854 1 79.44 173 ASP B N 1
ATOM 3178 C CA . ASP B 1 173 ? -3.371 -0.18 -2.678 1 79.44 173 ASP B CA 1
ATOM 3179 C C . ASP B 1 173 ? -4.852 -0.12 -3.051 1 79.44 173 ASP B C 1
ATOM 3181 O O . ASP B 1 173 ? -5.195 -0.016 -4.23 1 79.44 173 ASP B O 1
ATOM 3185 N N . SER B 1 174 ? -5.652 -0.221 -2.123 1 83.69 174 SER B N 1
ATOM 3186 C CA . SER B 1 174 ? -7.086 -0.336 -2.373 1 83.69 174 SER B CA 1
ATOM 3187 C C . SER B 1 174 ? -7.793 0.995 -2.145 1 83.69 174 SER B C 1
ATOM 3189 O O . SER B 1 174 ? -9.023 1.049 -2.104 1 83.69 174 SER B O 1
ATOM 3191 N N . SER B 1 175 ? -7.023 2.041 -1.984 1 82.88 175 SER B N 1
ATOM 3192 C CA . SER B 1 175 ? -7.609 3.33 -1.635 1 82.88 175 SER B CA 1
ATOM 3193 C C . SER B 1 175 ? -8.531 3.838 -2.742 1 82.88 175 SER B C 1
ATOM 3195 O O . SER B 1 175 ? -9.586 4.414 -2.469 1 82.88 175 SER B O 1
ATOM 3197 N N . ARG B 1 176 ? -8.172 3.588 -3.928 1 79.69 176 ARG B N 1
ATOM 3198 C CA . ARG B 1 176 ? -8.984 4.023 -5.059 1 79.69 176 ARG B CA 1
ATOM 3199 C C . ARG B 1 176 ? -10.344 3.34 -5.051 1 79.69 176 ARG B C 1
ATOM 3201 O O . ARG B 1 176 ? -11.367 3.975 -5.316 1 79.69 176 ARG B O 1
ATOM 3208 N N . GLU B 1 177 ? -10.281 2.131 -4.727 1 81.25 177 GLU B N 1
ATOM 3209 C CA . GLU B 1 177 ? -11.523 1.364 -4.656 1 81.25 177 GLU B CA 1
ATOM 3210 C C . GLU B 1 177 ? -12.453 1.907 -3.574 1 81.25 177 GLU B C 1
ATOM 3212 O O . GLU B 1 177 ? -13.664 1.966 -3.762 1 81.25 177 GLU B O 1
ATOM 3217 N N . ILE B 1 178 ? -11.938 2.271 -2.506 1 81.12 178 ILE B N 1
ATOM 3218 C CA . ILE B 1 178 ? -12.719 2.785 -1.388 1 81.12 178 ILE B CA 1
ATOM 3219 C C . ILE B 1 178 ? -13.398 4.094 -1.789 1 81.12 178 ILE B C 1
ATOM 3221 O O . ILE B 1 178 ? -14.594 4.277 -1.561 1 81.12 178 ILE B O 1
ATOM 3225 N N . VAL B 1 179 ? -12.688 4.934 -2.402 1 78.44 179 VAL B N 1
ATOM 3226 C CA . VAL B 1 179 ? -13.195 6.242 -2.799 1 78.44 179 VAL B CA 1
ATOM 3227 C C . VAL B 1 179 ? -14.289 6.07 -3.854 1 78.44 179 VAL B C 1
ATOM 3229 O O . VAL B 1 179 ? -15.344 6.703 -3.771 1 78.44 179 VAL B O 1
ATOM 3232 N N . LEU B 1 180 ? -13.984 5.16 -4.715 1 79.44 180 LEU B N 1
ATOM 3233 C CA . LEU B 1 180 ? -14.938 4.914 -5.789 1 79.44 180 LEU B CA 1
ATOM 3234 C C . LEU B 1 180 ? -16.188 4.23 -5.254 1 79.44 180 LEU B C 1
ATOM 3236 O O . LEU B 1 180 ? -17.312 4.555 -5.668 1 79.44 180 LEU B O 1
ATOM 3240 N N . ALA B 1 181 ? -16 3.342 -4.371 1 75.75 181 ALA B N 1
ATOM 3241 C CA . ALA B 1 181 ? -17.141 2.67 -3.734 1 75.75 181 ALA B CA 1
ATOM 3242 C C . ALA B 1 181 ? -17.984 3.66 -2.947 1 75.75 181 ALA B C 1
ATOM 3244 O O . ALA B 1 181 ? -19.219 3.578 -2.961 1 75.75 181 ALA B O 1
ATOM 3245 N N . GLY B 1 182 ? -17.375 4.504 -2.281 1 69.81 182 GLY B N 1
ATOM 3246 C CA . GLY B 1 182 ? -18.078 5.539 -1.552 1 69.81 182 GLY B CA 1
ATOM 3247 C C . GLY B 1 182 ? -18.922 6.43 -2.449 1 69.81 182 GLY B C 1
ATOM 3248 O O . GLY B 1 182 ? -20.047 6.809 -2.086 1 69.81 182 GLY B O 1
ATOM 3249 N N . TRP B 1 183 ? -18.391 6.609 -3.541 1 64.75 183 TRP B N 1
ATOM 3250 C CA . TRP B 1 183 ? -19.094 7.41 -4.535 1 64.75 183 TRP B CA 1
ATOM 3251 C C . TRP B 1 183 ? -20.297 6.656 -5.09 1 64.75 183 TRP B C 1
ATOM 3253 O O . TRP B 1 183 ? -21.375 7.223 -5.227 1 64.75 183 TRP B O 1
ATOM 3263 N N . GLN B 1 184 ? -20.109 5.387 -5.355 1 63.03 184 GLN B N 1
ATOM 3264 C CA . GLN B 1 184 ? -21.188 4.562 -5.898 1 63.03 184 GLN B CA 1
ATOM 3265 C C . GLN B 1 184 ? -22.328 4.43 -4.902 1 63.03 184 GLN B C 1
ATOM 3267 O O . GLN B 1 184 ? -23.5 4.449 -5.285 1 63.03 184 GLN B O 1
ATOM 3272 N N . HIS B 1 185 ? -21.969 4.266 -3.686 1 59.56 185 HIS B N 1
ATOM 3273 C CA . HIS B 1 185 ? -22.984 4.156 -2.65 1 59.56 185 HIS B CA 1
ATOM 3274 C C . HIS B 1 185 ? -23.75 5.465 -2.486 1 59.56 185 HIS B C 1
ATOM 3276 O O . HIS B 1 185 ? -24.969 5.465 -2.336 1 59.56 185 HIS B O 1
ATOM 3282 N N . GLY B 1 186 ? -22.938 6.453 -2.508 1 50.44 186 GLY B N 1
ATOM 3283 C CA . GLY B 1 186 ? -23.609 7.742 -2.484 1 50.44 186 GLY B CA 1
ATOM 3284 C C . GLY B 1 186 ? -24.484 7.984 -3.701 1 50.44 186 GLY B C 1
ATOM 3285 O O . GLY B 1 186 ? -25.578 8.531 -3.586 1 50.44 186 GLY B O 1
ATOM 3286 N N . ALA B 1 187 ? -23.938 7.512 -4.805 1 46.28 187 ALA B N 1
ATOM 3287 C CA . ALA B 1 187 ? -24.688 7.633 -6.051 1 46.28 187 ALA B CA 1
ATOM 3288 C C . ALA B 1 187 ? -25.922 6.742 -6.031 1 46.28 187 ALA B C 1
ATOM 3290 O O . ALA B 1 187 ? -26.969 7.125 -6.551 1 46.28 187 ALA B O 1
ATOM 3291 N N . ARG B 1 188 ? -25.641 5.434 -5.637 1 42.88 188 ARG B N 1
ATOM 3292 C CA . ARG B 1 188 ? -26.812 4.57 -5.5 1 42.88 188 ARG B CA 1
ATOM 3293 C C . ARG B 1 188 ? -27.859 5.215 -4.605 1 42.88 188 ARG B C 1
ATOM 3295 O O . ARG B 1 188 ? -29.062 5.113 -4.871 1 42.88 188 ARG B O 1
ATOM 3302 N N . LEU B 1 189 ? -27.375 5.781 -3.604 1 40.88 189 LEU B N 1
ATOM 3303 C CA . LEU B 1 189 ? -28.344 6.547 -2.824 1 40.88 189 LEU B CA 1
ATOM 3304 C C . LEU B 1 189 ? -28.969 7.652 -3.668 1 40.88 189 LEU B C 1
ATOM 3306 O O . LEU B 1 189 ? -30.156 7.93 -3.545 1 40.88 189 LEU B O 1
ATOM 3310 N N . GLU B 1 190 ? -28.078 8.094 -4.504 1 35.38 190 GLU B N 1
ATOM 3311 C CA . GLU B 1 190 ? -28.625 9.102 -5.414 1 35.38 190 GLU B CA 1
ATOM 3312 C C . GLU B 1 190 ? -29.234 8.453 -6.652 1 35.38 190 GLU B C 1
ATOM 3314 O O . GLU B 1 190 ? -30.25 8.93 -7.18 1 35.38 190 GLU B O 1
ATOM 3319 N N . ILE B 1 191 ? -28.562 7.43 -7.234 1 37.72 191 ILE B N 1
ATOM 3320 C CA . ILE B 1 191 ? -29.078 6.758 -8.414 1 37.72 191 ILE B CA 1
ATOM 3321 C C . ILE B 1 191 ? -30.281 5.895 -8.023 1 37.72 191 ILE B C 1
ATOM 3323 O O . ILE B 1 191 ? -31 5.383 -8.891 1 37.72 191 ILE B O 1
ATOM 3327 N N . SER B 1 192 ? -31.047 5.375 -7.035 1 33.72 192 SER B N 1
ATOM 3328 C CA . SER B 1 192 ? -32.469 5.059 -7.242 1 33.72 192 SER B CA 1
ATOM 3329 C C . SER B 1 192 ? -33.094 5.973 -8.297 1 33.72 192 SER B C 1
ATOM 3331 O O . SER B 1 192 ? -34.188 5.699 -8.781 1 33.72 192 SER B O 1
ATOM 3333 N N . TYR B 1 193 ? -32.719 7.113 -8.68 1 28.39 193 TYR B N 1
ATOM 3334 C CA . TYR B 1 193 ? -33.156 7.777 -9.914 1 28.39 193 TYR B CA 1
ATOM 3335 C C . TYR B 1 193 ? -32.25 7.379 -11.078 1 28.39 193 TYR B C 1
ATOM 3337 O O . TYR B 1 193 ? -32.75 7 -12.148 1 28.39 193 TYR B O 1
ATOM 3345 N N . GLU B 1 194 ? -31.156 8.086 -11.773 1 30.36 194 GLU B N 1
ATOM 3346 C CA . GLU B 1 194 ? -30.625 8.016 -13.133 1 30.36 194 GLU B CA 1
ATOM 3347 C C . GLU B 1 194 ? -29.547 6.93 -13.258 1 30.36 194 GLU B C 1
ATOM 3349 O O . GLU B 1 194 ? -28.906 6.578 -12.273 1 30.36 194 GLU B O 1
ATOM 3354 N N . LYS B 1 195 ? -28.953 6.367 -14.531 1 31.55 195 LYS B N 1
ATOM 3355 C CA . LYS B 1 195 ? -28.391 5.289 -15.352 1 31.55 195 LYS B CA 1
ATOM 3356 C C . LYS B 1 195 ? -27.078 4.77 -14.75 1 31.55 195 LYS B C 1
ATOM 3358 O O . LYS B 1 195 ? -26.422 5.473 -13.992 1 31.55 195 LYS B O 1
ATOM 3363 N N . VAL B 1 196 ? -26.297 3.492 -15.383 1 29.66 196 VAL B N 1
ATOM 3364 C CA . VAL B 1 196 ? -25.453 2.418 -15.906 1 29.66 196 VAL B CA 1
ATOM 3365 C C . VAL B 1 196 ? -24.156 2.998 -16.453 1 29.66 196 VAL B C 1
ATOM 3367 O O . VAL B 1 196 ? -23.141 2.297 -16.547 1 29.66 196 VAL B O 1
ATOM 3370 N N . GLN B 1 197 ? -24 4.273 -16.969 1 29.98 197 GLN B N 1
ATOM 3371 C CA . GLN B 1 197 ? -23 4.797 -17.875 1 29.98 197 GLN B CA 1
ATOM 3372 C C . GLN B 1 197 ? -21.672 5.039 -17.156 1 29.98 197 GLN B C 1
ATOM 3374 O O . GLN B 1 197 ? -20.594 4.883 -17.75 1 29.98 197 GLN B O 1
ATOM 3379 N N . ILE B 1 198 ? -21.641 5.465 -16 1 30.88 198 ILE B N 1
ATOM 3380 C CA . ILE B 1 198 ? -20.438 6.082 -15.461 1 30.88 198 ILE B CA 1
ATOM 3381 C C . ILE B 1 198 ? -19.453 4.996 -15.016 1 30.88 198 ILE B C 1
ATOM 3383 O O . ILE B 1 198 ? -18.281 5.273 -14.781 1 30.88 198 ILE B O 1
ATOM 3387 N N . SER B 1 199 ? -19.828 3.811 -14.938 1 30.62 199 SER B N 1
ATOM 3388 C CA . SER B 1 199 ? -18.922 2.756 -14.477 1 30.62 199 SER B CA 1
ATOM 3389 C C . SER B 1 199 ? -17.766 2.553 -15.453 1 30.62 199 SER B C 1
ATOM 3391 O O . SER B 1 199 ? -16.641 2.268 -15.031 1 30.62 199 SER B O 1
ATOM 3393 N N . TYR B 1 200 ? -18.062 2.42 -16.812 1 30.53 200 TYR B N 1
ATOM 3394 C CA . TYR B 1 200 ? -17.125 2.158 -17.906 1 30.53 200 TYR B CA 1
ATOM 3395 C C . TYR B 1 200 ? -16.141 3.311 -18.062 1 30.53 200 TYR B C 1
ATOM 3397 O O . TYR B 1 200 ? -14.984 3.098 -18.438 1 30.53 200 TYR B O 1
ATOM 3405 N N . PHE B 1 201 ? -16.625 4.551 -17.953 1 30.47 201 PHE B N 1
ATOM 3406 C CA . PHE B 1 201 ? -15.797 5.715 -18.25 1 30.47 201 PHE B CA 1
ATOM 3407 C C . PHE B 1 201 ? -14.633 5.801 -17.266 1 30.47 201 PHE B C 1
ATOM 3409 O O . PHE B 1 201 ? -13.5 6.094 -17.656 1 30.47 201 PHE B O 1
ATOM 3416 N N . PHE B 1 202 ? -14.891 5.496 -16.062 1 31.77 202 PHE B N 1
ATOM 3417 C CA . PHE B 1 202 ? -13.812 5.68 -15.102 1 31.77 202 PHE B CA 1
ATOM 3418 C C . PHE B 1 202 ? -12.742 4.602 -15.266 1 31.77 202 PHE B C 1
ATOM 3420 O O . PHE B 1 202 ? -11.547 4.883 -15.172 1 31.77 202 PHE B O 1
ATOM 3427 N N . ILE B 1 203 ? -13.117 3.381 -15.594 1 33.34 203 ILE B N 1
ATOM 3428 C CA . ILE B 1 203 ? -12.156 2.346 -15.953 1 33.34 203 ILE B CA 1
ATOM 3429 C C . ILE B 1 203 ? -11.469 2.719 -17.266 1 33.34 203 ILE B C 1
ATOM 3431 O O . ILE B 1 203 ? -10.25 2.584 -17.406 1 33.34 203 ILE B O 1
ATOM 3435 N N . SER B 1 204 ? -12.242 3.084 -18.266 1 30.75 204 SER B N 1
ATOM 3436 C CA . SER B 1 204 ? -11.734 3.494 -19.578 1 30.75 204 SER B CA 1
ATOM 3437 C C . SER B 1 204 ? -10.859 4.738 -19.469 1 30.75 204 SER B C 1
ATOM 3439 O O . SER B 1 204 ? -9.867 4.867 -20.172 1 30.75 204 SER B O 1
ATOM 3441 N N . TYR B 1 205 ? -11.32 5.832 -18.766 1 30.5 205 TYR B N 1
ATOM 3442 C CA . TYR B 1 205 ? -10.484 7.02 -18.641 1 30.5 205 TYR B CA 1
ATOM 3443 C C . TYR B 1 205 ? -9.164 6.695 -17.953 1 30.5 205 TYR B C 1
ATOM 3445 O O . TYR B 1 205 ? -8.164 7.395 -18.141 1 30.5 205 TYR B O 1
ATOM 3453 N N . MET B 1 206 ? -9.156 5.816 -17.047 1 30.78 206 MET B N 1
ATOM 3454 C CA . MET B 1 206 ? -7.875 5.344 -16.531 1 30.78 206 MET B CA 1
ATOM 3455 C C . MET B 1 206 ? -7.07 4.645 -17.625 1 30.78 206 MET B C 1
ATOM 3457 O O . MET B 1 206 ? -5.84 4.652 -17.594 1 30.78 206 MET B O 1
ATOM 3461 N N . PHE B 1 207 ? -7.68 3.838 -18.531 1 27.95 207 PHE B N 1
ATOM 3462 C CA . PHE B 1 207 ? -7.02 3.289 -19.703 1 27.95 207 PHE B CA 1
ATOM 3463 C C . PHE B 1 207 ? -6.77 4.375 -20.75 1 27.95 207 PHE B C 1
ATOM 3465 O O . PHE B 1 207 ? -5.898 4.234 -21.609 1 27.95 207 PHE B O 1
ATOM 3472 N N . CYS B 1 208 ? -7.789 5.219 -21.031 1 27.16 208 CYS B N 1
ATOM 3473 C CA . CYS B 1 208 ? -7.621 6.082 -22.203 1 27.16 208 CYS B CA 1
ATOM 3474 C C . CYS B 1 208 ? -6.453 7.043 -22 1 27.16 208 CYS B C 1
ATOM 3476 O O . CYS B 1 208 ? -5.992 7.672 -22.953 1 27.16 208 CYS B O 1
ATOM 3478 N N . ARG B 1 209 ? -6.242 7.605 -20.859 1 26.39 209 ARG B N 1
ATOM 3479 C CA . ARG B 1 209 ? -5.102 8.508 -20.984 1 26.39 209 ARG B CA 1
ATOM 3480 C C . ARG B 1 209 ? -3.803 7.727 -21.141 1 26.39 209 ARG B C 1
ATOM 3482 O O . ARG B 1 209 ? -2.717 8.312 -21.141 1 26.39 209 ARG B O 1
ATOM 3489 N N . LEU B 1 210 ? -3.822 6.363 -21.297 1 21.38 210 LEU B N 1
ATOM 3490 C CA . LEU B 1 210 ? -2.686 5.859 -22.062 1 21.38 210 LEU B CA 1
ATOM 3491 C C . LEU B 1 210 ? -2.926 6.008 -23.562 1 21.38 210 LEU B C 1
ATOM 3493 O O . LEU B 1 210 ? -4.012 5.688 -24.047 1 21.38 210 LEU B O 1
#

Solvent-accessible surface area (backbone atoms only — not comparable to full-atom values): 23245 Å² total; per-residue (Å²): 136,83,81,77,77,73,74,77,72,77,74,58,66,54,57,64,56,52,50,49,51,49,50,48,51,52,42,58,72,66,48,84,66,55,55,37,60,47,59,56,55,33,65,65,22,30,55,16,40,28,28,32,75,86,41,29,21,64,44,65,7,63,53,45,34,51,52,37,55,60,50,87,54,62,72,36,54,48,67,80,43,37,42,56,62,34,62,86,56,72,92,42,58,74,53,49,65,69,39,44,85,39,67,35,28,36,32,41,50,50,96,50,39,45,75,57,64,82,69,52,69,85,80,80,69,56,83,61,58,52,38,31,33,12,30,38,39,78,37,76,83,61,59,23,34,37,35,42,29,36,73,63,54,58,21,53,67,58,32,47,57,68,71,49,53,76,85,73,47,55,70,41,44,36,49,56,55,42,18,51,49,34,38,47,52,53,34,48,71,54,33,83,68,70,84,85,67,64,64,60,47,56,59,44,52,67,53,53,62,90,136,85,79,77,76,73,74,77,72,77,74,60,67,53,58,65,57,51,50,50,50,50,51,49,51,52,44,58,73,66,49,86,67,57,56,37,60,47,63,55,56,34,65,66,23,30,56,16,40,27,28,33,74,86,41,28,22,64,42,65,8,62,54,44,32,52,49,36,54,60,50,87,53,61,74,35,54,48,68,80,43,39,43,56,62,34,62,86,56,73,91,43,58,75,54,49,64,71,38,44,85,39,67,35,28,36,32,40,48,50,97,48,40,46,75,56,64,82,69,53,62,83,84,77,69,58,82,63,57,53,37,31,35,12,29,38,38,80,37,75,86,62,59,23,34,36,36,41,27,35,74,62,55,58,20,53,67,60,31,48,59,67,71,48,52,75,85,73,47,54,68,44,44,35,50,55,57,41,18,50,47,35,39,47,52,52,35,48,71,54,32,83,70,69,93,86,65,68,66,58,50,58,58,42,54,68,52,55,62,89

Nearest PDB structures (foldseek):
  8hbf-assembly1_B  TM=8.886E-01  e=1.226E-11  Homo sapiens
  6jt0-assembly1_B  TM=8.523E-01  e=3.641E-11  Homo sapiens
  8hbh-assembly1_B  TM=7.389E-01  e=6.274E-11  Homo sapiens
  7d9t-assembly1_B  TM=7.381E-01  e=5.906E-11  Homo sapiens
  7d9u-assembly1_B  TM=7.376E-01  e=1.149E-10  Homo sapiens

Foldseek 3Di:
DPPPPPPPPPPPCCVVVVVVVVVVVVCVVPDPDDDDDCVVVLVQFQQKWKAAQVQFTQDHHPVVCVQLPNDDRGGPHPVVFKDWPPPPDHPHSVVLVVQQPDKTKIWTDCVRGPPPCVVVPDDCLVPGTWIWIFGWDQDPVVNIIMTRTFIDAQEDVRCVSSPHDLVNGRPPDCRSVRHVVSHVVVVVVVVVPDDPPVPVCVVVVVVVVD/DPPPPPPPPPPPCCVVVVVVVVVVVVCVVPDPDDDDDCVVVCVQFQQKWKAAQVQFTQDHHPVVCVQLPNDDRGGPHPVVFKDWPPPDDHPHSVVLVVQQPDKTKIWTDCVRGPPPCVVVDDDCLVVGTWMWIFGWDQDPVVNIIMTRTFIDAQEDVRCVSSPHDLVNGHPPDCRSVRHVVSHVVVVVVVVVPDDDPPVVCVVVVVVVVD